Protein AF-0000000080722642 (afdb_homodimer)

Structure (mmCIF, N/CA/C/O backbone):
data_AF-0000000080722642-model_v1
#
loop_
_entity.id
_entity.type
_entity.pdbx_description
1 polymer 'NmrA family transcriptional regulator'
#
loop_
_atom_site.group_PDB
_atom_site.id
_atom_site.type_symbol
_atom_site.label_atom_id
_atom_site.label_alt_id
_atom_site.label_comp_id
_atom_site.label_asym_id
_atom_site.label_entity_id
_atom_site.label_seq_id
_atom_site.pdbx_PDB_ins_code
_atom_site.Cartn_x
_atom_site.Cartn_y
_atom_site.Cartn_z
_atom_site.occupancy
_atom_site.B_iso_or_equiv
_atom_site.auth_seq_id
_atom_site.auth_comp_id
_atom_site.auth_asym_id
_atom_site.auth_atom_id
_atom_site.pdbx_PDB_model_num
ATOM 1 N N . MET A 1 1 ? 11.281 -11.922 -18.031 1 17.73 1 MET A N 1
ATOM 2 C CA . MET A 1 1 ? 9.914 -11.5 -18.312 1 17.73 1 MET A CA 1
ATOM 3 C C . MET A 1 1 ? 9.875 -10.062 -18.828 1 17.73 1 MET A C 1
ATOM 5 O O . MET A 1 1 ? 10.031 -9.125 -18.047 1 17.73 1 MET A O 1
ATOM 9 N N . MET A 1 2 ? 10.438 -9.859 -19.922 1 18.28 2 MET A N 1
ATOM 10 C CA . MET A 1 2 ? 10.719 -8.516 -20.422 1 18.28 2 MET A CA 1
ATOM 11 C C . MET A 1 2 ? 9.43 -7.746 -20.672 1 18.28 2 MET A C 1
ATOM 13 O O . MET A 1 2 ? 8.609 -8.156 -21.5 1 18.28 2 MET A O 1
ATOM 17 N N . PHE A 1 3 ? 8.875 -7.246 -19.641 1 20.3 3 PHE A N 1
ATOM 18 C CA . PHE A 1 3 ? 7.766 -6.305 -19.578 1 20.3 3 PHE A CA 1
ATOM 19 C C . PHE A 1 3 ? 8.016 -5.117 -20.516 1 20.3 3 PHE A C 1
ATOM 21 O O . PHE A 1 3 ? 8.961 -4.355 -20.312 1 20.3 3 PHE A O 1
ATOM 28 N N . ASP A 1 4 ? 7.965 -5.383 -21.719 1 22.81 4 ASP A N 1
ATOM 29 C CA . ASP A 1 4 ? 8.055 -4.219 -22.594 1 22.81 4 ASP A CA 1
ATOM 30 C C . ASP A 1 4 ? 7.051 -3.143 -22.172 1 22.81 4 ASP A C 1
ATOM 32 O O . ASP A 1 4 ? 5.84 -3.355 -22.25 1 22.81 4 ASP A O 1
ATOM 36 N N . TRP A 1 5 ? 7.457 -2.434 -21.203 1 22.05 5 TRP A N 1
ATOM 37 C CA . TRP A 1 5 ? 6.84 -1.254 -20.609 1 22.05 5 TRP A CA 1
ATOM 38 C C . TRP A 1 5 ? 6.664 -0.15 -21.641 1 22.05 5 TRP A C 1
ATOM 40 O O . TRP A 1 5 ? 7.633 0.501 -22.031 1 22.05 5 TRP A O 1
ATOM 50 N N . GLN A 1 6 ? 6.098 -0.517 -22.797 1 22.55 6 GLN A N 1
ATOM 51 C CA . GLN A 1 6 ? 5.879 0.687 -23.594 1 22.55 6 GLN A CA 1
ATOM 52 C C . GLN A 1 6 ? 4.992 1.684 -22.859 1 22.55 6 GLN A C 1
ATOM 54 O O . GLN A 1 6 ? 3.857 1.366 -22.5 1 22.55 6 GLN A O 1
ATOM 59 N N . VAL A 1 7 ? 5.629 2.451 -22.172 1 21.12 7 VAL A N 1
ATOM 60 C CA . VAL A 1 7 ? 5.094 3.637 -21.516 1 21.12 7 VAL A CA 1
ATOM 61 C C . VAL A 1 7 ? 4.391 4.527 -22.531 1 21.12 7 VAL A C 1
ATOM 63 O O . VAL A 1 7 ? 5.031 5.062 -23.438 1 21.12 7 VAL A O 1
ATOM 66 N N . ARG A 1 8 ? 3.301 4.059 -23.172 1 22.14 8 ARG A N 1
ATOM 67 C CA . ARG A 1 8 ? 2.646 5.086 -23.984 1 22.14 8 ARG A CA 1
ATOM 68 C C . ARG A 1 8 ? 2.369 6.336 -23.156 1 22.14 8 ARG A C 1
ATOM 70 O O . ARG A 1 8 ? 1.85 6.25 -22.047 1 22.14 8 ARG A O 1
ATOM 77 N N . LYS A 1 9 ? 3.145 7.312 -23.562 1 21.69 9 LYS A N 1
ATOM 78 C CA . LYS A 1 9 ? 2.938 8.672 -23.062 1 21.69 9 LYS A CA 1
ATOM 79 C C . LYS A 1 9 ? 1.496 9.125 -23.281 1 21.69 9 LYS A C 1
ATOM 81 O O . LYS A 1 9 ? 1.038 9.227 -24.422 1 21.69 9 LYS A O 1
ATOM 86 N N . ALA A 1 10 ? 0.538 8.617 -22.734 1 22.81 10 ALA A N 1
ATOM 87 C CA . ALA A 1 10 ? -0.748 9.297 -22.859 1 22.81 10 ALA A CA 1
ATOM 88 C C . ALA A 1 10 ? -0.61 10.789 -22.578 1 22.81 10 ALA A C 1
ATOM 90 O O . ALA A 1 10 ? -0.217 11.188 -21.484 1 22.81 10 ALA A O 1
ATOM 91 N N . THR A 1 11 ? -0.119 11.523 -23.578 1 21.56 11 THR A N 1
ATOM 92 C CA . THR A 1 11 ? -0.15 12.984 -23.531 1 21.56 11 THR A CA 1
ATOM 93 C C . THR A 1 11 ? -1.574 13.484 -23.328 1 21.56 11 THR A C 1
ATOM 95 O O . THR A 1 11 ? -1.867 14.656 -23.578 1 21.56 11 THR A O 1
ATOM 98 N N . SER A 1 12 ? -2.475 12.812 -22.719 1 22.86 12 SER A N 1
ATOM 99 C CA . SER A 1 12 ? -3.752 13.5 -22.594 1 22.86 12 SER A CA 1
ATOM 100 C C . SER A 1 12 ? -3.561 14.914 -22.047 1 22.86 12 SER A C 1
ATOM 102 O O . SER A 1 12 ? -2.986 15.094 -20.969 1 22.86 12 SER A O 1
ATOM 104 N N . SER A 1 13 ? -3.279 15.781 -22.969 1 20.27 13 SER A N 1
ATOM 105 C CA . SER A 1 13 ? -3.402 17.203 -22.688 1 20.27 13 SER A CA 1
ATOM 106 C C . SER A 1 13 ? -4.777 17.547 -22.109 1 20.27 13 SER A C 1
ATOM 108 O O . SER A 1 13 ? -5.797 17.297 -22.75 1 20.27 13 SER A O 1
ATOM 110 N N . ILE A 1 14 ? -5.086 17.188 -21.078 1 22.27 14 ILE A N 1
ATOM 111 C CA . ILE A 1 14 ? -6.27 17.703 -20.391 1 22.27 14 ILE A CA 1
ATOM 112 C C . ILE A 1 14 ? -6.328 19.219 -20.547 1 22.27 14 ILE A C 1
ATOM 114 O O . ILE A 1 14 ? -5.457 19.938 -20.047 1 22.27 14 ILE A O 1
ATOM 118 N N . SER A 1 15 ? -6.613 19.578 -21.781 1 20.73 15 SER A N 1
ATOM 119 C CA . SER A 1 15 ? -6.891 21.016 -21.922 1 20.73 15 SER A CA 1
ATOM 120 C C . SER A 1 15 ? -8.078 21.422 -21.062 1 20.73 15 SER A C 1
ATOM 122 O O . SER A 1 15 ? -9.172 20.859 -21.188 1 20.73 15 SER A O 1
ATOM 124 N N . LEU A 1 16 ? -7.898 21.672 -19.953 1 22.81 16 LEU A N 1
ATOM 125 C CA . LEU A 1 16 ? -8.805 22.297 -19 1 22.81 16 LEU A CA 1
ATOM 126 C C . LEU A 1 16 ? -9.43 23.562 -19.609 1 22.81 16 LEU A C 1
ATOM 128 O O . LEU A 1 16 ? -8.727 24.516 -19.922 1 22.81 16 LEU A O 1
ATOM 132 N N . ASN A 1 17 ? -10.305 23.312 -20.562 1 23.53 17 ASN A N 1
ATOM 133 C CA . ASN A 1 17 ? -11.023 24.516 -20.953 1 23.53 17 ASN A CA 1
ATOM 134 C C . ASN A 1 17 ? -11.664 25.203 -19.75 1 23.53 17 ASN A C 1
ATOM 136 O O . ASN A 1 17 ? -12.633 24.688 -19.188 1 23.53 17 ASN A O 1
ATOM 140 N N . VAL A 1 18 ? -10.914 25.859 -18.953 1 23.52 18 VAL A N 1
ATOM 141 C CA . VAL A 1 18 ? -11.344 26.719 -17.859 1 23.52 18 VAL A CA 1
ATOM 142 C C . VAL A 1 18 ? -12.219 27.844 -18.406 1 23.52 18 VAL A C 1
ATOM 144 O O . VAL A 1 18 ? -11.828 28.547 -19.344 1 23.52 18 VAL A O 1
ATOM 147 N N . PRO A 1 19 ? -13.5 27.609 -18.406 1 24.89 19 PRO A N 1
ATOM 148 C CA . PRO A 1 19 ? -14.094 28.875 -18.844 1 24.89 19 PRO A CA 1
ATOM 149 C C . PRO A 1 19 ? -13.383 30.094 -18.25 1 24.89 19 PRO A C 1
ATOM 151 O O . PRO A 1 19 ? -12.758 30 -17.188 1 24.89 19 PRO A O 1
ATOM 154 N N . PRO A 1 20 ? -13.242 31.297 -18.922 1 24.05 20 PRO A N 1
ATOM 155 C CA . PRO A 1 20 ? -12.5 32.469 -18.469 1 24.05 20 PRO A CA 1
ATOM 156 C C . PRO A 1 20 ? -12.695 32.781 -16.984 1 24.05 20 PRO A C 1
ATOM 158 O O . PRO A 1 20 ? -11.766 33.219 -16.312 1 24.05 20 PRO A O 1
ATOM 161 N N . GLY A 1 21 ? -13.883 32.938 -16.562 1 23.45 21 GLY A N 1
ATOM 162 C CA . GLY A 1 21 ? -14.156 33.5 -15.266 1 23.45 21 GLY A CA 1
ATOM 163 C C . GLY A 1 21 ? -13.797 32.594 -14.109 1 23.45 21 GLY A C 1
ATOM 164 O O . GLY A 1 21 ? -13.969 32.969 -12.945 1 23.45 21 GLY A O 1
ATOM 165 N N . SER A 1 22 ? -14.023 31.359 -14.422 1 21.58 22 SER A N 1
ATOM 166 C CA . SER A 1 22 ? -13.891 30.484 -13.258 1 21.58 22 SER A CA 1
ATOM 167 C C . SER A 1 22 ? -12.445 30.391 -12.789 1 21.58 22 SER A C 1
ATOM 169 O O . SER A 1 22 ? -11.539 30.203 -13.602 1 21.58 22 SER A O 1
ATOM 171 N N . LEU A 1 23 ? -12.172 31.094 -11.695 1 21.78 23 LEU A N 1
ATOM 172 C CA . LEU A 1 23 ? -10.852 31.25 -11.094 1 21.78 23 LEU A CA 1
ATOM 173 C C . LEU A 1 23 ? -10.133 29.906 -11.031 1 21.78 23 LEU A C 1
ATOM 175 O O . LEU A 1 23 ? -10.586 28.984 -10.352 1 21.78 23 LEU A O 1
ATOM 179 N N . VAL A 1 24 ? -9.914 29.375 -12.094 1 22.55 24 VAL A N 1
ATOM 180 C CA . VAL A 1 24 ? -9.086 28.172 -12.164 1 22.55 24 VAL A CA 1
ATOM 181 C C . VAL A 1 24 ? -7.828 28.375 -11.32 1 22.55 24 VAL A C 1
ATOM 183 O O . VAL A 1 24 ? -7.184 29.422 -11.391 1 22.55 24 VAL A O 1
ATOM 186 N N . ALA A 1 25 ? -7.805 27.562 -10.281 1 23.66 25 ALA A N 1
ATOM 187 C CA . ALA A 1 25 ? -6.629 27.656 -9.414 1 23.66 25 ALA A CA 1
ATOM 188 C C . ALA A 1 25 ? -5.344 27.688 -10.242 1 23.66 25 ALA A C 1
ATOM 190 O O . ALA A 1 25 ? -4.246 27.75 -9.68 1 23.66 25 ALA A O 1
ATOM 191 N N . SER A 1 26 ? -5.449 27.469 -11.562 1 24.53 26 SER A N 1
ATOM 192 C CA . SER A 1 26 ? -4.23 27.672 -12.344 1 24.53 26 SER A CA 1
ATOM 193 C C . SER A 1 26 ? -3.766 29.125 -12.289 1 24.53 26 SER A C 1
ATOM 195 O O . SER A 1 26 ? -2.594 29.406 -12.531 1 24.53 26 SER A O 1
ATOM 197 N N . ASP A 1 27 ? -4.758 30.047 -12.359 1 24.36 27 ASP A N 1
ATOM 198 C CA . ASP A 1 27 ? -4.426 31.453 -12.555 1 24.36 27 ASP A CA 1
ATOM 199 C C . ASP A 1 27 ? -3.668 32 -11.344 1 24.36 27 ASP A C 1
ATOM 201 O O . ASP A 1 27 ? -3.324 33.188 -11.312 1 24.36 27 ASP A O 1
ATOM 205 N N . PHE A 1 28 ? -3.875 31.406 -10.258 1 23.8 28 PHE A N 1
ATOM 206 C CA . PHE A 1 28 ? -3.158 32.094 -9.188 1 23.8 28 PHE A CA 1
ATOM 207 C C . PHE A 1 28 ? -1.657 32.062 -9.453 1 23.8 28 PHE A C 1
ATOM 209 O O . PHE A 1 28 ? -0.912 32.844 -8.852 1 23.8 28 PHE A O 1
ATOM 216 N N . PHE A 1 29 ? -1.253 31.062 -10.203 1 25.11 29 PHE A N 1
ATOM 217 C CA . PHE A 1 29 ? 0.196 30.984 -10.344 1 25.11 29 PHE A CA 1
ATOM 218 C C . PHE A 1 29 ? 0.691 31.953 -11.414 1 25.11 29 PHE A C 1
ATOM 220 O O . PHE A 1 29 ? 1.829 31.844 -11.875 1 25.11 29 PHE A O 1
ATOM 227 N N . GLN A 1 30 ? -0.163 32.688 -11.961 1 23.75 30 GLN A N 1
ATOM 228 C CA . GLN A 1 30 ? 0.456 33.531 -12.961 1 23.75 30 GLN A CA 1
ATOM 229 C C . GLN A 1 30 ? 1.383 34.562 -12.312 1 23.75 30 GLN A C 1
ATOM 231 O O . GLN A 1 30 ? 1.094 35.75 -12.32 1 23.75 30 GLN A O 1
ATOM 236 N N . SER A 1 31 ? 1.75 34.375 -11.094 1 22.94 31 SER A N 1
ATOM 237 C CA . SER A 1 31 ? 2.551 35.594 -10.852 1 22.94 31 SER A CA 1
ATOM 238 C C . SER A 1 31 ? 3.715 35.688 -11.828 1 22.94 31 SER A C 1
ATOM 240 O O . SER A 1 31 ? 4.262 34.656 -12.25 1 22.94 31 SER A O 1
ATOM 242 N N . PRO A 1 32 ? 3.986 36.812 -12.414 1 23.02 32 PRO A N 1
ATOM 243 C CA . PRO A 1 32 ? 4.984 37.219 -13.406 1 23.02 32 PRO A CA 1
ATOM 244 C C . PRO A 1 32 ? 6.367 36.656 -13.117 1 23.02 32 PRO A C 1
ATOM 246 O O . PRO A 1 32 ? 7.074 36.25 -14.047 1 23.02 32 PRO A O 1
ATOM 249 N N . ALA A 1 33 ? 6.949 36.938 -11.938 1 23.56 33 ALA A N 1
ATOM 250 C CA . ALA A 1 33 ? 8.336 37.375 -11.82 1 23.56 33 ALA A CA 1
ATOM 251 C C . ALA A 1 33 ? 9.289 36.188 -11.82 1 23.56 33 ALA A C 1
ATOM 253 O O . ALA A 1 33 ? 10.469 36.344 -11.492 1 23.56 33 ALA A O 1
ATOM 254 N N . LEU A 1 34 ? 8.914 35.062 -12.062 1 25.14 34 LEU A N 1
ATOM 255 C CA . LEU A 1 34 ? 9.93 34.031 -11.891 1 25.14 34 LEU A CA 1
ATOM 256 C C . LEU A 1 34 ? 11.016 34.156 -12.953 1 25.14 34 LEU A C 1
ATOM 258 O O . LEU A 1 34 ? 11.938 33.344 -13 1 25.14 34 LEU A O 1
ATOM 262 N N . SER A 1 35 ? 10.961 34.969 -13.898 1 23.72 35 SER A N 1
ATOM 263 C CA . SER A 1 35 ? 12.008 35.156 -14.898 1 23.72 35 SER A CA 1
ATOM 264 C C . SER A 1 35 ? 13.312 35.594 -14.25 1 23.72 35 SER A C 1
ATOM 266 O O . SER A 1 35 ? 14.398 35.219 -14.695 1 23.72 35 SER A O 1
ATOM 268 N N . ASP A 1 36 ? 13.219 36.469 -13.289 1 23.66 36 ASP A N 1
ATOM 269 C CA . ASP A 1 36 ? 14.43 37.156 -12.867 1 23.66 36 ASP A CA 1
ATOM 270 C C . ASP A 1 36 ? 15.281 36.25 -11.961 1 23.66 36 ASP A C 1
ATOM 272 O O . ASP A 1 36 ? 16.453 36.531 -11.734 1 23.66 36 ASP A O 1
ATOM 276 N N . VAL A 1 37 ? 14.703 35.344 -11.367 1 24.77 37 VAL A N 1
ATOM 277 C CA . VAL A 1 37 ? 15.531 34.656 -10.375 1 24.77 37 VAL A CA 1
ATOM 278 C C . VAL A 1 37 ? 16.422 33.625 -11.07 1 24.77 37 VAL A C 1
ATOM 280 O O . VAL A 1 37 ? 17.312 33.062 -10.438 1 24.77 37 VAL A O 1
ATOM 283 N N . ALA A 1 38 ? 16.266 33.312 -12.312 1 25.45 38 ALA A N 1
ATOM 284 C CA . ALA A 1 38 ? 17.172 32.406 -13.031 1 25.45 38 ALA A CA 1
ATOM 285 C C . ALA A 1 38 ? 18.594 32.969 -13.047 1 25.45 38 ALA A C 1
ATOM 287 O O . ALA A 1 38 ? 19.562 32.219 -13.094 1 25.45 38 ALA A O 1
ATOM 288 N N . ASN A 1 39 ? 18.766 34.219 -13.141 1 23.66 39 ASN A N 1
ATOM 289 C CA . ASN A 1 39 ? 20.047 34.875 -13.383 1 23.66 39 ASN A CA 1
ATOM 290 C C . ASN A 1 39 ? 20.906 34.906 -12.117 1 23.66 39 ASN A C 1
ATOM 292 O O . ASN A 1 39 ? 22.031 35.406 -12.133 1 23.66 39 ASN A O 1
ATOM 296 N N . LEU A 1 40 ? 20.234 34.719 -11 1 24.78 40 LEU A N 1
ATOM 297 C CA . LEU A 1 40 ? 21.125 34.938 -9.859 1 24.78 40 LEU A CA 1
ATOM 298 C C . LEU A 1 40 ? 22.047 33.75 -9.625 1 24.78 40 LEU A C 1
ATOM 300 O O . LEU A 1 40 ? 22.969 33.844 -8.82 1 24.78 40 LEU A O 1
ATOM 304 N N . SER A 1 41 ? 21.797 32.625 -10.148 1 26.38 41 SER A N 1
ATOM 305 C CA . SER A 1 41 ? 22.688 31.547 -9.758 1 26.38 41 SER A CA 1
ATOM 306 C C . SER A 1 41 ? 24.094 31.766 -10.289 1 26.38 41 SER A C 1
ATOM 308 O O . SER A 1 41 ? 25.062 31.203 -9.773 1 26.38 41 SER A O 1
ATOM 310 N N . ALA A 1 42 ? 24.281 32.344 -11.422 1 26.47 42 ALA A N 1
ATOM 311 C CA . ALA A 1 42 ? 25.609 32.312 -12.047 1 26.47 42 ALA A CA 1
ATOM 312 C C . ALA A 1 42 ? 26.594 33.188 -11.297 1 26.47 42 ALA A C 1
ATOM 314 O O . ALA A 1 42 ? 27.797 32.906 -11.273 1 26.47 42 ALA A O 1
ATOM 315 N N . GLN A 1 43 ? 26.25 34.375 -10.891 1 24.27 43 GLN A N 1
ATOM 316 C CA . GLN A 1 43 ? 27.281 35.312 -10.508 1 24.27 43 GLN A CA 1
ATOM 317 C C . GLN A 1 43 ? 27.844 35 -9.125 1 24.27 43 GLN A C 1
ATOM 319 O O . GLN A 1 43 ? 29.016 35.25 -8.844 1 24.27 43 GLN A O 1
ATOM 324 N N . SER A 1 44 ? 27.031 34.625 -8.148 1 25.39 44 SER A N 1
ATOM 325 C CA . SER A 1 44 ? 27.516 34.844 -6.797 1 25.39 44 SER A CA 1
ATOM 326 C C . SER A 1 44 ? 28.438 33.719 -6.336 1 25.39 44 SER A C 1
ATOM 328 O O . SER A 1 44 ? 28.953 33.75 -5.223 1 25.39 44 SER A O 1
ATOM 330 N N . ASP A 1 45 ? 28.781 32.75 -7 1 26.06 45 ASP A N 1
ATOM 331 C CA . ASP A 1 45 ? 29.719 31.797 -6.43 1 26.06 45 ASP A CA 1
ATOM 332 C C . ASP A 1 45 ? 31.062 32.438 -6.156 1 26.06 45 ASP A C 1
ATOM 334 O O . ASP A 1 45 ? 31.812 31.984 -5.285 1 26.06 45 ASP A O 1
ATOM 338 N N . ALA A 1 46 ? 31.516 33.344 -6.973 1 25.84 46 ALA A N 1
ATOM 339 C CA . ALA A 1 46 ? 32.906 33.781 -6.938 1 25.84 46 ALA A CA 1
ATOM 340 C C . ALA A 1 46 ? 33.188 34.594 -5.684 1 25.84 46 ALA A C 1
ATOM 342 O O . ALA A 1 46 ? 34.281 34.469 -5.094 1 25.84 46 ALA A O 1
ATOM 343 N N . HIS A 1 47 ? 32.344 35.594 -5.414 1 24.77 47 HIS A N 1
ATOM 344 C CA . HIS A 1 47 ? 32.781 36.562 -4.426 1 24.77 47 HIS A CA 1
ATOM 345 C C . HIS A 1 47 ? 32.625 36.031 -3.008 1 24.77 47 HIS A C 1
ATOM 347 O O . HIS A 1 47 ? 33.281 36.5 -2.082 1 24.77 47 HIS A O 1
ATOM 353 N N . LEU A 1 48 ? 31.688 35.125 -2.857 1 25.14 48 LEU A N 1
ATOM 354 C CA . LEU A 1 48 ? 31.5 34.812 -1.444 1 25.14 48 LEU A CA 1
ATOM 355 C C . LEU A 1 48 ? 32.625 33.938 -0.927 1 25.14 48 LEU A C 1
ATOM 357 O O . LEU A 1 48 ? 32.938 33.938 0.272 1 25.14 48 LEU A O 1
ATOM 361 N N . HIS A 1 49 ? 33.344 33.281 -1.774 1 25.81 49 HIS A N 1
ATOM 362 C CA . HIS A 1 49 ? 34.469 32.469 -1.27 1 25.81 49 HIS A CA 1
ATOM 363 C C . HIS A 1 49 ? 35.562 33.344 -0.704 1 25.81 49 HIS A C 1
ATOM 365 O O . HIS A 1 49 ? 36.5 32.875 -0.073 1 25.81 49 HIS A O 1
ATOM 371 N N . GLN A 1 50 ? 35.688 34.531 -1.332 1 24.61 50 GLN A N 1
ATOM 372 C CA . GLN A 1 50 ? 36.938 35.25 -0.996 1 24.61 50 GLN A CA 1
ATOM 373 C C . GLN A 1 50 ? 36.938 35.656 0.476 1 24.61 50 GLN A C 1
ATOM 375 O O . GLN A 1 50 ? 38 35.75 1.087 1 24.61 50 GLN A O 1
ATOM 380 N N . ARG A 1 51 ? 35.812 36.188 0.908 1 25.73 51 ARG A N 1
ATOM 381 C CA . ARG A 1 51 ? 36.031 36.969 2.121 1 25.73 51 ARG A CA 1
ATOM 382 C C . ARG A 1 51 ? 36.312 36.062 3.312 1 25.73 51 ARG A C 1
ATOM 384 O O . ARG A 1 51 ? 36.594 36.562 4.414 1 25.73 51 ARG A O 1
ATOM 391 N N . LEU A 1 52 ? 35.844 34.844 3.256 1 25.23 52 LEU A N 1
ATOM 392 C CA . LEU A 1 52 ? 36.062 34.25 4.566 1 25.23 52 LEU A CA 1
ATOM 393 C C . LEU A 1 52 ? 37.5 33.719 4.668 1 25.23 52 LEU A C 1
ATOM 395 O O . LEU A 1 52 ? 37.75 32.531 4.551 1 25.23 52 LEU A O 1
ATOM 399 N N . LYS A 1 53 ? 38.375 34.562 4.016 1 25.12 53 LYS A N 1
ATOM 400 C CA . LYS A 1 53 ? 39.719 34.156 4.328 1 25.12 53 LYS A CA 1
ATOM 401 C C . LYS A 1 53 ? 40.031 34.312 5.812 1 25.12 53 LYS A C 1
ATOM 403 O O . LYS A 1 53 ? 39.844 35.406 6.371 1 25.12 53 LYS A O 1
ATOM 408 N N . PRO A 1 54 ? 40.156 33.188 6.531 1 23.61 54 PRO A N 1
ATOM 409 C CA . PRO A 1 54 ? 40.719 33.438 7.852 1 23.61 54 PRO A CA 1
ATOM 410 C C . PRO A 1 54 ? 42.031 34.25 7.789 1 23.61 54 PRO A C 1
ATOM 412 O O . PRO A 1 54 ? 42.906 33.938 6.984 1 23.61 54 PRO A O 1
ATOM 415 N N . LYS A 1 55 ? 41.969 35.594 7.973 1 25.83 55 LYS A N 1
ATOM 416 C CA . LYS A 1 55 ? 43.219 36.312 8.234 1 25.83 55 LYS A CA 1
ATOM 417 C C . LYS A 1 55 ? 44.094 35.531 9.203 1 25.83 55 LYS A C 1
ATOM 419 O O . LYS A 1 55 ? 43.625 34.656 9.945 1 25.83 55 LYS A O 1
ATOM 424 N N . GLY A 1 56 ? 45.375 36.031 9.359 1 22.72 56 GLY A N 1
ATOM 425 C CA . GLY A 1 56 ? 46.562 35.688 10.148 1 22.72 56 GLY A CA 1
ATOM 426 C C . GLY A 1 56 ? 46.25 35.469 11.617 1 22.72 56 GLY A C 1
ATOM 427 O O . GLY A 1 56 ? 45.156 35.812 12.078 1 22.72 56 GLY A O 1
ATOM 428 N N . ASN A 1 57 ? 47.375 35.062 12.547 1 23.73 57 ASN A N 1
ATOM 429 C CA . ASN A 1 57 ? 47.688 34.562 13.883 1 23.73 57 ASN A CA 1
ATOM 430 C C . ASN A 1 57 ? 47.281 35.594 14.961 1 23.73 57 ASN A C 1
ATOM 432 O O . ASN A 1 57 ? 47.719 35.469 16.109 1 23.73 57 ASN A O 1
ATOM 436 N N . SER A 1 58 ? 47.156 36.875 14.727 1 22.59 58 SER A N 1
ATOM 437 C CA . SER A 1 58 ? 47.344 37.656 15.938 1 22.59 58 SER A CA 1
ATOM 438 C C . SER A 1 58 ? 46.281 37.312 16.984 1 22.59 58 SER A C 1
ATOM 440 O O . SER A 1 58 ? 45.094 37.219 16.672 1 22.59 58 SER A O 1
ATOM 442 N N . ARG A 1 59 ? 46.719 36.781 18.297 1 25.97 59 ARG A N 1
ATOM 443 C CA . ARG A 1 59 ? 46.188 36.312 19.578 1 25.97 59 ARG A CA 1
ATOM 444 C C . ARG A 1 59 ? 45.219 37.344 20.172 1 25.97 59 ARG A C 1
ATOM 446 O O . ARG A 1 59 ? 44.906 37.281 21.359 1 25.97 59 ARG A O 1
ATOM 453 N N . SER A 1 60 ? 45.156 38.531 19.578 1 21.73 60 SER A N 1
ATOM 454 C CA . SER A 1 60 ? 44.562 39.5 20.5 1 21.73 60 SER A CA 1
ATOM 455 C C . SER A 1 60 ? 43.188 39.031 20.953 1 21.73 60 SER A C 1
ATOM 457 O O . SER A 1 60 ? 42.531 38.219 20.266 1 21.73 60 SER A O 1
ATOM 459 N N . SER A 1 61 ? 42.688 39.375 22.281 1 25.61 61 SER A N 1
ATOM 460 C CA . SER A 1 61 ? 41.625 39.062 23.219 1 25.61 61 SER A CA 1
ATOM 461 C C . SER A 1 61 ? 40.25 39.219 22.562 1 25.61 61 SER A C 1
ATOM 463 O O . SER A 1 61 ? 39.219 39.219 23.25 1 25.61 61 SER A O 1
ATOM 465 N N . GLY A 1 62 ? 40.188 39.688 21.391 1 24.78 62 GLY A N 1
ATOM 466 C CA . GLY A 1 62 ? 39 40.281 20.828 1 24.78 62 GLY A CA 1
ATOM 467 C C . GLY A 1 62 ? 37.812 39.344 20.844 1 24.78 62 GLY A C 1
ATOM 468 O O . GLY A 1 62 ? 37.969 38.125 20.875 1 24.78 62 GLY A O 1
ATOM 469 N N . THR A 1 63 ? 36.562 39.875 21.234 1 23.89 63 THR A N 1
ATOM 470 C CA . THR A 1 63 ? 35.312 39.25 21.578 1 23.89 63 THR A CA 1
ATOM 471 C C . THR A 1 63 ? 34.875 38.281 20.469 1 23.89 63 THR A C 1
ATOM 473 O O . THR A 1 63 ? 34.594 38.719 19.344 1 23.89 63 THR A O 1
ATOM 476 N N . ARG A 1 64 ? 35.625 37.125 20.188 1 24.88 64 ARG A N 1
ATOM 477 C CA . ARG A 1 64 ? 35.469 36 19.297 1 24.88 64 ARG A CA 1
ATOM 478 C C . ARG A 1 64 ? 34 35.562 19.203 1 24.88 64 ARG A C 1
ATOM 480 O O . ARG A 1 64 ? 33.375 35.25 20.219 1 24.88 64 ARG A O 1
ATOM 487 N N . TYR A 1 65 ? 33.25 36.219 18.375 1 25.58 65 TYR A N 1
ATOM 488 C CA . TYR A 1 65 ? 31.891 35.719 18.172 1 25.58 65 TYR A CA 1
ATOM 489 C C . TYR A 1 65 ? 31.875 34.188 18.078 1 25.58 65 TYR A C 1
ATOM 491 O O . TYR A 1 65 ? 32.719 33.625 17.375 1 25.58 65 TYR A O 1
ATOM 499 N N . PRO A 1 66 ? 31.625 33.375 19.156 1 26.12 66 PRO A N 1
ATOM 500 C CA . PRO A 1 66 ? 31.875 31.938 19.203 1 26.12 66 PRO A CA 1
ATOM 501 C C . PRO A 1 66 ? 31.5 31.234 17.891 1 26.12 66 PRO A C 1
ATOM 503 O O . PRO A 1 66 ? 30.594 31.672 17.188 1 26.12 66 PRO A O 1
ATOM 506 N N . ASP A 1 67 ? 32.344 30.719 17 1 28.88 67 ASP A N 1
ATOM 507 C CA . ASP A 1 67 ? 32.469 29.766 15.914 1 28.88 67 ASP A CA 1
ATOM 508 C C . ASP A 1 67 ? 31.375 28.688 16 1 28.88 67 ASP A C 1
ATOM 510 O O . ASP A 1 67 ? 31.5 27.625 15.414 1 28.88 67 ASP A O 1
ATOM 514 N N . THR A 1 68 ? 30.547 28.656 17.078 1 24.84 68 THR A N 1
ATOM 515 C CA . THR A 1 68 ? 29.516 27.672 17.359 1 24.84 68 THR A CA 1
ATOM 516 C C . THR A 1 68 ? 28.5 27.594 16.219 1 24.84 68 THR A C 1
ATOM 518 O O . THR A 1 68 ? 27.562 28.391 16.156 1 24.84 68 THR A O 1
ATOM 521 N N . ILE A 1 69 ? 28.891 27.812 14.961 1 28.78 69 ILE A N 1
ATOM 522 C CA . ILE A 1 69 ? 27.969 27.5 13.883 1 28.78 69 ILE A CA 1
ATOM 523 C C . ILE A 1 69 ? 27.156 26.25 14.25 1 28.78 69 ILE A C 1
ATOM 525 O O . ILE A 1 69 ? 27.703 25.156 14.406 1 28.78 69 ILE A O 1
ATOM 529 N N . THR A 1 70 ? 26.125 26.297 15.055 1 28.02 70 THR A N 1
ATOM 530 C CA . THR A 1 70 ? 25.125 25.406 15.625 1 28.02 70 THR A CA 1
ATOM 531 C C . THR A 1 70 ? 24.547 24.484 14.555 1 28.02 70 THR A C 1
ATOM 533 O O . THR A 1 70 ? 24.656 24.766 13.359 1 28.02 70 THR A O 1
ATOM 536 N N . LYS A 1 71 ? 23.547 23.5 14.93 1 29.03 71 LYS A N 1
ATOM 537 C CA . LYS A 1 71 ? 22.938 22.297 14.398 1 29.03 71 LYS A CA 1
ATOM 538 C C . LYS A 1 71 ? 22.078 22.609 13.172 1 29.03 71 LYS A C 1
ATOM 540 O O . LYS A 1 71 ? 21.359 23.609 13.148 1 29.03 71 LYS A O 1
ATOM 545 N N . GLN A 1 72 ? 22.578 22.406 11.945 1 31 72 GLN A N 1
ATOM 546 C CA . GLN A 1 72 ? 21.859 22.438 10.68 1 31 72 GLN A CA 1
ATOM 547 C C . GLN A 1 72 ? 20.609 21.578 10.734 1 31 72 GLN A C 1
ATOM 549 O O . GLN A 1 72 ? 20.672 20.391 11.07 1 31 72 GLN A O 1
ATOM 554 N N . GLN A 1 73 ? 19.453 22.156 11.188 1 31.98 73 GLN A N 1
ATOM 555 C CA . GLN A 1 73 ? 18.219 21.375 11.18 1 31.98 73 GLN A CA 1
ATOM 556 C C . GLN A 1 73 ? 17.562 21.406 9.797 1 31.98 73 GLN A C 1
ATOM 558 O O . GLN A 1 73 ? 17.484 22.453 9.164 1 31.98 73 GLN A O 1
ATOM 563 N N . TYR A 1 74 ? 17.656 20.312 9.047 1 35.03 74 TYR A N 1
ATOM 564 C CA . TYR A 1 74 ? 17.047 20.172 7.727 1 35.03 74 TYR A CA 1
ATOM 565 C C . TYR A 1 74 ? 15.586 19.781 7.848 1 35.03 74 TYR A C 1
ATOM 567 O O . TYR A 1 74 ? 15.234 18.875 8.617 1 35.03 74 TYR A O 1
ATOM 575 N N . TYR A 1 75 ? 14.688 20.812 7.551 1 35.22 75 TYR A N 1
ATOM 576 C CA . TYR A 1 75 ? 13.258 20.516 7.504 1 35.22 75 TYR A CA 1
ATOM 577 C C . TYR A 1 75 ? 12.828 20.141 6.09 1 35.22 75 TYR A C 1
ATOM 579 O O . TYR A 1 75 ? 13.172 20.828 5.125 1 35.22 75 TYR A O 1
ATOM 587 N N . LEU A 1 76 ? 12.625 18.844 5.766 1 33.84 76 LEU A N 1
ATOM 588 C CA . LEU A 1 76 ? 12.102 18.406 4.477 1 33.84 76 LEU A CA 1
ATOM 589 C C . LEU A 1 76 ? 10.578 18.469 4.465 1 33.84 76 LEU A C 1
ATOM 591 O O . LEU A 1 76 ? 9.922 17.922 5.363 1 33.84 76 LEU A O 1
ATOM 595 N N . ASN A 1 77 ? 9.891 19.547 4.066 1 31.78 77 ASN A N 1
ATOM 596 C CA . ASN A 1 77 ? 8.438 19.562 3.953 1 31.78 77 ASN A CA 1
ATOM 597 C C . ASN A 1 77 ? 7.984 19.25 2.529 1 31.78 77 ASN A C 1
ATOM 599 O O . ASN A 1 77 ? 8.43 19.891 1.576 1 31.78 77 ASN A O 1
ATOM 603 N N . ALA A 1 78 ? 7.66 18.125 2.264 1 30.5 78 ALA A N 1
ATOM 604 C CA . ALA A 1 78 ? 7.156 17.75 0.943 1 30.5 78 ALA A CA 1
ATOM 605 C C . ALA A 1 78 ? 5.852 18.484 0.632 1 30.5 78 ALA A C 1
ATOM 607 O O . ALA A 1 78 ? 5.277 18.312 -0.445 1 30.5 78 ALA A O 1
ATOM 608 N N . GLN A 1 79 ? 5.02 18.844 1.575 1 28.47 79 GLN A N 1
ATOM 609 C CA . GLN A 1 79 ? 3.738 19.391 1.144 1 28.47 79 GLN A CA 1
ATOM 610 C C . GLN A 1 79 ? 3.9 20.812 0.617 1 28.47 79 GLN A C 1
ATOM 612 O O . GLN A 1 79 ? 4.816 21.531 1.025 1 28.47 79 GLN A O 1
ATOM 617 N N . GLY A 1 80 ? 3.439 21.156 -0.488 1 27.78 80 GLY A N 1
ATOM 618 C CA . GLY A 1 80 ? 3.338 22.484 -1.072 1 27.78 80 GLY A CA 1
ATOM 619 C C . GLY A 1 80 ? 3.059 23.562 -0.048 1 27.78 80 GLY A C 1
ATOM 620 O O . GLY A 1 80 ? 3.67 24.625 -0.084 1 27.78 80 GLY A O 1
ATOM 621 N N . THR A 1 81 ? 1.846 23.5 0.476 1 28.03 81 THR A N 1
ATOM 622 C CA . THR A 1 81 ? 1.397 24.688 1.192 1 28.03 81 THR A CA 1
ATOM 623 C C . THR A 1 81 ? 2.068 24.781 2.561 1 28.03 81 THR A C 1
ATOM 625 O O . THR A 1 81 ? 1.543 25.422 3.473 1 28.03 81 THR A O 1
ATOM 628 N N . PHE A 1 82 ? 3.061 24.188 2.773 1 29.56 82 PHE A N 1
ATOM 629 C CA . PHE A 1 82 ? 3.473 24.594 4.113 1 29.56 82 PHE A CA 1
ATOM 630 C C . PHE A 1 82 ? 3.721 26.094 4.168 1 29.56 82 PHE A C 1
ATOM 632 O O . PHE A 1 82 ? 4.715 26.594 3.631 1 29.56 82 PHE A O 1
ATOM 639 N N . ASN A 1 83 ? 2.736 26.812 3.98 1 29.02 83 ASN A N 1
ATOM 640 C CA . ASN A 1 83 ? 2.912 28.188 4.426 1 29.02 83 ASN A CA 1
ATOM 641 C C . ASN A 1 83 ? 3.58 28.25 5.797 1 29.02 83 ASN A C 1
ATOM 643 O O . ASN A 1 83 ? 2.934 28.578 6.793 1 29.02 83 ASN A O 1
ATOM 647 N N . ASP A 1 84 ? 4.039 27.188 6.266 1 30.19 84 ASP A N 1
ATOM 648 C CA . ASP A 1 84 ? 4.41 27.297 7.672 1 30.19 84 ASP A CA 1
ATOM 649 C C . ASP A 1 84 ? 5.441 28.406 7.875 1 30.19 84 ASP A C 1
ATOM 651 O O . ASP A 1 84 ? 6.367 28.562 7.074 1 30.19 84 ASP A O 1
ATOM 655 N N . THR A 1 85 ? 4.902 29.5 8.32 1 28.19 85 THR A N 1
ATOM 656 C CA . THR A 1 85 ? 5.684 30.406 9.156 1 28.19 85 THR A CA 1
ATOM 657 C C . THR A 1 85 ? 6.547 29.625 10.148 1 28.19 85 THR A C 1
ATOM 659 O O . THR A 1 85 ? 6.023 28.938 11.016 1 28.19 85 THR A O 1
ATOM 662 N N . ILE A 1 86 ? 7.438 28.75 9.688 1 31.34 86 ILE A N 1
ATOM 663 C CA . ILE A 1 86 ? 8.398 28.5 10.758 1 31.34 86 ILE A CA 1
ATOM 664 C C . ILE A 1 86 ? 8.484 29.719 11.664 1 31.34 86 ILE A C 1
ATOM 666 O O . ILE A 1 86 ? 8.867 30.812 11.219 1 31.34 86 ILE A O 1
ATOM 670 N N . SER A 1 87 ? 7.555 29.906 12.484 1 30.34 87 SER A N 1
ATOM 671 C CA . SER A 1 87 ? 7.617 30.984 13.453 1 30.34 87 SER A CA 1
ATOM 672 C C . SER A 1 87 ? 9.062 31.312 13.82 1 30.34 87 SER A C 1
ATOM 674 O O . SER A 1 87 ? 9.891 30.406 13.961 1 30.34 87 SER A O 1
ATOM 676 N N . PRO A 1 88 ? 9.328 32.531 13.734 1 31.28 88 PRO A N 1
ATOM 677 C CA . PRO A 1 88 ? 10.539 33.25 14.125 1 31.28 88 PRO A CA 1
ATOM 678 C C . PRO A 1 88 ? 11.141 32.75 15.438 1 31.28 88 PRO A C 1
ATOM 680 O O . PRO A 1 88 ? 12.172 33.25 15.891 1 31.28 88 PRO A O 1
ATOM 683 N N . SER A 1 89 ? 10.32 32.156 16.234 1 29.73 89 SER A N 1
ATOM 684 C CA . SER A 1 89 ? 10.984 32.094 17.531 1 29.73 89 SER A CA 1
ATOM 685 C C . SER A 1 89 ? 12.164 31.125 17.516 1 29.73 89 SER A C 1
ATOM 687 O O . SER A 1 89 ? 12.539 30.578 18.547 1 29.73 89 SER A O 1
ATOM 689 N N . PHE A 1 90 ? 12.352 30.547 16.297 1 31.64 90 PHE A N 1
ATOM 690 C CA . PHE A 1 90 ? 13.562 29.75 16.438 1 31.64 90 PHE A CA 1
ATOM 691 C C . PHE A 1 90 ? 14.758 30.641 16.75 1 31.64 90 PHE A C 1
ATOM 693 O O . PHE A 1 90 ? 15.008 31.625 16.062 1 31.64 90 PHE A O 1
ATOM 700 N N . THR A 1 91 ? 14.961 30.891 17.906 1 31.7 91 THR A N 1
ATOM 701 C CA . THR A 1 91 ? 16.125 31.625 18.359 1 31.7 91 THR A CA 1
ATOM 702 C C . THR A 1 91 ? 17.406 31.094 17.719 1 31.7 91 THR A C 1
ATOM 704 O O . THR A 1 91 ? 18.484 31.625 17.938 1 31.7 91 THR A O 1
ATOM 707 N N . VAL A 1 92 ? 17.281 29.922 17.125 1 29.61 92 VAL A N 1
ATOM 708 C CA . VAL A 1 92 ? 18.531 29.453 16.547 1 29.61 92 VAL A CA 1
ATOM 709 C C . VAL A 1 92 ? 18.438 29.422 15.023 1 29.61 92 VAL A C 1
ATOM 711 O O . VAL A 1 92 ? 17.344 29.266 14.477 1 29.61 92 VAL A O 1
ATOM 714 N N . PRO A 1 93 ? 19.469 29.969 14.344 1 30.77 93 PRO A N 1
ATOM 715 C CA . PRO A 1 93 ? 19.516 29.938 12.883 1 30.77 93 PRO A CA 1
ATOM 716 C C . PRO A 1 93 ? 19.203 28.562 12.305 1 30.77 93 PRO A C 1
ATOM 718 O O . PRO A 1 93 ? 19.734 27.562 12.789 1 30.77 93 PRO A O 1
ATOM 721 N N . ILE A 1 94 ? 17.922 28.312 11.977 1 36.81 94 ILE A N 1
ATOM 722 C CA . ILE A 1 94 ? 17.578 27.016 11.375 1 36.81 94 ILE A CA 1
ATOM 723 C C . ILE A 1 94 ? 17.719 27.109 9.859 1 36.81 94 ILE A C 1
ATOM 725 O O . ILE A 1 94 ? 17.328 28.109 9.25 1 36.81 94 ILE A O 1
ATOM 729 N N . HIS A 1 95 ? 18.844 26.438 9.398 1 34.38 95 HIS A N 1
ATOM 730 C CA . HIS A 1 95 ? 18.906 26.234 7.957 1 34.38 95 HIS A CA 1
ATOM 731 C C . HIS A 1 95 ? 17.828 25.25 7.496 1 34.38 95 HIS A C 1
ATOM 733 O O . HIS A 1 95 ? 17.781 24.109 7.957 1 34.38 95 HIS A O 1
ATOM 739 N N . ILE A 1 96 ? 16.703 25.844 7.109 1 40.44 96 ILE A N 1
ATOM 740 C CA . ILE A 1 96 ? 15.617 25.016 6.598 1 40.44 96 ILE A CA 1
ATOM 741 C C . ILE A 1 96 ? 15.812 24.766 5.105 1 40.44 96 ILE A C 1
ATOM 743 O O . ILE A 1 96 ? 15.984 25.703 4.328 1 40.44 96 ILE A O 1
ATOM 747 N N . ARG A 1 97 ? 16.406 23.594 4.797 1 36.75 97 ARG A N 1
ATOM 748 C CA . ARG A 1 97 ? 16.359 23.172 3.398 1 36.75 97 ARG A CA 1
ATOM 749 C C . ARG A 1 97 ? 15.023 22.531 3.059 1 36.75 97 ARG A C 1
ATOM 751 O O . ARG A 1 97 ? 14.57 21.625 3.771 1 36.75 97 ARG A O 1
ATOM 758 N N . THR A 1 98 ? 14.148 23.391 2.551 1 39.84 98 THR A N 1
ATOM 759 C CA . THR A 1 98 ? 12.867 22.859 2.1 1 39.84 98 THR A CA 1
ATOM 760 C C . THR A 1 98 ? 12.992 22.281 0.692 1 39.84 98 THR A C 1
ATOM 762 O O . THR A 1 98 ? 13.688 22.844 -0.156 1 39.84 98 THR A O 1
ATOM 765 N N . ILE A 1 99 ? 13.008 21.062 0.552 1 35.16 99 ILE A N 1
ATOM 766 C CA . ILE A 1 99 ? 12.945 20.469 -0.779 1 35.16 99 ILE A CA 1
ATOM 767 C C . ILE A 1 99 ? 11.508 20.516 -1.297 1 35.16 99 ILE A C 1
ATOM 769 O O . ILE A 1 99 ? 10.656 19.734 -0.861 1 35.16 99 ILE A O 1
ATOM 773 N N . PRO A 1 100 ? 11.141 21.688 -1.877 1 37.53 100 PRO A N 1
ATOM 774 C CA . PRO A 1 100 ? 9.75 21.812 -2.318 1 37.53 100 PRO A CA 1
ATOM 775 C C . PRO A 1 100 ? 9.383 20.812 -3.41 1 37.53 100 PRO A C 1
ATOM 777 O O . PRO A 1 100 ? 10.164 20.578 -4.332 1 37.53 100 PRO A O 1
ATOM 780 N N . GLN A 1 101 ? 8.906 19.766 -3.014 1 35.5 101 GLN A N 1
ATOM 781 C CA . GLN A 1 101 ? 8.336 19.141 -4.203 1 35.5 101 GLN A CA 1
ATOM 782 C C . GLN A 1 101 ? 7.449 20.125 -4.961 1 35.5 101 GLN A C 1
ATOM 784 O O . GLN A 1 101 ? 7.062 19.859 -6.102 1 35.5 101 GLN A O 1
ATOM 789 N N . ILE A 1 102 ? 6.926 21.156 -4.211 1 32 102 ILE A N 1
ATOM 790 C CA . ILE A 1 102 ? 6.02 22.078 -4.902 1 32 102 ILE A CA 1
ATOM 791 C C . ILE A 1 102 ? 6.746 23.375 -5.23 1 32 102 ILE A C 1
ATOM 793 O O . ILE A 1 102 ? 7.434 23.938 -4.379 1 32 102 ILE A O 1
ATOM 797 N N . PRO A 1 103 ? 6.809 23.688 -6.383 1 32.78 103 PRO A N 1
ATOM 798 C CA . PRO A 1 103 ? 7.484 24.891 -6.891 1 32.78 103 PRO A CA 1
ATOM 799 C C . PRO A 1 103 ? 7.285 26.109 -5.992 1 32.78 103 PRO A C 1
ATOM 801 O O . PRO A 1 103 ? 8.102 27.031 -6.008 1 32.78 103 PRO A O 1
ATOM 804 N N . ASN A 1 104 ? 6.141 26.188 -5.355 1 29.55 104 ASN A N 1
ATOM 805 C CA . ASN A 1 104 ? 5.848 27.5 -4.785 1 29.55 104 ASN A CA 1
ATOM 806 C C . ASN A 1 104 ? 6.066 27.516 -3.273 1 29.55 104 ASN A C 1
ATOM 808 O O . ASN A 1 104 ? 5.105 27.438 -2.504 1 29.55 104 ASN A O 1
ATOM 812 N N . LEU A 1 105 ? 7.152 27.062 -2.896 1 32.03 105 LEU A N 1
ATOM 813 C CA . LEU A 1 105 ? 7.477 27.203 -1.48 1 32.03 105 LEU A CA 1
ATOM 814 C C . LEU A 1 105 ? 7.676 28.672 -1.108 1 32.03 105 LEU A C 1
ATOM 816 O O . LEU A 1 105 ? 8.469 29.375 -1.735 1 32.03 105 LEU A O 1
ATOM 820 N N . THR A 1 106 ? 6.637 29.328 -0.667 1 30.59 106 THR A N 1
ATOM 821 C CA . THR A 1 106 ? 6.855 30.625 -0.02 1 30.59 106 THR A CA 1
ATOM 822 C C . THR A 1 106 ? 7.562 30.438 1.32 1 30.59 106 THR A C 1
ATOM 824 O O . THR A 1 106 ? 7.094 29.688 2.178 1 30.59 106 THR A O 1
ATOM 827 N N . ILE A 1 107 ? 8.789 30.578 1.281 1 31.81 107 ILE A N 1
ATOM 828 C CA . ILE A 1 107 ? 9.562 30.641 2.52 1 31.81 107 ILE A CA 1
ATOM 829 C C . ILE A 1 107 ? 9.289 31.969 3.223 1 31.81 107 ILE A C 1
ATOM 831 O O . ILE A 1 107 ? 9.562 33.031 2.676 1 31.81 107 ILE A O 1
ATOM 835 N N . LEU A 1 108 ? 8.32 31.953 3.99 1 29.78 108 LEU A N 1
ATOM 836 C CA . LEU A 1 108 ? 8.156 33.188 4.738 1 29.78 108 LEU A CA 1
ATOM 837 C C . LEU A 1 108 ? 9.25 33.344 5.797 1 29.78 108 LEU A C 1
ATOM 839 O O . LEU A 1 108 ? 9.422 32.469 6.637 1 29.78 108 LEU A O 1
ATOM 843 N N . THR A 1 109 ? 10.289 33.844 5.305 1 30.2 109 THR A N 1
ATOM 844 C CA . THR A 1 109 ? 11.352 34.219 6.223 1 30.2 109 THR A CA 1
ATOM 845 C C . THR A 1 109 ? 10.938 35.438 7.051 1 30.2 109 THR A C 1
ATOM 847 O O . THR A 1 109 ? 10.305 36.375 6.535 1 30.2 109 THR A O 1
ATOM 850 N N . GLN A 1 110 ? 10.25 35.125 8.117 1 29.5 110 GLN A N 1
ATOM 851 C CA . GLN A 1 110 ? 10.055 36.344 8.914 1 29.5 110 GLN A CA 1
ATOM 852 C C . GLN A 1 110 ? 11.391 36.906 9.391 1 29.5 110 GLN A C 1
ATOM 854 O O . GLN A 1 110 ? 12.242 36.156 9.891 1 29.5 110 GLN A O 1
ATOM 859 N N . THR A 1 111 ? 11.805 37.938 8.688 1 28.42 111 THR A N 1
ATOM 860 C CA . THR A 1 111 ? 12.922 38.75 9.156 1 28.42 111 THR A CA 1
ATOM 861 C C . THR A 1 111 ? 12.688 39.219 10.586 1 28.42 111 THR A C 1
ATOM 863 O O . THR A 1 111 ? 11.672 39.844 10.883 1 28.42 111 THR A O 1
ATOM 866 N N . MET A 1 112 ? 13.094 38.312 11.602 1 29.81 112 MET A N 1
ATOM 867 C CA . MET A 1 112 ? 13.094 38.906 12.938 1 29.81 112 MET A CA 1
ATOM 868 C C . MET A 1 112 ? 13.789 40.25 12.938 1 29.81 112 MET A C 1
ATOM 870 O O . MET A 1 112 ? 14.547 40.562 12.023 1 29.81 112 MET A O 1
ATOM 874 N N . THR A 1 113 ? 13.602 41.062 14 1 29.27 113 THR A N 1
ATOM 875 C CA . THR A 1 113 ? 14.211 42.344 14.234 1 29.27 113 THR A CA 1
ATOM 876 C C . THR A 1 113 ? 15.719 42.281 14 1 29.27 113 THR A C 1
ATOM 878 O O . THR A 1 113 ? 16.344 41.25 14.156 1 29.27 113 THR A O 1
ATOM 881 N N . PRO A 1 114 ? 16.422 43.375 13.5 1 30.27 114 PRO A N 1
ATOM 882 C CA . PRO A 1 114 ? 17.828 43.594 13.188 1 30.27 114 PRO A CA 1
ATOM 883 C C . PRO A 1 114 ? 18.781 42.938 14.195 1 30.27 114 PRO A C 1
ATOM 885 O O . PRO A 1 114 ? 19.891 42.562 13.844 1 30.27 114 PRO A O 1
ATOM 888 N N . SER A 1 115 ? 18.656 43.031 15.562 1 32.31 115 SER A N 1
ATOM 889 C CA . SER A 1 115 ? 19.672 42.688 16.547 1 32.31 115 SER A CA 1
ATOM 890 C C . SER A 1 115 ? 19.891 41.188 16.578 1 32.31 115 SER A C 1
ATOM 892 O O . SER A 1 115 ? 20.891 40.688 17.125 1 32.31 115 SER A O 1
ATOM 894 N N . LYS A 1 116 ? 18.906 40.312 16.531 1 32.06 116 LYS A N 1
ATOM 895 C CA . LYS A 1 116 ? 19.109 38.844 16.531 1 32.06 116 LYS A CA 1
ATOM 896 C C . LYS A 1 116 ? 18.719 38.25 15.172 1 32.06 116 LYS A C 1
ATOM 898 O O . LYS A 1 116 ? 17.547 38 14.906 1 32.06 116 LYS A O 1
ATOM 903 N N . ARG A 1 117 ? 19.5 38.625 14.133 1 29.45 117 ARG A N 1
ATOM 904 C CA . ARG A 1 117 ? 19.281 38.156 12.766 1 29.45 117 ARG A CA 1
ATOM 905 C C . ARG A 1 117 ? 19.328 36.625 12.688 1 29.45 117 ARG A C 1
ATOM 907 O O . ARG A 1 117 ? 20.359 36.031 12.984 1 29.45 117 ARG A O 1
ATOM 914 N N . LEU A 1 118 ? 18.234 36 13.188 1 30.91 118 LEU A N 1
ATOM 915 C CA . LEU A 1 118 ? 18.203 34.594 12.836 1 30.91 118 LEU A CA 1
ATOM 916 C C . LEU A 1 118 ? 18.219 34.406 11.328 1 30.91 118 LEU A C 1
ATOM 918 O O . LEU A 1 118 ? 17.375 34.969 10.617 1 30.91 118 LEU A O 1
ATOM 922 N N . VAL A 1 119 ? 19.453 34.375 10.719 1 29.69 119 VAL A N 1
ATOM 923 C CA . VAL A 1 119 ? 19.594 34.062 9.305 1 29.69 119 VAL A CA 1
ATOM 924 C C . VAL A 1 119 ? 19.031 32.656 9.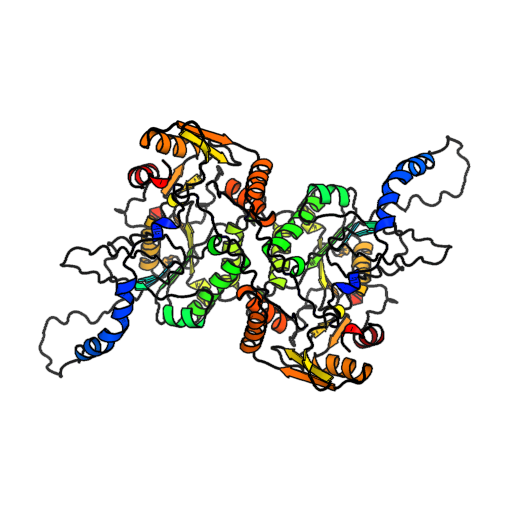039 1 29.69 119 VAL A C 1
ATOM 926 O O . VAL A 1 119 ? 19.516 31.672 9.594 1 29.69 119 VAL A O 1
ATOM 929 N N . VAL A 1 120 ? 17.625 32.656 8.867 1 34.34 120 VAL A N 1
ATOM 930 C CA . VAL A 1 120 ? 17.109 31.391 8.352 1 34.34 120 VAL A CA 1
ATOM 931 C C . VAL A 1 120 ? 17.547 31.219 6.898 1 34.34 120 VAL A C 1
ATOM 933 O O . VAL A 1 120 ? 17.297 32.062 6.051 1 34.34 120 VAL A O 1
ATOM 936 N N . VAL A 1 121 ? 18.766 30.688 6.613 1 33.81 121 VAL A N 1
ATOM 937 C CA . VAL A 1 121 ? 19.141 30.297 5.262 1 33.81 121 VAL A CA 1
ATOM 938 C C . VAL A 1 121 ? 18.25 29.172 4.777 1 33.81 121 VAL A C 1
ATOM 940 O O . VAL A 1 121 ? 18.188 28.109 5.398 1 33.81 121 VAL A O 1
ATOM 943 N N . LEU A 1 122 ? 17.188 29.609 4.043 1 37.75 122 LEU A N 1
ATOM 944 C CA . LEU A 1 122 ? 16.344 28.609 3.387 1 37.75 122 LEU A CA 1
ATOM 945 C C . LEU A 1 122 ? 16.969 28.172 2.059 1 37.75 122 LEU A C 1
ATOM 947 O O . LEU A 1 122 ? 17.234 29.016 1.196 1 37.75 122 LEU A O 1
ATOM 951 N N . GLU A 1 123 ? 17.734 27.125 1.998 1 40.88 123 GLU A N 1
ATOM 952 C CA . GLU A 1 123 ? 18.156 26.547 0.731 1 40.88 123 GLU A CA 1
ATOM 953 C C . GLU A 1 123 ? 17.062 25.656 0.137 1 40.88 123 GLU A C 1
ATOM 955 O O . GLU A 1 123 ? 16.578 24.734 0.793 1 40.88 123 GLU A O 1
ATOM 960 N N . LEU A 1 124 ? 16.344 26.281 -0.869 1 41.91 124 LEU A N 1
ATOM 961 C CA . LEU A 1 124 ? 15.359 25.484 -1.595 1 41.91 124 LEU A CA 1
ATOM 962 C C . LEU A 1 124 ? 16.031 24.5 -2.529 1 41.91 124 LEU A C 1
ATOM 964 O O . LEU A 1 124 ? 16.906 24.875 -3.32 1 41.91 124 LEU A O 1
ATOM 968 N N . SER A 1 125 ? 16.312 23.328 -2.07 1 43.34 125 SER A N 1
ATOM 969 C CA . SER A 1 125 ? 16.781 22.312 -3.012 1 43.34 125 SER A CA 1
ATOM 970 C C . SER A 1 125 ? 15.625 21.594 -3.67 1 43.34 125 SER A C 1
ATOM 972 O O . SER A 1 125 ? 14.609 21.312 -3.02 1 43.34 125 SER A O 1
ATOM 974 N N . GLU A 1 126 ? 15.453 21.891 -4.996 1 46.16 126 GLU A N 1
ATOM 975 C CA . GLU A 1 126 ? 14.5 21.062 -5.734 1 46.16 126 GLU A CA 1
ATOM 976 C C . GLU A 1 126 ? 14.766 19.578 -5.5 1 46.16 126 GLU A C 1
ATOM 978 O O . GLU A 1 126 ? 15.875 19.094 -5.73 1 46.16 126 GLU A O 1
ATOM 983 N N . ALA A 1 127 ? 14.297 19.094 -4.301 1 55.06 127 ALA A N 1
ATOM 984 C CA . ALA A 1 127 ? 14.531 17.656 -4.273 1 55.06 127 ALA A CA 1
ATOM 985 C C . ALA A 1 127 ? 13.305 16.891 -4.758 1 55.06 127 ALA A C 1
ATOM 987 O O . ALA A 1 127 ? 12.172 17.234 -4.406 1 55.06 127 ALA A O 1
ATOM 988 N N . ASN A 1 128 ? 13.523 16.25 -5.82 1 66.81 128 ASN A N 1
ATOM 989 C CA . ASN A 1 128 ? 12.664 15.18 -6.305 1 66.81 128 ASN A CA 1
ATOM 990 C C . ASN A 1 128 ? 12.758 13.945 -5.41 1 66.81 128 ASN A C 1
ATOM 992 O O . ASN A 1 128 ? 13.797 13.281 -5.367 1 66.81 128 ASN A O 1
ATOM 996 N N . PHE A 1 129 ? 11.68 13.742 -4.5 1 79.06 129 PHE A N 1
ATOM 997 C CA . PHE A 1 129 ? 11.688 12.633 -3.553 1 79.06 129 PHE A CA 1
ATOM 998 C C . PHE A 1 129 ? 11.844 11.305 -4.277 1 79.06 129 PHE A C 1
ATOM 1000 O O . PHE A 1 129 ? 12.133 10.281 -3.652 1 79.06 129 PHE A O 1
ATOM 1007 N N . ASP A 1 130 ? 11.734 11.438 -5.602 1 84.62 130 ASP A N 1
ATOM 1008 C CA . ASP A 1 130 ? 11.844 10.211 -6.387 1 84.62 130 ASP A CA 1
ATOM 1009 C C . ASP A 1 130 ? 13.297 9.922 -6.75 1 84.62 130 ASP A C 1
ATOM 1011 O O . ASP A 1 130 ? 13.609 8.859 -7.301 1 84.62 130 ASP A O 1
ATOM 1015 N N . ASP A 1 131 ? 14.148 10.867 -6.398 1 80.75 131 ASP A N 1
ATOM 1016 C CA . ASP A 1 131 ? 15.555 10.773 -6.773 1 80.75 131 ASP A CA 1
ATOM 1017 C C . ASP A 1 131 ? 16.453 10.711 -5.535 1 80.75 131 ASP A C 1
ATOM 1019 O O . ASP A 1 131 ? 16.734 11.734 -4.91 1 80.75 131 ASP A O 1
ATOM 1023 N N . GLU A 1 132 ? 16.984 9.539 -5.258 1 89.88 132 GLU A N 1
ATOM 1024 C CA . GLU A 1 132 ? 17.781 9.328 -4.051 1 89.88 132 GLU A CA 1
ATOM 1025 C C . GLU A 1 132 ? 19.047 10.195 -4.062 1 89.88 132 GLU A C 1
ATOM 1027 O O . GLU A 1 132 ? 19.469 10.688 -3.021 1 89.88 132 GLU A O 1
ATOM 1032 N N . ASP A 1 133 ? 19.641 10.305 -5.227 1 84.31 133 ASP A N 1
ATOM 1033 C CA . ASP A 1 133 ? 20.859 11.117 -5.309 1 84.31 133 ASP A CA 1
ATOM 1034 C C . ASP A 1 133 ? 20.562 12.578 -5 1 84.31 133 ASP A C 1
ATOM 1036 O O . ASP A 1 133 ? 21.328 13.25 -4.32 1 84.31 133 ASP A O 1
ATOM 1040 N N . ALA A 1 134 ? 19.422 13.062 -5.516 1 74.69 134 ALA A N 1
ATOM 1041 C CA . ALA A 1 134 ? 19 14.422 -5.199 1 74.69 134 ALA A CA 1
ATOM 1042 C C . ALA A 1 134 ? 18.719 14.578 -3.705 1 74.69 134 ALA A C 1
ATOM 1044 O O . ALA A 1 134 ? 19.094 15.586 -3.104 1 74.69 134 ALA A O 1
ATOM 1045 N N . LEU A 1 135 ? 18.156 13.555 -3.131 1 82 135 LEU A N 1
ATOM 1046 C CA . LEU A 1 135 ? 17.891 13.57 -1.698 1 82 135 LEU A CA 1
ATOM 1047 C C . LEU A 1 135 ? 19.188 13.594 -0.897 1 82 135 LEU A C 1
ATOM 1049 O O . LEU A 1 135 ? 19.297 14.312 0.098 1 82 135 LEU A O 1
ATOM 1053 N N . ARG A 1 136 ? 20.156 12.82 -1.324 1 85.25 136 ARG A N 1
ATOM 1054 C CA . ARG A 1 136 ? 21.453 12.773 -0.637 1 85.25 136 ARG A CA 1
ATOM 1055 C C . ARG A 1 136 ? 22.125 14.141 -0.647 1 85.25 136 ARG A C 1
ATOM 1057 O O . ARG A 1 136 ? 22.688 14.57 0.365 1 85.25 136 ARG A O 1
ATOM 1064 N N . ARG A 1 137 ? 22.016 14.797 -1.773 1 76.19 137 ARG A N 1
ATOM 1065 C CA . ARG A 1 137 ? 22.594 16.125 -1.868 1 76.19 137 ARG A CA 1
ATOM 1066 C C . ARG A 1 137 ? 21.844 17.109 -0.97 1 76.19 137 ARG A C 1
ATOM 1068 O O . ARG A 1 137 ? 22.469 17.906 -0.262 1 76.19 137 ARG A O 1
ATOM 1075 N N . ALA A 1 138 ? 20.531 16.938 -0.944 1 71.19 138 ALA A N 1
ATOM 1076 C CA . ALA A 1 138 ? 19.703 17.891 -0.213 1 71.19 138 ALA A CA 1
ATOM 1077 C C . ALA A 1 138 ? 19.844 17.688 1.294 1 71.19 138 ALA A C 1
ATOM 1079 O O . ALA A 1 138 ? 19.797 18.656 2.061 1 71.19 138 ALA A O 1
ATOM 1080 N N . LEU A 1 139 ? 20.141 16.438 1.736 1 76.69 139 LEU A N 1
ATOM 1081 C CA . LEU A 1 139 ? 20.078 16.125 3.158 1 76.69 139 LEU A CA 1
ATOM 1082 C C . LEU A 1 139 ? 21.484 15.969 3.738 1 76.69 139 LEU A C 1
ATOM 1084 O O . LEU A 1 139 ? 21.641 15.648 4.918 1 76.69 139 LEU A O 1
ATOM 1088 N N . HIS A 1 140 ? 22.422 16.266 2.912 1 75.62 140 HIS A N 1
ATOM 1089 C CA . HIS A 1 140 ? 23.797 16.062 3.336 1 75.62 140 HIS A CA 1
ATOM 1090 C C . HIS A 1 140 ? 24.109 16.859 4.598 1 75.62 140 HIS A C 1
ATOM 1092 O O . HIS A 1 140 ? 23.812 18.047 4.672 1 75.62 140 HIS A O 1
ATOM 1098 N N . GLY A 1 141 ? 24.594 16.172 5.707 1 74 141 GLY A N 1
ATOM 1099 C CA . GLY A 1 141 ? 25.062 16.828 6.914 1 74 141 GLY A CA 1
ATOM 1100 C C . GLY A 1 141 ? 23.953 17.219 7.863 1 74 141 GLY A C 1
ATOM 1101 O O . GLY A 1 141 ? 24.203 17.875 8.875 1 74 141 GLY A O 1
ATOM 1102 N N . ALA A 1 142 ? 22.703 16.75 7.574 1 76.69 142 ALA A N 1
ATOM 1103 C CA . ALA A 1 142 ? 21.562 17.109 8.414 1 76.69 142 ALA A CA 1
ATOM 1104 C C . ALA A 1 142 ? 21.688 16.5 9.805 1 76.69 142 ALA A C 1
ATOM 1106 O O . ALA A 1 142 ? 22.047 15.328 9.945 1 76.69 142 ALA A O 1
ATOM 1107 N N . ASP A 1 143 ? 21.422 17.359 10.891 1 80.56 143 ASP A N 1
ATOM 1108 C CA . ASP A 1 143 ? 21.359 16.859 12.266 1 80.56 143 ASP A CA 1
ATOM 1109 C C . ASP A 1 143 ? 19.953 16.391 12.625 1 80.56 143 ASP A C 1
ATOM 1111 O O . ASP A 1 143 ? 19.781 15.586 13.539 1 80.56 143 ASP A O 1
ATOM 1115 N N . ALA A 1 144 ? 19.031 17.016 11.898 1 82.75 144 ALA A N 1
ATOM 1116 C CA . ALA A 1 144 ? 17.625 16.672 12.102 1 82.75 144 ALA A CA 1
ATOM 1117 C C . ALA A 1 144 ? 16.844 16.719 10.789 1 82.75 144 ALA A C 1
ATOM 1119 O O . ALA A 1 144 ? 17.156 17.516 9.906 1 82.75 144 ALA A O 1
ATOM 1120 N N . ILE A 1 145 ? 15.867 15.797 10.594 1 82.62 145 ILE A N 1
ATOM 1121 C CA . ILE A 1 145 ? 14.992 15.758 9.422 1 82.62 145 ILE A CA 1
ATOM 1122 C C . ILE A 1 145 ? 13.531 15.68 9.875 1 82.62 145 ILE A C 1
ATOM 1124 O O . ILE A 1 145 ? 13.18 14.852 10.719 1 82.62 145 ILE A O 1
ATOM 1128 N N . PHE A 1 146 ? 12.758 16.656 9.5 1 83.5 146 PHE A N 1
ATOM 1129 C CA . PHE A 1 146 ? 11.312 16.516 9.562 1 83.5 146 PHE A CA 1
ATOM 1130 C C . PHE A 1 146 ? 10.766 15.984 8.234 1 83.5 146 PHE A C 1
ATOM 1132 O O . PHE A 1 146 ? 10.812 16.672 7.219 1 83.5 146 PHE A O 1
ATOM 1139 N N . CYS A 1 147 ? 10.242 14.758 8.203 1 87.06 147 CYS A N 1
ATOM 1140 C CA . CYS A 1 147 ? 9.773 14.07 7 1 87.06 147 CYS A CA 1
ATOM 1141 C C . CYS A 1 147 ? 8.258 14.133 6.891 1 87.06 147 CYS A C 1
ATOM 1143 O O . CYS A 1 147 ? 7.547 13.555 7.711 1 87.06 147 CYS A O 1
ATOM 1145 N N . LEU A 1 148 ? 7.82 14.883 5.91 1 83.62 148 LEU A N 1
ATOM 1146 C CA . LEU A 1 148 ? 6.402 14.953 5.574 1 83.62 148 LEU A CA 1
ATOM 1147 C C . LEU A 1 148 ? 6.156 14.492 4.141 1 83.62 148 LEU A C 1
ATOM 1149 O O . LEU A 1 148 ? 6.648 15.109 3.191 1 83.62 148 LEU A O 1
ATOM 1153 N N . THR A 1 149 ? 5.484 13.359 4.008 1 84.69 149 THR A N 1
ATOM 1154 C CA . THR A 1 149 ? 5.09 12.867 2.697 1 84.69 149 THR A CA 1
ATOM 1155 C C . THR A 1 149 ? 3.641 13.242 2.393 1 84.69 149 THR A C 1
ATOM 1157 O O . THR A 1 149 ? 2.867 13.539 3.303 1 84.69 149 THR A O 1
ATOM 1160 N N . ASN A 1 150 ? 3.318 13.266 1.074 1 80.81 150 ASN A N 1
ATOM 1161 C CA . ASN A 1 150 ? 1.99 13.68 0.641 1 80.81 150 ASN A CA 1
ATOM 1162 C C . ASN A 1 150 ? 1.325 12.617 -0.232 1 80.81 150 ASN A C 1
ATOM 1164 O O . ASN A 1 150 ? 1.708 12.43 -1.389 1 80.81 150 ASN A O 1
ATOM 1168 N N . PHE A 1 151 ? 0.298 11.984 0.303 1 88.69 151 PHE A N 1
ATOM 1169 C CA . PHE A 1 151 ? -0.451 10.977 -0.436 1 88.69 151 PHE A CA 1
ATOM 1170 C C . PHE A 1 151 ? -1.119 11.586 -1.661 1 88.69 151 PHE A C 1
ATOM 1172 O O . PHE A 1 151 ? -1.139 10.977 -2.732 1 88.69 151 PHE A O 1
ATOM 1179 N N . PHE A 1 152 ? -1.603 12.766 -1.539 1 81.94 152 PHE A N 1
ATOM 1180 C CA . PHE A 1 152 ? -2.504 13.375 -2.512 1 81.94 152 PHE A CA 1
ATOM 1181 C C . PHE A 1 152 ? -1.722 13.961 -3.68 1 81.94 152 PHE A C 1
ATOM 1183 O O . PHE A 1 152 ? -2.311 14.375 -4.684 1 81.94 152 PHE A O 1
ATOM 1190 N N . ASP A 1 153 ? -0.431 13.969 -3.57 1 75.56 153 ASP A N 1
ATOM 1191 C CA . ASP A 1 153 ? 0.385 14.391 -4.703 1 75.56 153 ASP A CA 1
ATOM 1192 C C . ASP A 1 153 ? 0.138 13.5 -5.922 1 75.56 153 ASP A C 1
ATOM 1194 O O . ASP A 1 153 ? 0.014 14 -7.043 1 75.56 153 ASP A O 1
ATOM 1198 N N . GLN A 1 154 ? 0.041 12.219 -5.695 1 83.06 154 GLN A N 1
ATOM 1199 C CA . GLN A 1 154 ? -0.194 11.281 -6.789 1 83.06 154 GLN A CA 1
ATOM 1200 C C . GLN A 1 154 ? -1.381 10.367 -6.488 1 83.06 154 GLN A C 1
ATOM 1202 O O . GLN A 1 154 ? -1.654 9.43 -7.238 1 83.06 154 GLN A O 1
ATOM 1207 N N . ASN A 1 155 ? -2.031 10.625 -5.41 1 90.31 155 ASN A N 1
ATOM 1208 C CA . ASN A 1 155 ? -3.205 9.859 -5.012 1 90.31 155 ASN A CA 1
ATOM 1209 C C . ASN A 1 155 ? -2.928 8.359 -5.027 1 90.31 155 ASN A C 1
ATOM 1211 O O . ASN A 1 155 ? -3.713 7.582 -5.574 1 90.31 155 ASN A O 1
ATOM 1215 N N . SER A 1 156 ? -1.744 8.008 -4.426 1 91.56 156 SER A N 1
ATOM 1216 C CA . SER A 1 156 ? -1.329 6.613 -4.547 1 91.56 156 SER A CA 1
ATOM 1217 C C . SER A 1 156 ? -0.475 6.184 -3.359 1 91.56 156 SER A C 1
ATOM 1219 O O . SER A 1 156 ? 0.438 6.902 -2.951 1 91.56 156 SER A O 1
ATOM 1221 N N . VAL A 1 157 ? -0.82 5.012 -2.824 1 96.88 157 VAL A N 1
ATOM 1222 C CA . VAL A 1 157 ? 0.001 4.414 -1.777 1 96.88 157 VAL A CA 1
ATOM 1223 C C . VAL A 1 157 ? 1.397 4.121 -2.32 1 96.88 157 VAL A C 1
ATOM 1225 O O . VAL A 1 157 ? 2.398 4.367 -1.645 1 96.88 157 VAL A O 1
ATOM 1228 N N . ASP A 1 158 ? 1.542 3.727 -3.59 1 95.19 158 ASP A N 1
ATOM 1229 C CA . ASP A 1 158 ? 2.807 3.344 -4.207 1 95.19 158 ASP A CA 1
ATOM 1230 C C . ASP A 1 158 ? 3.807 4.496 -4.172 1 95.19 158 ASP A C 1
ATOM 1232 O O . ASP A 1 158 ? 4.945 4.324 -3.732 1 95.19 158 ASP A O 1
ATOM 1236 N N . SER A 1 159 ? 3.305 5.637 -4.602 1 91.19 159 SER A N 1
ATOM 1237 C CA . SER A 1 159 ? 4.188 6.793 -4.723 1 91.19 159 SER A CA 1
ATOM 1238 C C . SER A 1 159 ? 4.602 7.324 -3.355 1 91.19 159 SER A C 1
ATOM 1240 O O . SER A 1 159 ? 5.77 7.641 -3.131 1 91.19 159 SER A O 1
ATOM 1242 N N . GLU A 1 160 ? 3.629 7.383 -2.459 1 93 160 GLU A N 1
ATOM 1243 C CA . GLU A 1 160 ? 3.965 7.918 -1.143 1 93 160 GLU A CA 1
ATOM 1244 C C . GLU A 1 160 ? 4.906 6.984 -0.391 1 93 160 GLU A C 1
ATOM 1246 O O . GLU A 1 160 ? 5.848 7.438 0.267 1 93 160 GLU A O 1
ATOM 1251 N N . LEU A 1 161 ? 4.625 5.68 -0.49 1 97.44 161 LEU A N 1
ATOM 1252 C CA . LEU A 1 161 ? 5.492 4.684 0.127 1 97.44 161 LEU A CA 1
ATOM 1253 C C . LEU A 1 161 ? 6.914 4.785 -0.415 1 97.44 161 LEU A C 1
ATOM 1255 O O . LEU A 1 161 ? 7.875 4.793 0.354 1 97.44 161 LEU A O 1
ATOM 1259 N N . TYR A 1 162 ? 7.035 4.887 -1.731 1 95.62 162 TYR A N 1
ATOM 1260 C CA . TYR A 1 162 ? 8.336 4.992 -2.391 1 95.62 162 TYR A CA 1
ATOM 1261 C C . TYR A 1 162 ? 9.094 6.219 -1.902 1 95.62 162 TYR A C 1
ATOM 1263 O O . TYR A 1 162 ? 10.266 6.117 -1.519 1 95.62 162 TYR A O 1
ATOM 1271 N N . ARG A 1 163 ? 8.445 7.309 -1.834 1 89.25 163 ARG A N 1
ATOM 1272 C CA . ARG A 1 163 ? 9.07 8.57 -1.457 1 89.25 163 ARG A CA 1
ATOM 1273 C C . ARG A 1 163 ? 9.445 8.578 0.021 1 89.25 163 ARG A C 1
ATOM 1275 O O . ARG A 1 163 ? 10.555 8.992 0.384 1 89.25 163 ARG A O 1
ATOM 1282 N N . GLY A 1 164 ? 8.531 8.078 0.854 1 94.75 164 GLY A N 1
ATOM 1283 C CA . GLY A 1 164 ? 8.828 8 2.275 1 94.75 164 GLY A CA 1
ATOM 1284 C C . GLY A 1 164 ? 10.016 7.117 2.592 1 94.75 164 GLY A C 1
ATOM 1285 O O . GLY A 1 164 ? 10.867 7.48 3.404 1 94.75 164 GLY A O 1
ATOM 1286 N N . LEU A 1 165 ? 10.117 6.027 1.922 1 97.75 165 LEU A N 1
ATOM 1287 C CA . LEU A 1 165 ? 11.195 5.086 2.197 1 97.75 165 LEU A CA 1
ATOM 1288 C C . LEU A 1 165 ? 12.492 5.543 1.539 1 97.75 165 LEU A C 1
ATOM 1290 O O . LEU A 1 165 ? 13.586 5.246 2.037 1 97.75 165 LEU A O 1
ATOM 1294 N N . ASN A 1 166 ? 12.398 6.344 0.383 1 93.12 166 ASN A N 1
ATOM 1295 C CA . ASN A 1 166 ? 13.594 7 -0.145 1 93.12 166 ASN A CA 1
ATOM 1296 C C . ASN A 1 166 ? 14.211 7.949 0.878 1 93.12 166 ASN A C 1
ATOM 1298 O O . ASN A 1 166 ? 15.422 7.93 1.101 1 93.12 166 ASN A O 1
ATOM 1302 N N . ILE A 1 167 ? 13.336 8.703 1.494 1 90.25 167 ILE A N 1
ATOM 1303 C CA . ILE A 1 167 ? 13.812 9.664 2.482 1 90.25 167 ILE A CA 1
ATOM 1304 C C . ILE A 1 167 ? 14.43 8.93 3.67 1 90.25 167 ILE A C 1
ATOM 1306 O O . ILE A 1 167 ? 15.508 9.289 4.145 1 90.25 167 ILE A O 1
ATOM 1310 N N . ALA A 1 168 ? 13.781 7.863 4.086 1 96.81 168 ALA A N 1
ATOM 1311 C CA . ALA A 1 168 ? 14.273 7.082 5.215 1 96.81 168 ALA A CA 1
ATOM 1312 C C . ALA A 1 168 ? 15.633 6.461 4.895 1 96.81 168 ALA A C 1
ATOM 1314 O O . ALA A 1 168 ? 16.531 6.465 5.734 1 96.81 168 ALA A O 1
ATOM 1315 N N . LYS A 1 169 ? 15.734 5.906 3.693 1 97.12 169 LYS A N 1
ATOM 1316 C CA . LYS A 1 169 ? 17 5.309 3.295 1 97.12 169 LYS A CA 1
ATOM 1317 C C . LYS A 1 169 ? 18.125 6.336 3.34 1 97.12 169 LYS A C 1
ATOM 1319 O O . LYS A 1 169 ? 19.172 6.098 3.955 1 97.12 169 LYS A O 1
ATOM 1324 N N . VAL A 1 170 ? 17.891 7.473 2.703 1 92.12 170 VAL A N 1
ATOM 1325 C CA . VAL A 1 170 ? 18.938 8.5 2.637 1 92.12 170 VAL A CA 1
ATOM 1326 C C . VAL A 1 170 ? 19.219 9.031 4.039 1 92.12 170 VAL A C 1
ATOM 1328 O O . VAL A 1 170 ? 20.375 9.219 4.41 1 92.12 170 VAL A O 1
ATOM 1331 N N . ALA A 1 171 ? 18.188 9.227 4.84 1 93.62 171 ALA A N 1
ATOM 1332 C CA . ALA A 1 171 ? 18.359 9.68 6.215 1 93.62 171 ALA A CA 1
ATOM 1333 C C . ALA A 1 171 ? 19.219 8.703 7.012 1 93.62 171 ALA A C 1
ATOM 1335 O O . ALA A 1 171 ? 20.062 9.125 7.809 1 93.62 171 ALA A O 1
ATOM 1336 N N . SER A 1 172 ? 19.062 7.449 6.812 1 97.56 172 SER A N 1
ATOM 1337 C CA . SER A 1 172 ? 19.766 6.418 7.559 1 97.56 172 SER A CA 1
ATOM 1338 C C . SER A 1 172 ? 21.25 6.418 7.223 1 97.56 172 SER A C 1
ATOM 1340 O O . SER A 1 172 ? 22.062 5.855 7.961 1 97.56 172 SER A O 1
ATOM 1342 N N . GLU A 1 173 ? 21.578 7.07 6.129 1 96.56 173 GLU A N 1
ATOM 1343 C CA . GLU A 1 173 ? 22.969 7.105 5.664 1 96.56 173 GLU A CA 1
ATOM 1344 C C . GLU A 1 173 ? 23.719 8.305 6.25 1 96.56 173 GLU A C 1
ATOM 1346 O O . GLU A 1 173 ? 24.938 8.406 6.102 1 96.56 173 GLU A O 1
ATOM 1351 N N . ILE A 1 174 ? 23.047 9.156 6.93 1 92.06 174 ILE A N 1
ATOM 1352 C CA . ILE A 1 174 ? 23.656 10.383 7.441 1 92.06 174 ILE A CA 1
ATOM 1353 C C . ILE A 1 174 ? 24.172 10.141 8.859 1 92.06 174 ILE A C 1
ATOM 1355 O O . ILE A 1 174 ? 23.391 10.039 9.805 1 92.06 174 ILE A O 1
ATOM 1359 N N . PRO A 1 175 ? 25.422 10.109 9.031 1 94.38 175 PRO A N 1
ATOM 1360 C CA . PRO A 1 175 ? 25.984 9.797 10.359 1 94.38 175 PRO A CA 1
ATOM 1361 C C . PRO A 1 175 ? 25.672 10.883 11.391 1 94.38 175 PRO A C 1
ATOM 1363 O O . PRO A 1 175 ? 25.531 10.586 12.578 1 94.38 175 PRO A O 1
ATOM 1366 N N . GLU A 1 176 ? 25.5 12.125 10.977 1 87.12 176 GLU A N 1
ATOM 1367 C CA . GLU A 1 176 ? 25.312 13.258 11.867 1 87.12 176 GLU A CA 1
ATOM 1368 C C . GLU A 1 176 ? 23.859 13.352 12.352 1 87.12 176 GLU A C 1
ATOM 1370 O O . GLU A 1 176 ? 23.562 14.086 13.297 1 87.12 176 GLU A O 1
ATOM 1375 N N . LEU A 1 177 ? 23 12.539 11.703 1 91.25 177 LEU A N 1
ATOM 1376 C CA . LEU A 1 177 ? 21.578 12.68 12 1 91.25 177 LEU A CA 1
ATOM 1377 C C . LEU A 1 177 ? 21.266 12.219 13.422 1 91.25 177 LEU A C 1
ATOM 1379 O O . LEU A 1 177 ? 21.594 11.094 13.797 1 91.25 177 LEU A O 1
ATOM 1383 N N . GLU A 1 178 ? 20.641 13.133 14.172 1 90.75 178 GLU A N 1
ATOM 1384 C CA . GLU A 1 178 ? 20.328 12.828 15.562 1 90.75 178 GLU A CA 1
ATOM 1385 C C . GLU A 1 178 ? 18.828 12.648 15.766 1 90.75 178 GLU A C 1
ATOM 1387 O O . GLU A 1 178 ? 18.406 11.891 16.641 1 90.75 178 GLU A O 1
ATOM 1392 N N . ASN A 1 179 ? 18.047 13.383 14.961 1 90.94 179 ASN A N 1
ATOM 1393 C CA . ASN A 1 179 ? 16.594 13.336 15.109 1 90.94 179 ASN A CA 1
ATOM 1394 C C . ASN A 1 179 ? 15.906 13.172 13.758 1 90.94 179 ASN A C 1
ATOM 1396 O O . ASN A 1 179 ? 16.172 13.93 12.828 1 90.94 179 ASN A O 1
ATOM 1400 N N . PHE A 1 180 ? 15.078 12.156 13.68 1 93.81 180 PHE A N 1
ATOM 1401 C CA . PHE A 1 180 ? 14.18 11.953 12.555 1 93.81 180 PHE A CA 1
ATOM 1402 C C . PHE A 1 180 ? 12.727 12.07 13 1 93.81 180 PHE A C 1
ATOM 1404 O O . PHE A 1 180 ? 12.219 11.219 13.734 1 93.81 180 PHE A O 1
ATOM 1411 N N . VAL A 1 181 ? 12.031 13.18 12.625 1 91.38 181 VAL A N 1
ATOM 1412 C CA . VAL A 1 181 ? 10.617 13.367 12.953 1 91.38 181 VAL A CA 1
ATOM 1413 C C . VAL A 1 181 ? 9.758 13 11.742 1 91.38 181 VAL A C 1
ATOM 1415 O O . VAL A 1 181 ? 9.836 13.656 10.695 1 91.38 181 VAL A O 1
ATOM 1418 N N . PHE A 1 182 ? 9.008 12.008 11.859 1 96.31 182 PHE A N 1
ATOM 1419 C CA . PHE A 1 182 ? 8.18 11.531 10.75 1 96.31 182 PHE A CA 1
ATOM 1420 C C . PHE A 1 182 ? 6.719 11.898 10.977 1 96.31 182 PHE A C 1
ATOM 1422 O O . PHE A 1 182 ? 6.094 11.438 11.938 1 96.31 182 PHE A O 1
ATOM 1429 N N . SER A 1 183 ? 6.199 12.773 10.047 1 92.5 183 SER A N 1
ATOM 1430 C CA . SER A 1 183 ? 4.773 13.094 10.07 1 92.5 183 SER A CA 1
ATOM 1431 C C . SER A 1 183 ? 3.934 11.914 9.594 1 92.5 183 SER A C 1
ATOM 1433 O O . SER A 1 183 ? 4 11.531 8.422 1 92.5 183 SER A O 1
ATOM 1435 N N . ALA A 1 184 ? 3.188 11.312 10.484 1 96.88 184 ALA A N 1
ATOM 1436 C CA . ALA A 1 184 ? 2.375 10.133 10.18 1 96.88 184 ALA A CA 1
ATOM 1437 C C . ALA A 1 184 ? 0.949 10.305 10.695 1 96.88 184 ALA A C 1
ATOM 1439 O O . ALA A 1 184 ? 0.441 11.43 10.773 1 96.88 184 ALA A O 1
ATOM 1440 N N . LEU A 1 185 ? 0.174 9.25 10.719 1 97.38 185 LEU A N 1
ATOM 1441 C CA . LEU A 1 185 ? -1.198 9.141 11.203 1 97.38 185 LEU A CA 1
ATOM 1442 C C . LEU A 1 185 ? -1.404 7.832 11.961 1 97.38 185 LEU A C 1
ATOM 1444 O O . LEU A 1 185 ? -0.599 6.906 11.844 1 97.38 185 LEU A O 1
ATOM 1448 N N . PRO A 1 186 ? -2.4 7.879 12.852 1 97.5 186 PRO A N 1
ATOM 1449 C CA . PRO A 1 186 ? -2.713 6.586 13.461 1 97.5 186 PRO A CA 1
ATOM 1450 C C . PRO A 1 186 ? -3.01 5.504 12.422 1 97.5 186 PRO A C 1
ATOM 1452 O O . PRO A 1 186 ? -3.436 5.809 11.305 1 97.5 186 PRO A O 1
ATOM 1455 N N . ASP A 1 187 ? -2.736 4.25 12.734 1 97.44 187 ASP A N 1
ATOM 1456 C CA . ASP A 1 187 ? -3.027 3.127 11.852 1 97.44 187 ASP A CA 1
ATOM 1457 C C . ASP A 1 187 ? -4.527 2.848 11.789 1 97.44 187 ASP A C 1
ATOM 1459 O O . ASP A 1 187 ? -5.098 2.303 12.742 1 97.44 187 ASP A O 1
ATOM 1463 N N . ALA A 1 188 ? -5.156 3.219 10.688 1 97.56 188 ALA A N 1
ATOM 1464 C CA . ALA A 1 188 ? -6.602 3.057 10.547 1 97.56 188 ALA A CA 1
ATOM 1465 C C . ALA A 1 188 ? -7.012 1.599 10.734 1 97.56 188 ALA A C 1
ATOM 1467 O O . ALA A 1 188 ? -8.117 1.312 11.188 1 97.56 188 ALA A O 1
ATOM 1468 N N . ARG A 1 189 ? -6.129 0.675 10.453 1 97.69 189 ARG A N 1
ATOM 1469 C CA . ARG A 1 189 ? -6.43 -0.753 10.492 1 97.69 189 ARG A CA 1
ATOM 1470 C C . ARG A 1 189 ? -6.641 -1.231 11.922 1 97.69 189 ARG A C 1
ATOM 1472 O O . ARG A 1 189 ? -7.23 -2.289 12.156 1 97.69 189 ARG A O 1
ATOM 1479 N N . ASP A 1 190 ? -6.152 -0.427 12.844 1 96.88 190 ASP A N 1
ATOM 1480 C CA . ASP A 1 190 ? -6.246 -0.791 14.258 1 96.88 190 ASP A CA 1
ATOM 1481 C C . ASP A 1 190 ? -7.344 0.004 14.961 1 96.88 190 ASP A C 1
ATOM 1483 O O . ASP A 1 190 ? -7.645 -0.239 16.125 1 96.88 190 ASP A O 1
ATOM 1487 N N . LEU A 1 191 ? -7.945 0.91 14.25 1 96.69 191 LEU A N 1
ATOM 1488 C CA . LEU A 1 191 ? -8.914 1.799 14.875 1 96.69 191 LEU A CA 1
ATOM 1489 C C . LEU A 1 191 ? -10.32 1.202 14.812 1 96.69 191 LEU A C 1
ATOM 1491 O O . LEU A 1 191 ? -10.664 0.52 13.844 1 96.69 191 LEU A O 1
ATOM 1495 N N . PHE A 1 192 ? -11.031 1.43 15.883 1 96.25 192 PHE A N 1
ATOM 1496 C CA . PHE A 1 192 ? -12.469 1.182 15.93 1 96.25 192 PHE A CA 1
ATOM 1497 C C . PHE A 1 192 ? -12.781 -0.263 15.562 1 96.25 192 PHE A C 1
ATOM 1499 O O . PHE A 1 192 ? -13.633 -0.519 14.703 1 96.25 192 PHE A O 1
ATOM 1506 N N . GLY A 1 193 ? -12.055 -1.148 16.125 1 94.25 193 GLY A N 1
ATOM 1507 C CA . GLY A 1 193 ? -12.305 -2.57 15.945 1 94.25 193 GLY A CA 1
ATOM 1508 C C . GLY A 1 193 ? -11.844 -3.092 14.594 1 94.25 193 GLY A C 1
ATOM 1509 O O . GLY A 1 193 ? -12.289 -4.152 14.148 1 94.25 193 GLY A O 1
ATOM 1510 N N . GLY A 1 194 ? -11.023 -2.293 13.852 1 95.94 194 GLY A N 1
ATOM 1511 C CA . GLY A 1 194 ? -10.5 -2.73 12.562 1 95.94 194 GLY A CA 1
ATOM 1512 C C . GLY A 1 194 ? -11.477 -2.51 11.422 1 95.94 194 GLY A C 1
ATOM 1513 O O . GLY A 1 194 ? -11.383 -3.172 10.391 1 95.94 194 GLY A O 1
ATOM 1514 N N . GLU A 1 195 ? -12.297 -1.564 11.523 1 95.31 195 GLU A N 1
ATOM 1515 C CA . GLU A 1 195 ? -13.391 -1.337 10.578 1 95.31 195 GLU A CA 1
ATOM 1516 C C . GLU A 1 195 ? -12.875 -0.718 9.281 1 95.31 195 GLU A C 1
ATOM 1518 O O . GLU A 1 195 ? -13.484 -0.88 8.227 1 95.31 195 GLU A O 1
ATOM 1523 N N . TYR A 1 196 ? -11.773 -0.066 9.336 1 97.5 196 TYR A N 1
ATOM 1524 C CA . TYR A 1 196 ? -11.336 0.75 8.211 1 97.5 196 TYR A CA 1
ATOM 1525 C C . TYR A 1 196 ? -10.031 0.232 7.633 1 97.5 196 TYR A C 1
ATOM 1527 O O . TYR A 1 196 ? -9.008 0.919 7.684 1 97.5 196 TYR A O 1
ATOM 1535 N N . GLN A 1 197 ? -10.062 -0.858 6.934 1 97.75 197 GLN A N 1
ATOM 1536 C CA . GLN A 1 197 ? -8.875 -1.537 6.434 1 97.75 197 GLN A CA 1
ATOM 1537 C C . GLN A 1 197 ? -8.422 -0.939 5.105 1 97.75 197 GLN A C 1
ATOM 1539 O O . GLN A 1 197 ? -7.301 -1.192 4.656 1 97.75 197 GLN A O 1
ATOM 1544 N N . ARG A 1 198 ? -9.32 -0.095 4.48 1 97.62 198 ARG A N 1
ATOM 1545 C CA . ARG A 1 198 ? -9.016 0.372 3.131 1 97.62 198 ARG A CA 1
ATOM 1546 C C . ARG A 1 198 ? -8.883 1.891 3.096 1 97.62 198 ARG A C 1
ATOM 1548 O O . ARG A 1 198 ? -9.062 2.512 2.047 1 97.62 198 ARG A O 1
ATOM 1555 N N . ASN A 1 199 ? -8.617 2.486 4.258 1 98.12 199 ASN A N 1
ATOM 1556 C CA . ASN A 1 199 ? -8.289 3.902 4.363 1 98.12 199 ASN A CA 1
ATOM 1557 C C . ASN A 1 199 ? -6.891 4.195 3.814 1 98.12 199 ASN A C 1
ATOM 1559 O O . ASN A 1 199 ? -5.918 4.227 4.57 1 98.12 199 ASN A O 1
ATOM 1563 N N . LEU A 1 200 ? -6.785 4.488 2.535 1 97.62 200 LEU A N 1
ATOM 1564 C CA . LEU A 1 200 ? -5.52 4.48 1.812 1 97.62 200 LEU A CA 1
ATOM 1565 C C . LEU A 1 200 ? -4.582 5.559 2.344 1 97.62 200 LEU A C 1
ATOM 1567 O O . LEU A 1 200 ? -3.414 5.289 2.629 1 97.62 200 LEU A O 1
ATOM 1571 N N . PRO A 1 201 ? -5.082 6.809 2.615 1 95.5 201 PRO A N 1
ATOM 1572 C CA . PRO A 1 201 ? -4.145 7.82 3.105 1 95.5 201 PRO A CA 1
ATOM 1573 C C . PRO A 1 201 ? -3.555 7.469 4.469 1 95.5 201 PRO A C 1
ATOM 1575 O O . PRO A 1 201 ? -2.348 7.617 4.68 1 95.5 201 PRO A O 1
ATOM 1578 N N . TYR A 1 202 ? -4.355 6.988 5.371 1 98 202 TYR A N 1
ATOM 1579 C CA . TYR A 1 202 ? -3.857 6.586 6.68 1 98 202 TYR A CA 1
ATOM 1580 C C . TYR A 1 202 ? -2.939 5.375 6.562 1 98 202 TYR A C 1
ATOM 1582 O O . TYR A 1 202 ? -1.895 5.312 7.215 1 98 202 TYR A O 1
ATOM 1590 N N . ASN A 1 203 ? -3.34 4.41 5.762 1 98.12 203 ASN A N 1
ATOM 1591 C CA . ASN A 1 203 ? -2.561 3.188 5.602 1 98.12 203 ASN A CA 1
ATOM 1592 C C . ASN A 1 203 ? -1.183 3.473 5.012 1 98.12 203 ASN A C 1
ATOM 1594 O O . ASN A 1 203 ? -0.194 2.852 5.402 1 98.12 203 ASN A O 1
ATOM 1598 N N . ALA A 1 204 ? -1.142 4.418 4.043 1 97.5 204 ALA A N 1
ATOM 1599 C CA . ALA A 1 204 ? 0.145 4.762 3.445 1 97.5 204 ALA A CA 1
ATOM 1600 C C . ALA A 1 204 ? 1.146 5.199 4.508 1 97.5 204 ALA A C 1
ATOM 1602 O O . ALA A 1 204 ? 2.295 4.75 4.512 1 97.5 204 ALA A O 1
ATOM 1603 N N . LYS A 1 205 ? 0.681 6.039 5.41 1 97.44 205 LYS A N 1
ATOM 1604 C CA . LYS A 1 205 ? 1.544 6.488 6.496 1 97.44 205 LYS A CA 1
ATOM 1605 C C . LYS A 1 205 ? 1.976 5.32 7.379 1 97.44 205 LYS A C 1
ATOM 1607 O O . LYS A 1 205 ? 3.135 5.242 7.789 1 97.44 205 LYS A O 1
ATOM 1612 N N . SER A 1 206 ? 1.085 4.441 7.637 1 98.06 206 SER A N 1
ATOM 1613 C CA . SER A 1 206 ? 1.39 3.285 8.477 1 98.06 206 SER A CA 1
ATOM 1614 C C . SER A 1 206 ? 2.381 2.352 7.789 1 98.06 206 SER A C 1
ATOM 1616 O O . SER A 1 206 ? 3.289 1.82 8.43 1 98.06 206 SER A O 1
ATOM 1618 N N . TYR A 1 207 ? 2.195 2.141 6.496 1 98.31 207 TYR A N 1
ATOM 1619 C CA . TYR A 1 207 ? 3.107 1.281 5.75 1 98.31 207 TYR A CA 1
ATOM 1620 C C . TYR A 1 207 ? 4.516 1.857 5.742 1 98.31 207 TYR A C 1
ATOM 1622 O O . TYR A 1 207 ? 5.5 1.116 5.84 1 98.31 207 TYR A O 1
ATOM 1630 N N . ILE A 1 208 ? 4.637 3.191 5.617 1 98.19 208 ILE A N 1
ATOM 1631 C CA . ILE A 1 208 ? 5.941 3.838 5.652 1 98.19 208 ILE A CA 1
ATOM 1632 C C . ILE A 1 208 ? 6.582 3.633 7.023 1 98.19 208 ILE A C 1
ATOM 1634 O O . ILE A 1 208 ? 7.754 3.264 7.121 1 98.19 208 ILE A O 1
ATOM 1638 N N . LYS A 1 209 ? 5.809 3.809 8.07 1 98.06 209 LYS A N 1
ATOM 1639 C CA . LYS A 1 209 ? 6.309 3.596 9.43 1 98.06 209 LYS A CA 1
ATOM 1640 C C . LYS A 1 209 ? 6.832 2.174 9.602 1 98.06 209 LYS A C 1
ATOM 1642 O O . LYS A 1 209 ? 7.934 1.974 10.117 1 98.06 209 LYS A O 1
ATOM 1647 N N . GLU A 1 210 ? 6.051 1.242 9.148 1 97.75 210 GLU A N 1
ATOM 1648 C CA . GLU A 1 210 ? 6.453 -0.159 9.242 1 97.75 210 GLU A CA 1
ATOM 1649 C C . GLU A 1 210 ? 7.734 -0.417 8.453 1 97.75 210 GLU A C 1
ATOM 1651 O O . GLU A 1 210 ? 8.617 -1.135 8.922 1 97.75 210 GLU A O 1
ATOM 1656 N N . GLY A 1 211 ? 7.828 0.198 7.273 1 98 211 GLY A N 1
ATOM 1657 C CA . GLY A 1 211 ? 9.023 0.057 6.461 1 98 211 GLY A CA 1
ATOM 1658 C C . GLY A 1 211 ? 10.266 0.639 7.117 1 98 211 GLY A C 1
ATOM 1659 O O . GLY A 1 211 ? 11.352 0.062 7.027 1 98 211 GLY A O 1
ATOM 1660 N N . ILE A 1 212 ? 10.109 1.76 7.762 1 98.44 212 ILE A N 1
ATOM 1661 C CA . ILE A 1 212 ? 11.234 2.373 8.461 1 98.44 212 ILE A CA 1
ATOM 1662 C C . ILE A 1 212 ? 11.656 1.49 9.633 1 98.44 212 ILE A C 1
ATOM 1664 O O . ILE A 1 212 ? 12.844 1.229 9.82 1 98.44 212 ILE A O 1
ATOM 1668 N N . GLN A 1 213 ? 10.703 1.026 10.359 1 98 213 GLN A N 1
ATOM 1669 C CA . GLN A 1 213 ? 10.977 0.19 11.523 1 98 213 GLN A CA 1
ATOM 1670 C C . GLN A 1 213 ? 11.719 -1.081 11.125 1 98 213 GLN A C 1
ATOM 1672 O O . GLN A 1 213 ? 12.703 -1.456 11.766 1 98 213 GLN A O 1
ATOM 1677 N N . LYS A 1 214 ? 11.328 -1.718 10.07 1 97.38 214 LYS A N 1
ATOM 1678 C CA . LYS A 1 214 ? 11.875 -3.004 9.648 1 97.38 214 LYS A CA 1
ATOM 1679 C C . LYS A 1 214 ? 13.164 -2.816 8.852 1 97.38 214 LYS A C 1
ATOM 1681 O O . LYS A 1 214 ? 14.109 -3.596 8.992 1 97.38 214 LYS A O 1
ATOM 1686 N N . GLY A 1 215 ? 13.211 -1.783 8.086 1 97.81 215 GLY A N 1
ATOM 1687 C CA . GLY A 1 215 ? 14.281 -1.631 7.113 1 97.81 215 GLY A CA 1
ATOM 1688 C C . GLY A 1 215 ? 15.43 -0.777 7.621 1 97.81 215 GLY A C 1
ATOM 1689 O O . GLY A 1 215 ? 16.562 -0.909 7.152 1 97.81 215 GLY A O 1
ATOM 1690 N N . PHE A 1 216 ? 15.109 0.106 8.523 1 98.06 216 PHE A N 1
ATOM 1691 C CA . PHE A 1 216 ? 16.094 1.054 9.023 1 98.06 216 PHE A CA 1
ATOM 1692 C C . PHE A 1 216 ? 16 1.172 10.547 1 98.06 216 PHE A C 1
ATOM 1694 O O . PHE A 1 216 ? 15.727 2.25 11.07 1 98.06 216 PHE A O 1
ATOM 1701 N N . PRO A 1 217 ? 16.375 0.101 11.219 1 97.69 217 PRO A N 1
ATOM 1702 C CA . PRO A 1 217 ? 16.172 0.063 12.672 1 97.69 217 PRO A CA 1
ATOM 1703 C C . PRO A 1 217 ? 16.969 1.129 13.414 1 97.69 217 PRO A C 1
ATOM 1705 O O . PRO A 1 217 ? 16.5 1.669 14.422 1 97.69 217 PRO A O 1
ATOM 1708 N N . GLU A 1 218 ? 18.172 1.429 12.992 1 97.81 218 GLU A N 1
ATOM 1709 C CA . GLU A 1 218 ? 18.969 2.449 13.672 1 97.81 218 GLU A CA 1
ATOM 1710 C C . GLU A 1 218 ? 18.344 3.832 13.508 1 97.81 218 GLU A C 1
ATOM 1712 O O . GLU A 1 218 ? 18.406 4.66 14.422 1 97.81 218 GLU A O 1
ATOM 1717 N N . LEU A 1 219 ? 17.734 4.066 12.312 1 98.31 219 LEU A N 1
ATOM 1718 C CA . LEU A 1 219 ? 17 5.312 12.125 1 98.31 219 LEU A CA 1
ATOM 1719 C C . LEU A 1 219 ? 15.75 5.344 13 1 98.31 219 LEU A C 1
ATOM 1721 O O . LEU A 1 219 ? 15.43 6.379 13.586 1 98.31 219 LEU A O 1
ATOM 1725 N N . TRP A 1 220 ? 15.07 4.23 13.102 1 98.5 220 TRP A N 1
ATOM 1726 C CA . TRP A 1 220 ? 13.836 4.133 13.875 1 98.5 220 TRP A CA 1
ATOM 1727 C C . TRP A 1 220 ? 14.086 4.473 15.344 1 98.5 220 TRP A C 1
ATOM 1729 O O . TRP A 1 220 ? 13.258 5.109 15.992 1 98.5 220 TRP A O 1
ATOM 1739 N N . LYS A 1 221 ? 15.227 4.176 15.836 1 98.19 221 LYS A N 1
ATOM 1740 C CA . LYS A 1 221 ? 15.578 4.434 17.234 1 98.19 221 LYS A CA 1
ATOM 1741 C C . LYS A 1 221 ? 15.641 5.934 17.516 1 98.19 221 LYS A C 1
ATOM 1743 O O . LYS A 1 221 ? 15.469 6.359 18.656 1 98.19 221 LYS A O 1
ATOM 1748 N N . LYS A 1 222 ? 15.906 6.691 16.484 1 97.81 222 LYS A N 1
ATOM 1749 C CA . LYS A 1 222 ? 16.031 8.141 16.656 1 97.81 222 LYS A CA 1
ATOM 1750 C C . LYS A 1 222 ? 14.781 8.852 16.125 1 97.81 222 LYS A C 1
ATOM 1752 O O . LYS A 1 222 ? 14.789 10.07 15.938 1 97.81 222 LYS A O 1
ATOM 1757 N N . THR A 1 223 ? 13.719 8.039 15.875 1 98.56 223 THR A N 1
ATOM 1758 C CA . THR A 1 223 ? 12.523 8.586 15.234 1 98.56 223 THR A CA 1
ATOM 1759 C C . THR A 1 223 ? 11.492 9.008 16.281 1 98.56 223 THR A C 1
ATOM 1761 O O . THR A 1 223 ? 11.25 8.281 17.25 1 98.56 223 THR A O 1
ATOM 1764 N N . THR A 1 224 ? 10.977 10.188 16.156 1 98.38 224 THR A N 1
ATOM 1765 C CA . THR A 1 224 ? 9.734 10.625 16.781 1 98.38 224 THR A CA 1
ATOM 1766 C C . THR A 1 224 ? 8.609 10.711 15.758 1 98.38 224 THR A C 1
ATOM 1768 O O . THR A 1 224 ? 8.773 11.328 14.703 1 98.38 224 THR A O 1
ATOM 1771 N N . VAL A 1 225 ? 7.527 10.008 16.047 1 98.69 225 VAL A N 1
ATOM 1772 C CA . VAL A 1 225 ? 6.371 10.047 15.156 1 98.69 225 VAL A CA 1
ATOM 1773 C C . VAL A 1 225 ? 5.469 11.219 15.539 1 98.69 225 VAL A C 1
ATOM 1775 O O . VAL A 1 225 ? 5.176 11.43 16.719 1 98.69 225 VAL A O 1
ATOM 1778 N N . LEU A 1 226 ? 5.109 12.023 14.57 1 96.88 226 LEU A N 1
ATOM 1779 C CA . LEU A 1 226 ? 4.215 13.156 14.797 1 96.88 226 LEU A CA 1
ATOM 1780 C C . LEU A 1 226 ? 2.877 12.938 14.102 1 96.88 226 LEU A C 1
ATOM 1782 O O . LEU A 1 226 ? 2.814 12.859 12.875 1 96.88 226 LEU A O 1
ATOM 1786 N N . TYR A 1 227 ? 1.824 12.742 14.898 1 98.19 227 TYR A N 1
ATOM 1787 C CA . TYR A 1 227 ? 0.465 12.742 14.367 1 98.19 227 TYR A CA 1
ATOM 1788 C C . TYR A 1 227 ? -0.076 14.164 14.25 1 98.19 227 TYR A C 1
ATOM 1790 O O . TYR A 1 227 ? -0.122 14.898 15.242 1 98.19 227 TYR A O 1
ATOM 1798 N N . VAL A 1 228 ? -0.419 14.547 13.047 1 92.75 228 VAL A N 1
ATOM 1799 C CA . VAL A 1 228 ? -1.023 15.867 12.867 1 92.75 228 VAL A CA 1
ATOM 1800 C C . VAL A 1 228 ? -2.512 15.719 12.57 1 92.75 228 VAL A C 1
ATOM 1802 O O . VAL A 1 228 ? -2.896 14.961 11.672 1 92.75 228 VAL A O 1
ATOM 1805 N N . ALA A 1 229 ? -3.275 16.406 13.344 1 95.31 229 ALA A N 1
ATOM 1806 C CA . ALA A 1 229 ? -4.719 16.375 13.125 1 95.31 229 ALA A CA 1
ATOM 1807 C C . ALA A 1 229 ? -5.086 17.031 11.797 1 95.31 229 ALA A C 1
ATOM 1809 O O . ALA A 1 229 ? -4.219 17.562 11.102 1 95.31 229 ALA A O 1
ATOM 1810 N N . TYR A 1 230 ? -6.426 16.891 11.469 1 94.25 230 TYR A N 1
ATOM 1811 C CA . TYR A 1 230 ? -6.938 17.438 10.211 1 94.25 230 TYR A CA 1
ATOM 1812 C C . TYR A 1 230 ? -6.648 18.922 10.109 1 94.25 230 TYR A C 1
ATOM 1814 O O . TYR A 1 230 ? -7.055 19.703 10.977 1 94.25 230 TYR A O 1
ATOM 1822 N N . TYR A 1 231 ? -5.906 19.328 9.062 1 89.12 231 TYR A N 1
ATOM 1823 C CA . TYR A 1 231 ? -5.523 20.734 8.898 1 89.12 231 TYR A CA 1
ATOM 1824 C C . TYR A 1 231 ? -6.75 21.609 8.664 1 89.12 231 TYR A C 1
ATOM 1826 O O . TYR A 1 231 ? -7.625 21.25 7.867 1 89.12 231 TYR A O 1
ATOM 1834 N N . HIS A 1 232 ? -6.723 22.781 9.273 1 89.56 232 HIS A N 1
ATOM 1835 C CA . HIS A 1 232 ? -7.719 23.797 8.938 1 89.56 232 HIS A CA 1
ATOM 1836 C C . HIS A 1 232 ? -7.742 24.078 7.441 1 89.56 232 HIS A C 1
ATOM 1838 O O . HIS A 1 232 ? -8.812 24.203 6.844 1 89.56 232 HIS A O 1
ATOM 1844 N N . GLN A 1 233 ? -6.613 24.031 6.879 1 77.81 233 GLN A N 1
ATOM 1845 C CA . GLN A 1 233 ? -6.383 24.438 5.496 1 77.81 233 GLN A CA 1
ATOM 1846 C C . GLN A 1 233 ? -7.004 23.438 4.523 1 77.81 233 GLN A C 1
ATOM 1848 O O . GLN A 1 233 ? -7.215 23.75 3.35 1 77.81 233 GLN A O 1
ATOM 1853 N N . ASN A 1 234 ? -7.277 22.281 5.055 1 79.94 234 ASN A N 1
ATOM 1854 C CA . ASN A 1 234 ? -7.836 21.25 4.191 1 79.94 234 ASN A CA 1
ATOM 1855 C C . ASN A 1 234 ? -9.359 21.328 4.152 1 79.94 234 ASN A C 1
ATOM 1857 O O . ASN A 1 234 ? -10 20.594 3.385 1 79.94 234 ASN A O 1
ATOM 1861 N N . TRP A 1 235 ? -9.938 22.25 4.984 1 76.69 235 TRP A N 1
ATOM 1862 C CA . TRP A 1 235 ? -11.383 22.297 5.156 1 76.69 235 TRP A CA 1
ATOM 1863 C C . TRP A 1 235 ? -12.055 22.875 3.914 1 76.69 235 TRP A C 1
ATOM 1865 O O . TRP A 1 235 ? -11.758 23.984 3.496 1 76.69 235 TRP A O 1
ATOM 1875 N N . LEU A 1 236 ? -11.758 22.5 2.654 1 61.91 236 LEU A N 1
ATOM 1876 C CA . LEU A 1 236 ? -12.469 23.094 1.523 1 61.91 236 LEU A CA 1
ATOM 1877 C C . LEU A 1 236 ? -13.109 22.016 0.657 1 61.91 236 LEU A C 1
ATOM 1879 O O . LEU A 1 236 ? -12.422 21.109 0.177 1 61.91 236 LEU A O 1
ATOM 1883 N N . LYS A 1 237 ? -14.25 21.469 0.938 1 59.97 237 LYS A N 1
ATOM 1884 C CA . LYS A 1 237 ? -15 20.703 -0.057 1 59.97 237 LYS A CA 1
ATOM 1885 C C . LYS A 1 237 ? -16.469 21.109 -0.052 1 59.97 237 LYS A C 1
ATOM 1887 O O . LYS A 1 237 ? -17.344 20.25 0.103 1 59.97 237 LYS A O 1
ATOM 1892 N N . TYR A 1 238 ? -16.656 22.578 -0.22 1 66.75 238 TYR A N 1
ATOM 1893 C CA . TYR A 1 238 ? -18.047 23.016 -0.229 1 66.75 238 TYR A CA 1
ATOM 1894 C C . TYR A 1 238 ? -18.578 23.125 -1.655 1 66.75 238 TYR A C 1
ATOM 1896 O O . TYR A 1 238 ? -17.812 23.422 -2.584 1 66.75 238 TYR A O 1
ATOM 1904 N N . ALA A 1 239 ? -19.75 22.625 -1.733 1 70.81 239 ALA A N 1
ATOM 1905 C CA . ALA A 1 239 ? -20.422 22.812 -3.016 1 70.81 239 ALA A CA 1
ATOM 1906 C C . ALA A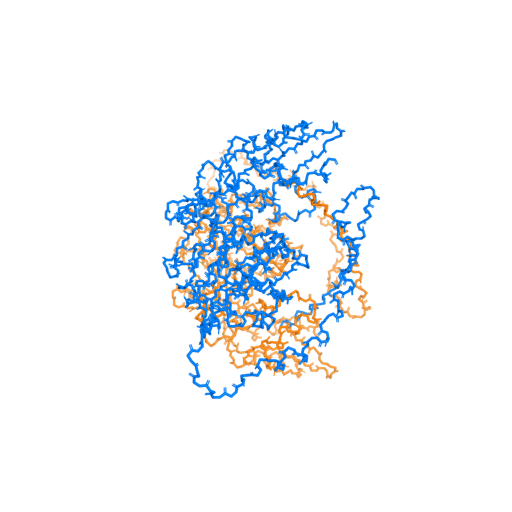 1 239 ? -21.25 24.094 -3.02 1 70.81 239 ALA A C 1
ATOM 1908 O O . ALA A 1 239 ? -22.25 24.203 -2.297 1 70.81 239 ALA A O 1
ATOM 1909 N N . ALA A 1 240 ? -20.781 25.047 -3.816 1 79.75 240 ALA A N 1
ATOM 1910 C CA . ALA A 1 240 ? -21.594 26.25 -4 1 79.75 240 ALA A CA 1
ATOM 1911 C C . ALA A 1 240 ? -22.906 25.922 -4.73 1 79.75 240 ALA A C 1
ATOM 1913 O O . ALA A 1 240 ? -22.906 25.141 -5.68 1 79.75 240 ALA A O 1
ATOM 1914 N N . GLN A 1 241 ? -23.891 26.484 -4.129 1 85.5 241 GLN A N 1
ATOM 1915 C CA . GLN A 1 241 ? -25.203 26.312 -4.738 1 85.5 241 GLN A CA 1
ATOM 1916 C C . GLN A 1 241 ? -25.578 27.5 -5.609 1 85.5 241 GLN A C 1
ATOM 1918 O O . GLN A 1 241 ? -25.016 28.594 -5.438 1 85.5 241 GLN A O 1
ATOM 1923 N N . PRO A 1 242 ? -26.516 27.297 -6.496 1 87.75 242 PRO A N 1
ATOM 1924 C CA . PRO A 1 242 ? -26.938 28.391 -7.379 1 87.75 242 PRO A CA 1
ATOM 1925 C C . PRO A 1 242 ? -27.469 29.609 -6.609 1 87.75 242 PRO A C 1
ATOM 1927 O O . PRO A 1 242 ? -27.328 30.75 -7.074 1 87.75 242 PRO A O 1
ATOM 1930 N N . ASP A 1 243 ? -27.953 29.422 -5.488 1 90 243 ASP A N 1
ATOM 1931 C CA . ASP A 1 243 ? -28.547 30.516 -4.73 1 90 243 ASP A CA 1
ATOM 1932 C C . ASP A 1 243 ? -27.516 31.203 -3.85 1 90 243 ASP A C 1
ATOM 1934 O O . ASP A 1 243 ? -27.859 32.062 -3.018 1 90 243 ASP A O 1
ATOM 1938 N N . GLY A 1 244 ? -26.297 30.812 -4.004 1 86.12 244 GLY A N 1
ATOM 1939 C CA . GLY A 1 244 ? -25.219 31.438 -3.25 1 86.12 244 GLY A CA 1
ATOM 1940 C C . GLY A 1 244 ? -24.953 30.766 -1.918 1 86.12 244 GLY A C 1
ATOM 1941 O O . GLY A 1 244 ? -23.984 31.094 -1.229 1 86.12 244 GLY A O 1
ATOM 1942 N N . SER A 1 245 ? -25.766 29.766 -1.644 1 89.62 245 SER A N 1
ATOM 1943 C CA . SER A 1 245 ? -25.531 29.031 -0.41 1 89.62 245 SER A CA 1
ATOM 1944 C C . SER A 1 245 ? -24.516 27.906 -0.616 1 89.62 245 SER A C 1
ATOM 1946 O O . SER A 1 245 ? -24.062 27.672 -1.739 1 89.62 245 SER A O 1
ATOM 1948 N N . PHE A 1 246 ? -24.094 27.375 0.5 1 91.44 246 PHE A N 1
ATOM 1949 C CA . PHE A 1 246 ? -23.094 26.312 0.458 1 91.44 246 PHE A CA 1
ATOM 1950 C C . PHE A 1 246 ? -23.609 25.062 1.165 1 91.44 246 PHE A C 1
ATOM 1952 O O . PHE A 1 246 ? -24.375 25.156 2.129 1 91.44 246 PHE A O 1
ATOM 1959 N N . ILE A 1 247 ? -23.234 23.891 0.574 1 92.56 247 ILE A N 1
ATOM 1960 C CA . ILE A 1 247 ? -23.562 22.625 1.211 1 92.56 247 ILE A CA 1
ATOM 1961 C C . ILE A 1 247 ? -22.281 21.828 1.462 1 92.56 247 ILE A C 1
ATOM 1963 O O . ILE A 1 247 ? -21.438 21.688 0.568 1 92.56 247 ILE A O 1
ATOM 1967 N N . LEU A 1 248 ? -22.094 21.453 2.725 1 93.44 248 LEU A N 1
ATOM 1968 C CA . LEU A 1 248 ? -21.062 20.484 3.07 1 93.44 248 LEU A CA 1
ATOM 1969 C C . LEU A 1 248 ? -21.641 19.094 3.227 1 93.44 248 LEU A C 1
ATOM 1971 O O . LEU A 1 248 ? -22.422 18.828 4.148 1 93.44 248 LEU A O 1
ATOM 1975 N N . ARG A 1 249 ? -21.312 18.219 2.266 1 92.94 249 ARG A N 1
ATOM 1976 C CA . ARG A 1 249 ? -21.797 16.828 2.289 1 92.94 249 ARG A CA 1
ATOM 1977 C C . ARG A 1 249 ? -20.719 15.891 2.826 1 92.94 249 ARG A C 1
ATOM 1979 O O . ARG A 1 249 ? -19.609 15.844 2.293 1 92.94 249 ARG A O 1
ATOM 1986 N N . MET A 1 250 ? -21.031 15.172 3.918 1 95.25 250 MET A N 1
ATOM 1987 C CA . MET A 1 250 ? -20.078 14.234 4.496 1 95.25 250 MET A CA 1
ATOM 1988 C C . MET A 1 250 ? -20.766 12.945 4.922 1 95.25 250 MET A C 1
ATOM 1990 O O . MET A 1 250 ? -21.969 12.945 5.211 1 95.25 250 MET A O 1
ATOM 1994 N N . PRO A 1 251 ? -20.016 11.805 4.984 1 96.81 251 PRO A N 1
ATOM 1995 C CA . PRO A 1 251 ? -20.609 10.508 5.332 1 96.81 251 PRO A CA 1
ATOM 1996 C C . PRO A 1 251 ? -20.562 10.227 6.836 1 96.81 251 PRO A C 1
ATOM 1998 O O . PRO A 1 251 ? -20.453 9.07 7.25 1 96.81 251 PRO A O 1
ATOM 2001 N N . HIS A 1 252 ? -20.469 11.258 7.652 1 96.5 252 HIS A N 1
ATOM 2002 C CA . HIS A 1 252 ? -20.516 11.141 9.109 1 96.5 252 HIS A CA 1
ATOM 2003 C C . HIS A 1 252 ? -21.438 12.188 9.719 1 96.5 252 HIS A C 1
ATOM 2005 O O . HIS A 1 252 ? -21.719 13.211 9.094 1 96.5 252 HIS A O 1
ATOM 2011 N N . PRO A 1 253 ? -21.906 11.906 10.93 1 97.12 253 PRO A N 1
ATOM 2012 C CA . PRO A 1 253 ? -22.766 12.906 11.562 1 97.12 253 PRO A CA 1
ATOM 2013 C C . PRO A 1 253 ? -22.062 14.25 11.75 1 97.12 253 PRO A C 1
ATOM 2015 O O . PRO A 1 253 ? -20.906 14.289 12.172 1 97.12 253 PRO A O 1
ATOM 2018 N N . GLY A 1 254 ? -22.797 15.359 11.414 1 95.62 254 GLY A N 1
ATOM 2019 C CA . GLY A 1 254 ? -22.25 16.703 11.516 1 95.62 254 GLY A CA 1
ATOM 2020 C C . GLY A 1 254 ? -21.922 17.109 12.938 1 95.62 254 GLY A C 1
ATOM 2021 O O . GLY A 1 254 ? -21.172 18.062 13.164 1 95.62 254 GLY A O 1
ATOM 2022 N N . SER A 1 255 ? -22.422 16.344 13.875 1 97.25 255 SER A N 1
ATOM 2023 C CA . SER A 1 255 ? -22.25 16.656 15.289 1 97.25 255 SER A CA 1
ATOM 2024 C C . SER A 1 255 ? -20.984 16 15.852 1 97.25 255 SER A C 1
ATOM 2026 O O . SER A 1 255 ? -20.547 16.328 16.953 1 97.25 255 SER A O 1
ATOM 2028 N N . ASP A 1 256 ? -20.406 15.008 15.141 1 96.94 256 ASP A N 1
ATOM 2029 C CA . ASP A 1 256 ? -19.219 14.328 15.641 1 96.94 256 ASP A CA 1
ATOM 2030 C C . ASP A 1 256 ? -17.984 15.227 15.539 1 96.94 256 ASP A C 1
ATOM 2032 O O . ASP A 1 256 ? -17.812 15.945 14.547 1 96.94 256 ASP A O 1
ATOM 2036 N N . PRO A 1 257 ? -17.156 15.211 16.5 1 97.25 257 PRO A N 1
ATOM 2037 C CA . PRO A 1 257 ? -16 16.109 16.5 1 97.25 257 PRO A CA 1
ATOM 2038 C C . PRO A 1 257 ? -14.891 15.641 15.57 1 97.25 257 PRO A C 1
ATOM 2040 O O . PRO A 1 257 ? -14.688 14.438 15.406 1 97.25 257 PRO A O 1
ATOM 2043 N N . VAL A 1 258 ? -14.211 16.562 15.016 1 96.44 258 VAL A N 1
ATOM 2044 C CA . VAL A 1 258 ? -13.008 16.359 14.211 1 96.44 258 VAL A CA 1
ATOM 2045 C C . VAL A 1 258 ? -11.82 17.031 14.898 1 96.44 258 VAL A C 1
ATOM 2047 O O . VAL A 1 258 ? -11.875 18.203 15.25 1 96.44 258 VAL A O 1
ATOM 2050 N N . SER A 1 259 ? -10.773 16.234 15.195 1 97.25 259 SER A N 1
ATOM 2051 C CA . SER A 1 259 ? -9.531 16.828 15.656 1 97.25 259 SER A CA 1
ATOM 2052 C C . SER A 1 259 ? -8.883 17.688 14.57 1 97.25 259 SER A C 1
ATOM 2054 O O . SER A 1 259 ? -8.727 17.219 13.43 1 97.25 259 SER A O 1
ATOM 2056 N N . MET A 1 260 ? -8.531 18.938 14.945 1 95.94 260 MET A N 1
ATOM 2057 C CA . MET A 1 260 ? -8.008 19.844 13.93 1 95.94 260 MET A CA 1
ATOM 2058 C C . MET A 1 260 ? -6.758 20.562 14.43 1 95.94 260 MET A C 1
ATOM 2060 O O . MET A 1 260 ? -6.535 20.656 15.641 1 95.94 260 MET A O 1
ATOM 2064 N N . ALA A 1 261 ? -6.02 21 13.484 1 93.75 261 ALA A N 1
ATOM 2065 C CA . ALA A 1 261 ? -4.848 21.828 13.742 1 93.75 261 ALA A CA 1
ATOM 2066 C C . ALA A 1 261 ? -4.504 22.672 12.516 1 93.75 261 ALA A C 1
ATOM 2068 O O . ALA A 1 261 ? -4.992 22.422 11.414 1 93.75 261 ALA A O 1
ATOM 2069 N N . SER A 1 262 ? -3.812 23.75 12.805 1 87.12 262 SER A N 1
ATOM 2070 C CA . SER A 1 262 ? -3.264 24.516 11.688 1 87.12 262 SER A CA 1
ATOM 2071 C C . SER A 1 262 ? -1.934 23.938 11.219 1 87.12 262 SER A C 1
ATOM 2073 O O . SER A 1 262 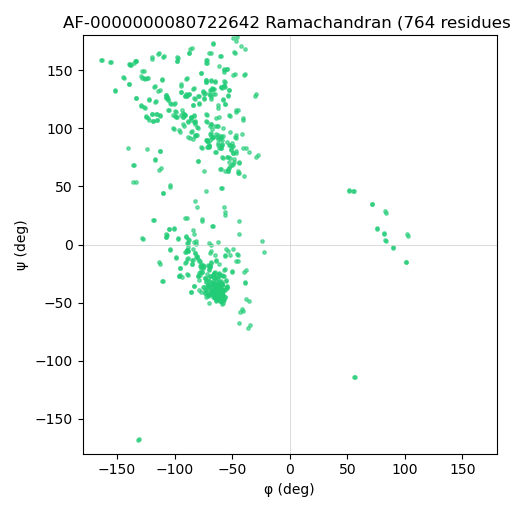? -1.1 23.547 12.039 1 87.12 262 SER A O 1
ATOM 2075 N N . SER A 1 263 ? -1.819 23.812 9.922 1 80.62 263 SER A N 1
ATOM 2076 C CA . SER A 1 263 ? -0.533 23.375 9.398 1 80.62 263 SER A CA 1
ATOM 2077 C C . SER A 1 263 ? 0.596 24.297 9.852 1 80.62 263 SER A C 1
ATOM 2079 O O . SER A 1 263 ? 1.737 23.859 10.008 1 80.62 263 SER A O 1
ATOM 2081 N N . LEU A 1 264 ? 0.354 25.531 10.25 1 75.19 264 LEU A N 1
ATOM 2082 C CA . LEU A 1 264 ? 1.339 26.531 10.648 1 75.19 264 LEU A CA 1
ATOM 2083 C C . LEU A 1 264 ? 1.846 26.266 12.062 1 75.19 264 LEU A C 1
ATOM 2085 O O . LEU A 1 264 ? 2.881 26.797 12.461 1 75.19 264 LEU A O 1
ATOM 2089 N N . ASP A 1 265 ? 1.105 25.406 12.719 1 82.19 265 ASP A N 1
ATOM 2090 C CA . ASP A 1 265 ? 1.491 25.094 14.094 1 82.19 265 ASP A CA 1
ATOM 2091 C C . ASP A 1 265 ? 2.471 23.922 14.141 1 82.19 265 ASP A C 1
ATOM 2093 O O . ASP A 1 265 ? 3.061 23.641 15.188 1 82.19 265 ASP A O 1
ATOM 2097 N N . THR A 1 266 ? 2.627 23.219 13.023 1 83.56 266 THR A N 1
ATOM 2098 C CA . THR A 1 266 ? 3.494 22.047 12.977 1 83.56 266 THR A CA 1
ATOM 2099 C C . THR A 1 266 ? 4.91 22.406 13.414 1 83.56 266 THR A C 1
ATOM 2101 O O . THR A 1 266 ? 5.547 21.656 14.156 1 83.56 266 THR A O 1
ATOM 2104 N N . GLY A 1 267 ? 5.402 23.562 13.023 1 78.69 267 GLY A N 1
ATOM 2105 C CA . GLY A 1 267 ? 6.75 24 13.359 1 78.69 267 GLY A CA 1
ATOM 2106 C C . GLY A 1 267 ? 6.988 24.094 14.859 1 78.69 267 GLY A C 1
ATOM 2107 O O . GLY A 1 267 ? 8.07 23.75 15.344 1 78.69 267 GLY A O 1
ATOM 2108 N N . ALA A 1 268 ? 6.004 24.547 15.594 1 80.94 268 ALA A N 1
ATOM 2109 C CA . ALA A 1 268 ? 6.137 24.703 17.031 1 80.94 268 ALA A CA 1
ATOM 2110 C C . ALA A 1 268 ? 6.328 23.359 17.719 1 80.94 268 ALA A C 1
ATOM 2112 O O . ALA A 1 268 ? 7.137 23.234 18.641 1 80.94 268 ALA A O 1
ATOM 2113 N N . VAL A 1 269 ? 5.605 22.359 17.266 1 88.12 269 VAL A N 1
ATOM 2114 C CA . VAL A 1 269 ? 5.699 21.047 17.875 1 88.12 269 VAL A CA 1
ATOM 2115 C C . VAL A 1 269 ? 7.023 20.391 17.484 1 88.12 269 VAL A C 1
ATOM 2117 O O . VAL A 1 269 ? 7.691 19.766 18.312 1 88.12 269 VAL A O 1
ATOM 2120 N N . VAL A 1 270 ? 7.426 20.516 16.219 1 84.31 270 VAL A N 1
ATOM 2121 C CA . VAL A 1 270 ? 8.688 19.953 15.758 1 84.31 270 VAL A CA 1
ATOM 2122 C C . VAL A 1 270 ? 9.852 20.594 16.516 1 84.31 270 VAL A C 1
ATOM 2124 O O . VAL A 1 270 ? 10.773 19.891 16.938 1 84.31 270 VAL A O 1
ATOM 2127 N N . ASP A 1 271 ? 9.781 21.891 16.734 1 80.69 271 ASP A N 1
ATOM 2128 C CA . ASP A 1 271 ? 10.805 22.609 17.5 1 80.69 271 ASP A CA 1
ATOM 2129 C C . ASP A 1 271 ? 10.906 22.047 18.922 1 80.69 271 ASP A C 1
ATOM 2131 O O . ASP A 1 271 ? 12.008 21.812 19.422 1 80.69 271 ASP A O 1
ATOM 2135 N N . ALA A 1 272 ? 9.789 21.859 19.5 1 86 272 ALA A N 1
ATOM 2136 C CA . ALA A 1 272 ? 9.758 21.328 20.859 1 86 272 ALA A CA 1
ATOM 2137 C C . ALA A 1 272 ? 10.391 19.938 20.906 1 86 272 ALA A C 1
ATOM 2139 O O . ALA A 1 272 ? 11.141 19.625 21.844 1 86 272 ALA A O 1
ATOM 2140 N N . ILE A 1 273 ? 10.102 19.109 19.906 1 89.25 273 ILE A N 1
ATOM 2141 C CA . ILE A 1 273 ? 10.664 17.766 19.828 1 89.25 273 ILE A CA 1
ATOM 2142 C C . ILE A 1 273 ? 12.18 17.844 19.703 1 89.25 273 ILE A C 1
ATOM 2144 O O . ILE A 1 273 ? 12.906 17.141 20.422 1 89.25 273 ILE A O 1
ATOM 2148 N N . LEU A 1 274 ? 12.672 18.734 18.844 1 82.81 274 LEU A N 1
ATOM 2149 C CA . LEU A 1 274 ? 14.102 18.828 18.562 1 82.81 274 LEU A CA 1
ATOM 2150 C C . LEU A 1 274 ? 14.859 19.391 19.766 1 82.81 274 LEU A C 1
ATOM 2152 O O . LEU A 1 274 ? 15.969 18.938 20.062 1 82.81 274 LEU A O 1
ATOM 2156 N N . ARG A 1 275 ? 14.305 20.281 20.484 1 81.81 275 ARG A N 1
ATOM 2157 C CA . ARG A 1 275 ? 14.945 20.891 21.641 1 81.81 275 ARG A CA 1
ATOM 2158 C C . ARG A 1 275 ? 15.062 19.891 22.781 1 81.81 275 ARG A C 1
ATOM 2160 O O . ARG A 1 275 ? 15.914 20.047 23.672 1 81.81 275 ARG A O 1
ATOM 2167 N N . ALA A 1 276 ? 14.25 18.922 22.688 1 91.12 276 ALA A N 1
ATOM 2168 C CA . ALA A 1 276 ? 14.258 17.922 23.75 1 91.12 276 ALA A CA 1
ATOM 2169 C C . ALA A 1 276 ? 15.266 16.812 23.453 1 91.12 276 ALA A C 1
ATOM 2171 O O . ALA A 1 276 ? 15.336 15.82 24.172 1 91.12 276 ALA A O 1
ATOM 2172 N N . GLU A 1 277 ? 15.992 17 22.391 1 90.31 277 GLU A N 1
ATOM 2173 C CA . GLU A 1 277 ? 17.031 16.047 22 1 90.31 277 GLU A CA 1
ATOM 2174 C C . GLU A 1 277 ? 16.469 14.641 21.844 1 90.31 277 GLU A C 1
ATOM 2176 O O . GLU A 1 277 ? 15.523 14.422 21.078 1 90.31 277 GLU A O 1
ATOM 2181 N N . SER A 1 278 ? 16.859 13.703 22.672 1 96.44 278 SER A N 1
ATOM 2182 C CA . SER A 1 278 ? 16.469 12.312 22.453 1 96.44 278 SER A CA 1
ATOM 2183 C C . SER A 1 278 ? 15.25 11.945 23.297 1 96.44 278 SER A C 1
ATOM 2185 O O . SER A 1 278 ? 14.781 10.805 23.25 1 96.44 278 SER A O 1
ATOM 2187 N N . LYS A 1 279 ? 14.68 12.844 23.984 1 97.56 279 LYS A N 1
ATOM 2188 C CA . LYS A 1 279 ? 13.617 12.578 24.953 1 97.56 279 LYS A CA 1
ATOM 2189 C C . LYS A 1 279 ? 12.422 11.891 24.281 1 97.56 279 LYS A C 1
ATOM 2191 O O . LYS A 1 279 ? 11.766 11.055 24.906 1 97.56 279 LYS A O 1
ATOM 2196 N N . TYR A 1 280 ? 12.172 12.242 23.062 1 98.12 280 TYR A N 1
ATOM 2197 C CA . TYR A 1 280 ? 10.945 11.758 22.438 1 98.12 280 TYR A CA 1
ATOM 2198 C C . TYR A 1 280 ? 11.25 10.68 21.391 1 98.12 280 TYR A C 1
ATOM 2200 O O . TYR A 1 280 ? 10.359 10.266 20.641 1 98.12 280 TYR A O 1
ATOM 2208 N N . HIS A 1 281 ? 12.516 10.227 21.359 1 98.38 281 HIS A N 1
ATOM 2209 C CA . HIS A 1 281 ? 12.82 9.078 20.516 1 98.38 281 HIS A CA 1
ATOM 2210 C C . HIS A 1 281 ? 11.906 7.898 20.828 1 98.38 281 HIS A C 1
ATOM 2212 O O . HIS A 1 281 ? 11.703 7.57 22 1 98.38 281 HIS A O 1
ATOM 2218 N N . GLY A 1 282 ? 11.297 7.359 19.859 1 98.06 282 GLY A N 1
ATOM 2219 C CA . GLY A 1 282 ? 10.469 6.18 20.047 1 98.06 282 GLY A CA 1
ATOM 2220 C C . GLY A 1 282 ? 9.062 6.5 20.516 1 98.06 282 GLY A C 1
ATOM 2221 O O . GLY A 1 282 ? 8.242 5.602 20.703 1 98.06 282 GLY A O 1
ATOM 2222 N N . HIS A 1 283 ? 8.781 7.773 20.625 1 98.5 283 HIS A N 1
ATOM 2223 C CA . HIS A 1 283 ? 7.457 8.172 21.078 1 98.5 283 HIS A CA 1
ATOM 2224 C C . HIS A 1 283 ? 6.645 8.797 19.953 1 98.5 283 HIS A C 1
ATOM 2226 O O . HIS A 1 283 ? 7.199 9.156 18.906 1 98.5 283 HIS A O 1
ATOM 2232 N N . THR A 1 284 ? 5.387 8.836 20.172 1 98.69 284 THR A N 1
ATOM 2233 C CA . THR A 1 284 ? 4.465 9.539 19.281 1 98.69 284 THR A CA 1
ATOM 2234 C C . THR A 1 284 ? 3.955 10.82 19.922 1 98.69 284 THR A C 1
ATOM 2236 O O . THR A 1 284 ? 3.557 10.812 21.094 1 98.69 284 THR A O 1
ATOM 2239 N N . VAL A 1 285 ? 4.062 11.93 19.219 1 98.56 285 VAL A N 1
ATOM 2240 C CA . VAL A 1 285 ? 3.529 13.227 19.609 1 98.56 285 VAL A CA 1
ATOM 2241 C C . VAL A 1 285 ? 2.373 13.609 18.688 1 98.56 285 VAL A C 1
ATOM 2243 O O . VAL A 1 285 ? 2.406 13.328 17.484 1 98.56 285 VAL A O 1
ATOM 2246 N N . ALA A 1 286 ? 1.359 14.242 19.266 1 98.62 286 ALA A N 1
ATOM 2247 C CA . ALA A 1 286 ? 0.219 14.656 18.453 1 98.62 286 ALA A CA 1
ATOM 2248 C C . ALA A 1 286 ? 0.068 16.172 18.469 1 98.62 286 ALA A C 1
ATOM 2250 O O . ALA A 1 286 ? 0.256 16.828 19.5 1 98.62 286 ALA A O 1
ATOM 2251 N N . LEU A 1 287 ? -0.174 16.719 17.312 1 96.69 287 LEU A N 1
ATOM 2252 C CA . LEU A 1 287 ? -0.583 18.109 17.172 1 96.69 287 LEU A CA 1
ATOM 2253 C C . LEU A 1 287 ? -2.09 18.219 16.969 1 96.69 287 LEU A C 1
ATOM 2255 O O . LEU A 1 287 ? -2.59 17.938 15.875 1 96.69 287 LEU A O 1
ATOM 2259 N N . VAL A 1 288 ? -2.834 18.531 18.016 1 97.88 288 VAL A N 1
ATOM 2260 C CA . VAL A 1 288 ? -4.262 18.828 18 1 97.88 288 VAL A CA 1
ATOM 2261 C C . VAL A 1 288 ? -4.516 20.172 18.672 1 97.88 288 VAL A C 1
ATOM 2263 O O . VAL A 1 288 ? -4.148 20.375 19.828 1 97.88 288 VAL A O 1
ATOM 2266 N N . ALA A 1 289 ? -5.051 21.109 17.906 1 96.81 289 ALA A N 1
ATOM 2267 C CA . ALA A 1 289 ? -5.348 22.422 18.469 1 96.81 289 ALA A CA 1
ATOM 2268 C C . ALA A 1 289 ? -6.723 22.438 19.125 1 96.81 289 ALA A C 1
ATOM 2270 O O . ALA A 1 289 ? -6.91 23.047 20.172 1 96.81 289 ALA A O 1
ATOM 2271 N N . GLU A 1 290 ? -7.676 21.797 18.469 1 96.75 290 GLU A N 1
ATOM 2272 C CA . GLU A 1 290 ? -9.047 21.75 18.984 1 96.75 290 GLU A CA 1
ATOM 2273 C C . GLU A 1 290 ? -9.844 20.641 18.297 1 96.75 290 GLU A C 1
ATOM 2275 O O . GLU A 1 290 ? -9.422 20.109 17.266 1 96.75 290 GLU A O 1
ATOM 2280 N N . ARG A 1 291 ? -10.914 20.203 18.922 1 97.31 291 ARG A N 1
ATOM 2281 C CA . ARG A 1 291 ? -11.883 19.266 18.344 1 97.31 291 ARG A CA 1
ATOM 2282 C C . ARG A 1 291 ? -13.242 19.922 18.188 1 97.31 291 ARG A C 1
ATOM 2284 O O . ARG A 1 291 ? -13.875 20.312 19.172 1 97.31 291 ARG A O 1
ATOM 2291 N N . LEU A 1 292 ? -13.602 20.109 16.891 1 96.62 292 LEU A N 1
ATOM 2292 C CA . LEU A 1 292 ? -14.875 20.75 16.578 1 96.62 292 LEU A CA 1
ATOM 2293 C C . LEU A 1 292 ? -15.656 19.906 15.57 1 96.62 292 LEU A C 1
ATOM 2295 O O . LEU A 1 292 ? -15.078 19.297 14.672 1 96.62 292 LEU A O 1
ATOM 2299 N N . SER A 1 293 ? -16.953 19.953 15.781 1 96.5 293 SER A N 1
ATOM 2300 C CA . SER A 1 293 ? -17.781 19.281 14.797 1 96.5 293 SER A CA 1
ATOM 2301 C C . SER A 1 293 ? -17.828 20.047 13.477 1 96.5 293 SER A C 1
ATOM 2303 O O . SER A 1 293 ? -17.625 21.266 13.461 1 96.5 293 SER A O 1
ATOM 2305 N N . ASP A 1 294 ? -18.172 19.344 12.43 1 94.5 294 ASP A N 1
ATOM 2306 C CA . ASP A 1 294 ? -18.281 20 11.133 1 94.5 294 ASP A CA 1
ATOM 2307 C C . ASP A 1 294 ? -19.438 21 11.125 1 94.5 294 ASP A C 1
ATOM 2309 O O . ASP A 1 294 ? -19.344 22.047 10.469 1 94.5 294 ASP A O 1
ATOM 2313 N N . GLU A 1 295 ? -20.453 20.75 11.844 1 95.75 295 GLU A N 1
ATOM 2314 C CA . GLU A 1 295 ? -21.562 21.703 11.938 1 95.75 295 GLU A CA 1
ATOM 2315 C C . GLU A 1 295 ? -21.125 23 12.602 1 95.75 295 GLU A C 1
ATOM 2317 O O . GLU A 1 295 ? -21.453 24.094 12.133 1 95.75 295 GLU A O 1
ATOM 2322 N N . LYS A 1 296 ? -20.406 22.859 13.688 1 96.44 296 LYS A N 1
ATOM 2323 C CA . LYS A 1 296 ? -19.906 24.047 14.375 1 96.44 296 LYS A CA 1
ATOM 2324 C C . LYS A 1 296 ? -18.922 24.812 13.5 1 96.44 296 LYS A C 1
ATOM 2326 O O . LYS A 1 296 ? -18.984 26.047 13.43 1 96.44 296 LYS A O 1
ATOM 2331 N N . LYS A 1 297 ? -18.016 24.109 12.828 1 95.56 297 LYS A N 1
ATOM 2332 C CA . LYS A 1 297 ? -17.062 24.766 11.93 1 95.56 297 LYS A CA 1
ATOM 2333 C C . LYS A 1 297 ? -17.781 25.531 10.82 1 95.56 297 LYS A C 1
ATOM 2335 O O . LYS A 1 297 ? -17.422 26.656 10.508 1 95.56 297 LYS A O 1
ATOM 2340 N N . LEU A 1 298 ? -18.719 24.844 10.273 1 94.56 298 LEU A N 1
ATOM 2341 C CA . LEU A 1 298 ? -19.484 25.422 9.188 1 94.56 298 LEU A CA 1
ATOM 2342 C C . LEU A 1 298 ? -20.234 26.672 9.664 1 94.56 298 LEU A C 1
ATOM 2344 O O . LEU A 1 298 ? -20.281 27.672 8.945 1 94.56 298 LEU A O 1
ATOM 2348 N N . ALA A 1 299 ? -20.812 26.641 10.828 1 95.44 299 ALA A N 1
ATOM 2349 C CA . ALA A 1 299 ? -21.531 27.781 11.391 1 95.44 299 ALA A CA 1
ATOM 2350 C C . ALA A 1 299 ? -20.609 28.969 11.602 1 95.44 299 ALA A C 1
ATOM 2352 O O . ALA A 1 299 ? -20.953 30.094 11.25 1 95.44 299 ALA A O 1
ATOM 2353 N N . ILE A 1 300 ? -19.438 28.672 12.188 1 96.31 300 ILE A N 1
ATOM 2354 C CA . ILE A 1 300 ? -18.453 29.719 12.43 1 96.31 300 ILE A CA 1
ATOM 2355 C C . ILE A 1 300 ? -18.047 30.359 11.102 1 96.31 300 ILE A C 1
ATOM 2357 O O . ILE A 1 300 ? -17.984 31.578 10.984 1 96.31 300 ILE A O 1
ATOM 2361 N N . TRP A 1 301 ? -17.781 29.531 10.102 1 94.5 301 TRP A N 1
ATOM 2362 C CA . TRP A 1 301 ? -17.359 29.984 8.781 1 94.5 301 TRP A CA 1
ATOM 2363 C C . TRP A 1 301 ? -18.453 30.812 8.109 1 94.5 301 TRP A C 1
ATOM 2365 O O . TRP A 1 301 ? -18.203 31.906 7.609 1 94.5 301 TRP A O 1
ATOM 2375 N N . ALA A 1 302 ? -19.703 30.328 8.125 1 93.56 302 ALA A N 1
ATOM 2376 C CA . ALA A 1 302 ? -20.844 30.984 7.492 1 93.56 302 ALA A CA 1
ATOM 2377 C C . ALA A 1 302 ? -21.109 32.344 8.125 1 93.56 302 ALA A C 1
ATOM 2379 O O . ALA A 1 302 ? -21.375 33.312 7.422 1 93.56 302 ALA A O 1
ATOM 2380 N N . GLU A 1 303 ? -21.031 32.375 9.414 1 95.88 303 GLU A N 1
ATOM 2381 C CA . GLU A 1 303 ? -21.25 33.625 10.125 1 95.88 303 GLU A CA 1
ATOM 2382 C C . GLU A 1 303 ? -20.172 34.656 9.766 1 95.88 303 GLU A C 1
ATOM 2384 O O . GLU A 1 303 ? -20.484 35.812 9.516 1 95.88 303 GLU A O 1
ATOM 2389 N N . ALA A 1 304 ? -18.969 34.219 9.758 1 94.5 304 ALA A N 1
ATOM 2390 C CA . ALA A 1 304 ? -17.859 35.125 9.461 1 94.5 304 ALA A CA 1
ATOM 2391 C C . ALA A 1 304 ? -17.969 35.688 8.047 1 94.5 304 ALA A C 1
ATOM 2393 O O . ALA A 1 304 ? -17.578 36.844 7.797 1 94.5 304 ALA A O 1
ATOM 2394 N N . LEU A 1 305 ? -18.5 34.906 7.109 1 91.38 305 LEU A N 1
ATOM 2395 C CA . LEU A 1 305 ? -18.516 35.312 5.707 1 91.38 305 LEU A CA 1
ATOM 2396 C C . LEU A 1 305 ? -19.875 35.906 5.324 1 91.38 305 LEU A C 1
ATOM 2398 O O . LEU A 1 305 ? -20.031 36.469 4.23 1 91.38 305 LEU A O 1
ATOM 2402 N N . GLY A 1 306 ? -20.781 35.75 6.16 1 93.38 306 GLY A N 1
ATOM 2403 C CA . GLY A 1 306 ? -22.125 36.25 5.879 1 93.38 306 GLY A CA 1
ATOM 2404 C C . GLY A 1 306 ? -22.844 35.438 4.809 1 93.38 306 GLY A C 1
ATOM 2405 O O . GLY A 1 306 ? -23.516 36 3.957 1 93.38 306 GLY A O 1
ATOM 2406 N N . VAL A 1 307 ? -22.625 34.156 4.762 1 92.12 307 VAL A N 1
ATOM 2407 C CA . VAL A 1 307 ? -23.25 33.281 3.773 1 92.12 307 VAL A CA 1
ATOM 2408 C C . VAL A 1 307 ? -24.094 32.219 4.477 1 92.12 307 VAL A C 1
ATOM 2410 O O . VAL A 1 307 ? -23.953 32 5.68 1 92.12 307 VAL A O 1
ATOM 2413 N N . LYS A 1 308 ? -25.031 31.656 3.699 1 94.06 308 LYS A N 1
ATOM 2414 C CA . LYS A 1 308 ? -25.781 30.516 4.191 1 94.06 308 LYS A CA 1
ATOM 2415 C C . LYS A 1 308 ? -25.094 29.203 3.85 1 94.06 308 LYS A C 1
ATOM 2417 O O . LYS A 1 308 ? -24.609 29.016 2.73 1 94.06 308 LYS A O 1
ATOM 2422 N N . ALA A 1 309 ? -24.906 28.375 4.809 1 93.19 309 ALA A N 1
ATOM 2423 C CA . ALA A 1 309 ? -24.281 27.062 4.605 1 93.19 309 ALA A CA 1
ATOM 2424 C C . ALA A 1 309 ? -24.984 25.984 5.426 1 93.19 309 ALA A C 1
ATOM 2426 O O . ALA A 1 309 ? -25.375 26.234 6.57 1 93.19 309 ALA A O 1
ATOM 2427 N N . VAL A 1 310 ? -25.156 24.844 4.77 1 93.44 310 VAL A N 1
ATOM 2428 C CA . VAL A 1 310 ? -25.844 23.75 5.453 1 93.44 310 VAL A CA 1
ATOM 2429 C C . VAL A 1 310 ? -24.984 22.484 5.41 1 93.44 310 VAL A C 1
ATOM 2431 O O . VAL A 1 310 ? -24.234 22.266 4.449 1 93.44 310 VAL A O 1
ATOM 2434 N N . TYR A 1 311 ? -25.047 21.734 6.527 1 95 311 TYR A N 1
ATOM 2435 C CA . TYR A 1 311 ? -24.453 20.406 6.59 1 95 311 TYR A CA 1
ATOM 2436 C C . TYR A 1 311 ? -25.438 19.344 6.145 1 95 311 TYR A C 1
ATOM 2438 O O . TYR A 1 311 ? -26.578 19.297 6.609 1 95 311 TYR A O 1
ATOM 2446 N N . GLN A 1 312 ? -25.031 18.5 5.215 1 94.94 312 GLN A N 1
ATOM 2447 C CA . GLN A 1 312 ? -25.859 17.391 4.75 1 94.94 312 GLN A CA 1
ATOM 2448 C C . GLN A 1 312 ? -25.141 16.047 4.93 1 94.94 312 GLN A C 1
ATOM 2450 O O . GLN A 1 312 ? -24.172 15.758 4.223 1 94.94 312 GLN A O 1
ATOM 2455 N N . GLN A 1 313 ? -25.656 15.289 5.906 1 96.75 313 GLN A N 1
ATOM 2456 C CA . GLN A 1 313 ? -25.109 13.953 6.051 1 96.75 313 GLN A CA 1
ATOM 2457 C C . GLN A 1 313 ? -25.609 13.023 4.953 1 96.75 313 GLN A C 1
ATOM 2459 O O . GLN A 1 313 ? -26.812 12.953 4.703 1 96.75 313 GLN A O 1
ATOM 2464 N N . VAL A 1 314 ? -24.719 12.398 4.25 1 96.38 314 VAL A N 1
ATOM 2465 C CA . VAL A 1 314 ? -25.047 11.375 3.266 1 96.38 314 VAL A CA 1
ATOM 2466 C C . VAL A 1 314 ? -24.516 10.016 3.725 1 96.38 314 VAL A C 1
ATOM 2468 O O . VAL A 1 314 ? -23.719 9.945 4.664 1 96.38 314 VAL A O 1
ATOM 2471 N N . THR A 1 315 ? -24.969 8.961 3.146 1 97.81 315 THR A N 1
ATOM 2472 C CA . THR A 1 315 ? -24.438 7.641 3.477 1 97.81 315 THR A CA 1
ATOM 2473 C C . THR A 1 315 ? -23.047 7.465 2.893 1 97.81 315 THR A C 1
ATOM 2475 O O . THR A 1 315 ? -22.688 8.133 1.918 1 97.81 315 THR A O 1
ATOM 2478 N N . PRO A 1 316 ? -22.312 6.574 3.525 1 97.38 316 PRO A N 1
ATOM 2479 C CA . PRO A 1 316 ? -21.016 6.277 2.93 1 97.38 316 PRO A CA 1
ATOM 2480 C C . PRO A 1 316 ? -21.109 5.852 1.468 1 97.38 316 PRO A C 1
ATOM 2482 O O . PRO A 1 316 ? -20.281 6.234 0.647 1 97.38 316 PRO A O 1
ATOM 2485 N N . ALA A 1 317 ? -22.141 5.105 1.131 1 97 317 ALA A N 1
ATOM 2486 C CA . ALA A 1 317 ? -22.328 4.664 -0.247 1 97 317 ALA A CA 1
ATOM 2487 C C . ALA A 1 317 ? -22.578 5.848 -1.176 1 97 317 ALA A C 1
ATOM 2489 O O . ALA A 1 317 ? -22.031 5.91 -2.275 1 97 317 ALA A O 1
ATOM 2490 N N . GLU A 1 318 ? -23.391 6.789 -0.725 1 96.5 318 GLU A N 1
ATOM 2491 C CA . GLU A 1 318 ? -23.656 7.984 -1.515 1 96.5 318 GLU A CA 1
ATOM 2492 C C . GLU A 1 318 ? -22.406 8.844 -1.672 1 96.5 318 GLU A C 1
ATOM 2494 O O . GLU A 1 318 ? -22.156 9.383 -2.75 1 96.5 318 GLU A O 1
ATOM 2499 N N . TYR A 1 319 ? -21.703 8.961 -0.613 1 96.25 319 TYR A N 1
ATOM 2500 C CA . TYR A 1 319 ? -20.469 9.727 -0.662 1 96.25 319 TYR A CA 1
ATOM 2501 C C . TYR A 1 319 ? -19.484 9.125 -1.667 1 96.25 319 TYR A C 1
ATOM 2503 O O . TYR A 1 319 ? -18.953 9.828 -2.527 1 96.25 319 TYR A O 1
ATOM 2511 N N . LYS A 1 320 ? -19.312 7.832 -1.575 1 97.06 320 LYS A N 1
ATOM 2512 C CA . LYS A 1 320 ? -18.422 7.105 -2.49 1 97.06 320 LYS A CA 1
ATOM 2513 C C . LYS A 1 320 ? -18.875 7.277 -3.938 1 97.06 320 LYS A C 1
ATOM 2515 O O . LYS A 1 320 ? -18.062 7.535 -4.824 1 97.06 320 LYS A O 1
ATOM 2520 N N . LYS A 1 321 ? -20.141 7.207 -4.172 1 95.31 321 LYS A N 1
ATOM 2521 C CA . LYS A 1 321 ? -20.703 7.379 -5.512 1 95.31 321 LYS A CA 1
ATOM 2522 C C . LYS A 1 321 ? -20.422 8.781 -6.047 1 95.31 321 LYS A C 1
ATOM 2524 O O . LYS A 1 321 ? -20.141 8.953 -7.234 1 95.31 321 LYS A O 1
ATOM 2529 N N . GLY A 1 322 ? -20.594 9.719 -5.176 1 92.81 322 GLY A N 1
ATOM 2530 C CA . GLY A 1 322 ? -20.281 11.078 -5.57 1 92.81 322 GLY A CA 1
ATOM 2531 C C . GLY A 1 322 ? -18.828 11.258 -6.008 1 92.81 322 GLY A C 1
ATOM 2532 O O . GLY A 1 322 ? -18.562 11.922 -7.004 1 92.81 322 GLY A O 1
ATOM 2533 N N . LEU A 1 323 ? -17.922 10.641 -5.27 1 94.25 323 LEU A N 1
ATOM 2534 C CA . LEU A 1 323 ? -16.5 10.688 -5.633 1 94.25 323 LEU A CA 1
ATOM 2535 C C . LEU A 1 323 ? -16.266 10.023 -6.984 1 94.25 323 LEU A C 1
ATOM 2537 O O . LEU A 1 323 ? -15.539 10.562 -7.824 1 94.25 323 LEU A O 1
ATOM 2541 N N . GLN A 1 324 ? -16.906 8.883 -7.164 1 93.44 324 GLN A N 1
ATOM 2542 C CA . GLN A 1 324 ? -16.75 8.172 -8.43 1 93.44 324 GLN A CA 1
ATOM 2543 C C . GLN A 1 324 ? -17.328 8.977 -9.586 1 93.44 324 GLN A C 1
ATOM 2545 O O . GLN A 1 324 ? -16.75 9 -10.68 1 93.44 324 GLN A O 1
ATOM 2550 N N . ALA A 1 325 ? -18.438 9.625 -9.383 1 91 325 ALA A N 1
ATOM 2551 C CA . ALA A 1 325 ? -19.047 10.477 -10.391 1 91 325 ALA A CA 1
ATOM 2552 C C . ALA A 1 325 ? -18.125 11.633 -10.773 1 91 325 ALA A C 1
ATOM 2554 O O . ALA A 1 325 ? -18.156 12.109 -11.914 1 91 325 ALA A O 1
ATOM 2555 N N . ALA A 1 326 ? -17.297 11.945 -9.852 1 89 326 ALA A N 1
ATOM 2556 C CA . ALA A 1 326 ? -16.344 13.023 -10.094 1 89 326 ALA A CA 1
ATOM 2557 C C . ALA A 1 326 ? -15.062 12.484 -10.727 1 89 326 ALA A C 1
ATOM 2559 O O . ALA A 1 326 ? -14.094 13.219 -10.891 1 89 326 ALA A O 1
ATOM 2560 N N . GLY A 1 327 ? -14.977 11.25 -10.984 1 89.94 327 GLY A N 1
ATOM 2561 C CA . GLY A 1 327 ? -13.859 10.688 -11.727 1 89.94 327 GLY A CA 1
ATOM 2562 C C . GLY A 1 327 ? -12.852 9.977 -10.844 1 89.94 327 GLY A C 1
ATOM 2563 O O . GLY A 1 327 ? -11.805 9.539 -11.312 1 89.94 327 GLY A O 1
ATOM 2564 N N . VAL A 1 328 ? -13.109 9.797 -9.594 1 92.5 328 VAL A N 1
ATOM 2565 C CA . VAL A 1 328 ? -12.195 9.133 -8.672 1 92.5 328 VAL A CA 1
ATOM 2566 C C . VAL A 1 328 ? -12.289 7.617 -8.852 1 92.5 328 VAL A C 1
ATOM 2568 O O . VAL A 1 328 ? -13.391 7.055 -8.828 1 92.5 328 VAL A O 1
ATOM 2571 N N . PRO A 1 329 ? -11.117 6.914 -9.062 1 92.44 329 PRO A N 1
ATOM 2572 C CA . PRO A 1 329 ? -11.156 5.457 -9.172 1 92.44 329 PRO A CA 1
ATOM 2573 C C . PRO A 1 329 ? -11.773 4.785 -7.949 1 92.44 329 PRO A C 1
ATOM 2575 O O . PRO A 1 329 ? -11.633 5.285 -6.828 1 92.44 329 PRO A O 1
ATOM 2578 N N . VAL A 1 330 ? -12.352 3.709 -8.094 1 94.06 330 VAL A N 1
ATOM 2579 C CA . VAL A 1 330 ? -13.234 3.084 -7.109 1 94.06 330 VAL A CA 1
ATOM 2580 C C . VAL A 1 330 ? -12.445 2.781 -5.832 1 94.06 330 VAL A C 1
ATOM 2582 O O . VAL A 1 330 ? -12.953 2.969 -4.727 1 94.06 330 VAL A O 1
ATOM 2585 N N . ALA A 1 331 ? -11.219 2.252 -5.945 1 95.44 331 ALA A N 1
ATOM 2586 C CA . ALA A 1 331 ? -10.422 1.938 -4.762 1 95.44 331 ALA A CA 1
ATOM 2587 C C . ALA A 1 331 ? -10.125 3.197 -3.955 1 95.44 331 ALA A C 1
ATOM 2589 O O . ALA A 1 331 ? -10.234 3.195 -2.727 1 95.44 331 ALA A O 1
ATOM 2590 N N . LEU A 1 332 ? -9.758 4.234 -4.672 1 96.25 332 LEU A N 1
ATOM 2591 C CA . LEU A 1 332 ? -9.477 5.508 -4.02 1 96.25 332 LEU A CA 1
ATOM 2592 C C . LEU A 1 332 ? -10.75 6.113 -3.438 1 96.25 332 LEU A C 1
ATOM 2594 O O . LEU A 1 332 ? -10.734 6.648 -2.326 1 96.25 332 LEU A O 1
ATOM 2598 N N . ALA A 1 333 ? -11.844 6.02 -4.188 1 96.56 333 ALA A N 1
ATOM 2599 C CA . ALA A 1 333 ? -13.117 6.539 -3.695 1 96.56 333 ALA A CA 1
ATOM 2600 C C . ALA A 1 333 ? -13.508 5.875 -2.379 1 96.56 333 ALA A C 1
ATOM 2602 O O . ALA A 1 333 ? -13.953 6.543 -1.446 1 96.56 333 ALA A O 1
ATOM 2603 N N . HIS A 1 334 ? -13.328 4.594 -2.344 1 97.62 334 HIS A N 1
ATOM 2604 C CA . HIS A 1 334 ? -13.609 3.875 -1.107 1 97.62 334 HIS A CA 1
ATOM 2605 C C . HIS A 1 334 ? -12.68 4.324 0.015 1 97.62 334 HIS A C 1
ATOM 2607 O O . HIS A 1 334 ? -13.125 4.57 1.137 1 97.62 334 HIS A O 1
ATOM 2613 N N . GLY A 1 335 ? -11.375 4.402 -0.259 1 97.81 335 GLY A N 1
ATOM 2614 C CA . GLY A 1 335 ? -10.398 4.832 0.733 1 97.81 335 GLY A CA 1
ATOM 2615 C C . GLY A 1 335 ? -10.68 6.219 1.283 1 97.81 335 GLY A C 1
ATOM 2616 O O . GLY A 1 335 ? -10.547 6.449 2.486 1 97.81 335 GLY A O 1
ATOM 2617 N N . LEU A 1 336 ? -11.117 7.113 0.417 1 96.44 336 LEU A N 1
ATOM 2618 C CA . LEU A 1 336 ? -11.422 8.477 0.828 1 96.44 336 LEU A CA 1
ATOM 2619 C C . LEU A 1 336 ? -12.711 8.523 1.645 1 96.44 336 LEU A C 1
ATOM 2621 O O . LEU A 1 336 ? -12.852 9.359 2.539 1 96.44 336 LEU A O 1
ATOM 2625 N N . THR A 1 337 ? -13.609 7.641 1.321 1 97.5 337 THR A N 1
ATOM 2626 C CA . THR A 1 337 ? -14.82 7.539 2.129 1 97.5 337 THR A CA 1
ATOM 2627 C C . THR A 1 337 ? -14.484 7.09 3.549 1 97.5 337 THR A C 1
ATOM 2629 O O . THR A 1 337 ? -14.961 7.68 4.52 1 97.5 337 THR A O 1
ATOM 2632 N N . GLU A 1 338 ? -13.586 6.074 3.637 1 97.94 338 GLU A N 1
ATOM 2633 C CA . GLU A 1 338 ? -13.156 5.637 4.961 1 97.94 338 GLU A CA 1
ATOM 2634 C C . GLU A 1 338 ? -12.414 6.75 5.695 1 97.94 338 GLU A C 1
ATOM 2636 O O . GLU A 1 338 ? -12.562 6.906 6.906 1 97.94 338 GLU A O 1
ATOM 2641 N N . LEU A 1 339 ? -11.633 7.496 4.984 1 97.12 339 LEU A N 1
ATOM 2642 C CA . LEU A 1 339 ? -10.945 8.641 5.578 1 97.12 339 LEU A CA 1
ATOM 2643 C C . LEU A 1 339 ? -11.945 9.617 6.191 1 97.12 339 LEU A C 1
ATOM 2645 O O . LEU A 1 339 ? -11.789 10.023 7.348 1 97.12 339 LEU A O 1
ATOM 2649 N N . ALA A 1 340 ? -12.992 9.93 5.418 1 95.56 340 ALA A N 1
ATOM 2650 C CA . ALA A 1 340 ? -14 10.883 5.867 1 95.56 340 ALA A CA 1
ATOM 2651 C C . ALA A 1 340 ? -14.711 10.383 7.117 1 95.56 340 ALA A C 1
ATOM 2653 O O . ALA A 1 340 ? -15.047 11.172 8.008 1 95.56 340 ALA A O 1
ATOM 2654 N N . GLU A 1 341 ? -14.883 9.125 7.141 1 96.88 341 GLU A N 1
ATOM 2655 C CA . GLU A 1 341 ? -15.539 8.547 8.312 1 96.88 341 GLU A CA 1
ATOM 2656 C C . GLU A 1 341 ? -14.617 8.547 9.523 1 96.88 341 GLU A C 1
ATOM 2658 O O . GLU A 1 341 ? -15.039 8.859 10.633 1 96.88 341 GLU A O 1
ATOM 2663 N N . VAL A 1 342 ? -13.359 8.266 9.328 1 97 342 VAL A N 1
ATOM 2664 C CA . VAL A 1 342 ? -12.398 8.117 10.414 1 97 342 VAL A CA 1
ATOM 2665 C C . VAL A 1 342 ? -12.133 9.477 11.055 1 97 342 VAL A C 1
ATOM 2667 O O . VAL A 1 342 ? -12.008 9.586 12.273 1 97 342 VAL A O 1
ATOM 2670 N N . ILE A 1 343 ? -12.094 10.531 10.297 1 95.19 343 ILE A N 1
ATOM 2671 C CA . ILE A 1 343 ? -11.664 11.828 10.812 1 95.19 343 ILE A CA 1
ATOM 2672 C C . ILE A 1 343 ? -12.688 12.359 11.805 1 95.19 343 ILE A C 1
ATOM 2674 O O . ILE A 1 343 ? -12.359 13.172 12.672 1 95.19 343 ILE A O 1
ATOM 2678 N N . ALA A 1 344 ? -13.961 11.906 11.602 1 94.75 344 ALA A N 1
ATOM 2679 C CA . ALA A 1 344 ? -15.031 12.391 12.461 1 94.75 344 ALA A CA 1
ATOM 2680 C C . ALA A 1 344 ? -15.578 11.273 13.352 1 94.75 344 ALA A C 1
ATOM 2682 O O . ALA A 1 344 ? -16.578 10.641 13.016 1 94.75 344 ALA A O 1
ATOM 2683 N N . ARG A 1 345 ? -14.898 11.023 14.359 1 94.5 345 ARG A N 1
ATOM 2684 C CA . ARG A 1 345 ? -15.297 10.031 15.352 1 94.5 345 ARG A CA 1
ATOM 2685 C C . ARG A 1 345 ? -15.297 10.633 16.75 1 94.5 345 ARG A C 1
ATOM 2687 O O . ARG A 1 345 ? -14.461 11.484 17.078 1 94.5 345 ARG A O 1
ATOM 2694 N N . LYS A 1 346 ? -16.141 10.141 17.578 1 94.75 346 LYS A N 1
ATOM 2695 C CA . LYS A 1 346 ? -16.25 10.641 18.938 1 94.75 346 LYS A CA 1
ATOM 2696 C C . LYS A 1 346 ? -14.984 10.344 19.75 1 94.75 346 LYS A C 1
ATOM 2698 O O . LYS A 1 346 ? -14.547 11.172 20.547 1 94.75 346 LYS A O 1
ATOM 2703 N N . GLU A 1 347 ? -14.414 9.203 19.453 1 94.62 347 GLU A N 1
ATOM 2704 C CA . GLU A 1 347 ? -13.18 8.836 20.141 1 94.62 347 GLU A CA 1
ATOM 2705 C C . GLU A 1 347 ? -12.023 9.734 19.703 1 94.62 347 GLU A C 1
ATOM 2707 O O . GLU A 1 347 ? -11.859 10.023 18.516 1 94.62 347 GLU A O 1
ATOM 2712 N N . ASP A 1 348 ? -11.273 10.242 20.688 1 94.94 348 ASP A N 1
ATOM 2713 C CA . ASP A 1 348 ? -10.078 11.031 20.391 1 94.94 348 ASP A CA 1
ATOM 2714 C C . ASP A 1 348 ? -8.898 10.125 20.047 1 94.94 348 ASP A C 1
ATOM 2716 O O . ASP A 1 348 ? -7.902 10.086 20.781 1 94.94 348 ASP A O 1
ATOM 2720 N N . TYR A 1 349 ? -8.977 9.531 18.859 1 96 349 TYR A N 1
ATOM 2721 C CA . TYR A 1 349 ? -8.016 8.5 18.484 1 96 349 TYR A CA 1
ATOM 2722 C C . TYR A 1 349 ? -6.664 9.102 18.125 1 96 349 TYR A C 1
ATOM 2724 O O . TYR A 1 349 ? -5.641 8.422 18.172 1 96 349 TYR A O 1
ATOM 2732 N N . VAL A 1 350 ? -6.59 10.43 17.828 1 97.19 350 VAL A N 1
ATOM 2733 C CA . VAL A 1 350 ? -5.336 11.094 17.484 1 97.19 350 VAL A CA 1
ATOM 2734 C C . VAL A 1 350 ? -4.496 11.297 18.734 1 97.19 350 VAL A C 1
ATOM 2736 O O . VAL A 1 350 ? -3.266 11.234 18.688 1 97.19 350 VAL A O 1
ATOM 2739 N N . GLN A 1 351 ? -5.148 11.578 19.812 1 96.88 351 GLN A N 1
ATOM 2740 C CA . GLN A 1 351 ? -4.488 11.711 21.109 1 96.88 351 GLN A CA 1
ATOM 2741 C C . GLN A 1 351 ? -4.859 10.555 22.031 1 96.88 351 GLN A C 1
ATOM 2743 O O . GLN A 1 351 ? -5.23 10.773 23.188 1 96.88 351 GLN A O 1
ATOM 2748 N N . ALA A 1 352 ? -4.848 9.359 21.5 1 95.88 352 ALA A N 1
ATOM 2749 C CA . ALA A 1 352 ? -5.121 8.156 22.281 1 95.88 352 ALA A CA 1
ATOM 2750 C C . ALA A 1 352 ? -4.121 8.008 23.422 1 95.88 352 ALA A C 1
ATOM 2752 O O . ALA A 1 352 ? -3.082 8.672 23.438 1 95.88 352 ALA A O 1
ATOM 2753 N N . PRO A 1 353 ? -4.391 7.18 24.469 1 94 353 PRO A N 1
ATOM 2754 C CA . PRO A 1 353 ? -3.428 6.953 25.547 1 94 353 PRO A CA 1
ATOM 2755 C C . PRO A 1 353 ? -2.055 6.523 25.047 1 94 353 PRO A C 1
ATOM 2757 O O . PRO A 1 353 ? -1.964 5.695 24.125 1 94 353 PRO A O 1
ATOM 2760 N N . GLY A 1 354 ? -1.09 7.082 25.516 1 96.31 354 GLY A N 1
ATOM 2761 C CA . GLY A 1 354 ? 0.27 6.777 25.094 1 96.31 354 GLY A CA 1
ATOM 2762 C C . GLY A 1 354 ? 0.836 7.789 24.125 1 96.31 354 GLY A C 1
ATOM 2763 O O . GLY A 1 354 ? 2.049 7.848 23.922 1 96.31 354 GLY A O 1
ATOM 2764 N N . VAL A 1 355 ? -0.017 8.609 23.547 1 98.25 355 VAL A N 1
ATOM 2765 C CA . VAL A 1 355 ? 0.434 9.664 22.641 1 98.25 355 VAL A CA 1
ATOM 2766 C C . VAL A 1 355 ? 0.678 10.953 23.422 1 98.25 355 VAL A C 1
ATOM 2768 O O . VAL A 1 355 ? -0.178 11.383 24.203 1 98.25 355 VAL A O 1
ATOM 2771 N N . ILE A 1 356 ? 1.83 11.523 23.266 1 98.56 356 ILE A N 1
ATOM 2772 C CA . ILE A 1 356 ? 2.18 12.773 23.922 1 98.56 356 ILE A CA 1
ATOM 2773 C C . ILE A 1 356 ? 1.477 13.945 23.234 1 98.56 356 ILE A C 1
ATOM 2775 O O . ILE A 1 356 ? 1.488 14.047 22.016 1 98.56 356 ILE A O 1
ATOM 2779 N N . ARG A 1 357 ? 0.858 14.773 24.062 1 97.88 357 ARG A N 1
ATOM 2780 C CA . ARG A 1 357 ? 0.166 15.93 23.5 1 97.88 357 ARG A CA 1
ATOM 2781 C C . ARG A 1 357 ? 1.15 17.047 23.156 1 97.88 357 ARG A C 1
ATOM 2783 O O . ARG A 1 357 ? 1.885 17.516 24.016 1 97.88 357 ARG A O 1
ATOM 2790 N N . GLY A 1 358 ? 1.155 17.438 21.844 1 96.81 358 GLY A N 1
ATOM 2791 C CA . GLY A 1 358 ? 2.023 18.516 21.406 1 96.81 358 GLY A CA 1
ATOM 2792 C C . GLY A 1 358 ? 1.827 19.812 22.188 1 96.81 358 GLY A C 1
ATOM 2793 O O . GLY A 1 358 ? 2.789 20.531 22.453 1 96.81 358 GLY A O 1
ATOM 2794 N N . GLU A 1 359 ? 0.622 20.031 22.641 1 95.25 359 GLU A N 1
ATOM 2795 C CA . GLU A 1 359 ? 0.283 21.234 23.391 1 95.25 359 GLU A CA 1
ATOM 2796 C C . GLU A 1 359 ? 1.012 21.266 24.734 1 95.25 359 GLU A C 1
ATOM 2798 O O . GLU A 1 359 ? 1.247 22.344 25.297 1 95.25 359 GLU A O 1
ATOM 2803 N N . ASP A 1 360 ? 1.363 20.078 25.188 1 96.19 360 ASP A N 1
ATOM 2804 C CA . ASP A 1 360 ? 1.994 19.984 26.5 1 96.19 360 ASP A CA 1
ATOM 2805 C C . ASP A 1 360 ? 3.5 20.219 26.406 1 96.19 360 ASP A C 1
ATOM 2807 O O . ASP A 1 360 ? 4.164 20.438 27.422 1 96.19 360 ASP A O 1
ATOM 2811 N N . ILE A 1 361 ? 4.02 20.125 25.234 1 95.69 361 ILE A N 1
ATOM 2812 C CA . ILE A 1 361 ? 5.477 20.172 25.172 1 95.69 361 ILE A CA 1
ATOM 2813 C C . ILE A 1 361 ? 5.926 21.453 24.469 1 95.69 361 ILE A C 1
ATOM 2815 O O . ILE A 1 361 ? 7.098 21.828 24.531 1 95.69 361 ILE A O 1
ATOM 2819 N N . ILE A 1 362 ? 5.031 22.125 23.734 1 90.88 362 ILE A N 1
ATOM 2820 C CA . ILE A 1 362 ? 5.391 23.375 23.062 1 90.88 362 ILE A CA 1
ATOM 2821 C C . ILE A 1 362 ? 5.633 24.469 24.094 1 90.88 362 ILE A C 1
ATOM 2823 O O . ILE A 1 362 ? 5.301 24.312 25.266 1 90.88 362 ILE A O 1
ATOM 2827 N N . GLU A 1 363 ? 6.273 25.562 23.641 1 83.62 363 GLU A N 1
ATOM 2828 C CA . GLU A 1 363 ? 6.547 26.688 24.531 1 83.62 363 GLU A CA 1
ATOM 2829 C C . GLU A 1 363 ? 5.262 27.219 25.172 1 83.62 363 GLU A C 1
ATOM 2831 O O . GLU A 1 363 ? 4.23 27.312 24.5 1 83.62 363 GLU A O 1
ATOM 2836 N N . ARG A 1 364 ? 5.359 27.531 26.359 1 85.69 364 ARG A N 1
ATOM 2837 C CA . ARG A 1 364 ? 4.195 27.891 27.156 1 85.69 364 ARG A CA 1
ATOM 2838 C C . ARG A 1 364 ? 3.473 29.094 26.547 1 85.69 364 ARG A C 1
ATOM 2840 O O . ARG A 1 364 ? 2.242 29.172 26.609 1 85.69 364 ARG A O 1
ATOM 2847 N N . ASN A 1 365 ? 4.164 29.969 25.953 1 82.69 365 ASN A N 1
ATOM 2848 C CA . ASN A 1 365 ? 3.537 31.188 25.453 1 82.69 365 ASN A CA 1
ATOM 2849 C C . ASN A 1 365 ? 3.029 31.016 24.016 1 82.69 365 ASN A C 1
ATOM 2851 O O . ASN A 1 365 ? 2.365 31.906 23.484 1 82.69 365 ASN A O 1
ATOM 2855 N N . TYR A 1 366 ? 3.312 29.859 23.438 1 85.75 366 TYR A N 1
ATOM 2856 C CA . TYR A 1 366 ? 2.807 29.609 22.094 1 85.75 366 TYR A CA 1
ATOM 2857 C C . TYR A 1 366 ? 1.366 29.109 22.141 1 85.75 366 TYR A C 1
ATOM 2859 O O . TYR A 1 366 ? 1.052 28.156 22.859 1 85.75 366 TYR A O 1
ATOM 2867 N N . LYS A 1 367 ? 0.494 29.812 21.391 1 89.44 367 LYS A N 1
ATOM 2868 C CA . LYS A 1 367 ? -0.905 29.406 21.328 1 89.44 367 LYS A CA 1
ATOM 2869 C C . LYS A 1 367 ? -1.231 28.797 19.969 1 89.44 367 LYS A C 1
ATOM 2871 O O . LYS A 1 367 ? -0.997 29.406 18.938 1 89.44 367 LYS A O 1
ATOM 2876 N N . LEU A 1 368 ? -1.78 27.594 20.016 1 93.75 368 LEU A N 1
ATOM 2877 C CA . LEU A 1 368 ? -2.178 26.922 18.781 1 93.75 368 LEU A CA 1
ATOM 2878 C C . LEU A 1 368 ? -3.355 27.641 18.125 1 93.75 368 LEU A C 1
ATOM 2880 O O . LEU A 1 368 ? -4.262 28.125 18.828 1 93.75 368 LEU A O 1
ATOM 2884 N N . LYS A 1 369 ? -3.34 27.734 16.797 1 91.31 369 LYS A N 1
ATOM 2885 C CA . LYS A 1 369 ? -4.363 28.453 16.031 1 91.31 369 LYS A CA 1
ATOM 2886 C C . LYS A 1 369 ? -5.699 27.719 16.078 1 91.31 369 LYS A C 1
ATOM 2888 O O . LYS A 1 369 ? -5.762 26.516 15.82 1 91.31 369 LYS A O 1
ATOM 2893 N N . THR A 1 370 ? -6.719 28.469 16.438 1 96.44 370 THR A N 1
ATOM 2894 C CA . THR A 1 370 ? -8.062 27.891 16.453 1 96.44 370 THR A CA 1
ATOM 2895 C C . THR A 1 370 ? -8.719 28.016 15.078 1 96.44 370 THR A C 1
ATOM 2897 O O . THR A 1 370 ? -8.242 28.766 14.227 1 96.44 370 THR A O 1
ATOM 2900 N N . TRP A 1 371 ? -9.789 27.25 14.906 1 96.5 371 TRP A N 1
ATOM 2901 C CA . TRP A 1 371 ? -10.57 27.344 13.68 1 96.5 371 TRP A CA 1
ATOM 2902 C C . TRP A 1 371 ? -11.094 28.766 13.477 1 96.5 371 TRP A C 1
ATOM 2904 O O . TRP A 1 371 ? -11.008 29.312 12.375 1 96.5 371 TRP A O 1
ATOM 2914 N N . GLN A 1 372 ? -11.602 29.344 14.555 1 97.06 372 GLN A N 1
ATOM 2915 C CA . GLN A 1 372 ? -12.133 30.688 14.484 1 97.06 372 GLN A CA 1
ATOM 2916 C C . GLN A 1 372 ? -11.062 31.672 14.008 1 97.06 372 GLN A C 1
ATOM 2918 O O . GLN A 1 372 ? -11.328 32.531 13.164 1 97.06 372 GLN A O 1
ATOM 2923 N N . GLN A 1 373 ? -9.883 31.547 14.578 1 95.94 373 GLN A N 1
ATOM 2924 C CA . GLN A 1 373 ? -8.781 32.406 14.18 1 95.94 373 GLN A CA 1
ATOM 2925 C C . GLN A 1 373 ? -8.406 32.188 12.719 1 95.94 373 GLN A C 1
ATOM 2927 O O . GLN A 1 373 ? -8.172 33.125 11.977 1 95.94 373 GLN A O 1
ATOM 2932 N N . TYR A 1 374 ? -8.344 30.938 12.297 1 92.75 374 TYR A N 1
ATOM 2933 C CA . TYR A 1 374 ? -8.031 30.625 10.906 1 92.75 374 TYR A CA 1
ATOM 2934 C C . TYR A 1 374 ? -9.047 31.234 9.961 1 92.75 374 TYR A C 1
ATOM 2936 O O . TYR A 1 374 ? -8.68 31.844 8.945 1 92.75 374 TYR A O 1
ATOM 2944 N N . VAL A 1 375 ? -10.383 31.094 10.289 1 93.88 375 VAL A N 1
ATOM 2945 C CA . VAL A 1 375 ? -11.453 31.609 9.438 1 93.88 375 VAL A CA 1
ATOM 2946 C C . VAL A 1 375 ? -11.312 33.125 9.289 1 93.88 375 VAL A C 1
ATOM 2948 O O . VAL A 1 375 ? -11.5 33.656 8.195 1 93.88 375 VAL A O 1
ATOM 2951 N N . LYS A 1 376 ? -10.93 33.781 10.344 1 93.62 376 LYS A N 1
ATOM 2952 C CA . LYS A 1 376 ? -10.797 35.219 10.328 1 93.62 376 LYS A CA 1
ATOM 2953 C C . LYS A 1 376 ? -9.602 35.656 9.477 1 93.62 376 LYS A C 1
ATOM 2955 O O . LYS A 1 376 ? -9.648 36.719 8.828 1 93.62 376 LYS A O 1
ATOM 2960 N N . GLU A 1 377 ? -8.594 34.844 9.438 1 88.44 377 GLU A N 1
ATOM 2961 C CA . GLU A 1 377 ? -7.332 35.25 8.82 1 88.44 377 GLU A CA 1
ATOM 2962 C C . GLU A 1 377 ? -7.258 34.781 7.367 1 88.44 377 GLU A C 1
ATOM 2964 O O . GLU A 1 377 ? -6.562 35.406 6.555 1 88.44 377 GLU A O 1
ATOM 2969 N N . GLU A 1 378 ? -7.941 33.719 6.996 1 85.62 378 GLU A N 1
ATOM 2970 C CA . GLU A 1 378 ? -7.871 33.125 5.668 1 85.62 378 GLU A CA 1
ATOM 2971 C C . GLU A 1 378 ? -8.586 34 4.633 1 85.62 378 GLU A C 1
ATOM 2973 O O . GLU A 1 378 ? -9.602 34.625 4.941 1 85.62 378 GLU A O 1
ATOM 2978 N N . ASP A 1 379 ? -8 34.062 3.459 1 82.25 379 ASP A N 1
ATOM 2979 C CA . ASP A 1 379 ? -8.664 34.719 2.342 1 82.25 379 ASP A CA 1
ATOM 2980 C C . ASP A 1 379 ? -9.648 33.781 1.649 1 82.25 379 ASP A C 1
ATOM 2982 O O . ASP A 1 379 ? -9.234 32.812 1.003 1 82.25 379 ASP A O 1
ATOM 2986 N N . TRP A 1 380 ? -10.891 34.094 1.784 1 83.75 380 TRP A N 1
ATOM 2987 C CA . TRP A 1 380 ? -11.938 33.219 1.27 1 83.75 380 TRP A CA 1
ATOM 2988 C C . TRP A 1 380 ? -12.484 33.719 -0.054 1 83.75 380 TRP A C 1
ATOM 2990 O O . TRP A 1 380 ? -13.508 33.25 -0.548 1 83.75 380 TRP A O 1
ATOM 3000 N N . SER A 1 381 ? -11.891 34.625 -0.736 1 79.75 381 SER A N 1
ATOM 3001 C CA . SER A 1 381 ? -12.414 35.312 -1.922 1 79.75 381 SER A CA 1
ATOM 3002 C C . SER A 1 381 ? -12.586 34.312 -3.078 1 79.75 381 SER A C 1
ATOM 3004 O O . SER A 1 381 ? -13.484 34.5 -3.91 1 79.75 381 SER A O 1
ATOM 3006 N N . SER A 1 382 ? -11.773 33.312 -3.09 1 73.69 382 SER A N 1
ATOM 3007 C CA . SER A 1 382 ? -11.852 32.344 -4.18 1 73.69 382 SER A CA 1
ATOM 3008 C C . SER A 1 382 ? -13.133 31.516 -4.102 1 73.69 382 SER A C 1
ATOM 3010 O O . SER A 1 382 ? -13.547 30.922 -5.094 1 73.69 382 SER A O 1
ATOM 3012 N N . LEU A 1 383 ? -13.742 31.5 -2.969 1 75.5 383 LEU A N 1
ATOM 3013 C CA . LEU A 1 383 ? -14.953 30.719 -2.777 1 75.5 383 LEU A CA 1
ATOM 3014 C C . LEU A 1 383 ? -16.203 31.562 -2.986 1 75.5 383 LEU A C 1
ATOM 3016 O O . LEU A 1 383 ? -17.297 31.031 -3.221 1 75.5 383 LEU A O 1
ATOM 3020 N N . LEU A 1 384 ? -16.047 32.781 -2.889 1 72.62 384 LEU A N 1
ATOM 3021 C CA . LEU A 1 384 ? -17.188 33.688 -2.98 1 72.62 384 LEU A CA 1
ATOM 3022 C C . LEU A 1 384 ? -17.344 34.188 -4.402 1 72.62 384 LEU A C 1
ATOM 3024 O O . LEU A 1 384 ? -16.359 34.375 -5.125 1 72.62 384 LEU A O 1
ATOM 3028 N N . MET B 1 1 ? -14.844 18.906 1.917 1 17.78 1 MET B N 1
ATOM 3029 C CA . MET B 1 1 ? -13.703 19.062 1.024 1 17.78 1 MET B CA 1
ATOM 3030 C C . MET B 1 1 ? -14.016 18.516 -0.364 1 17.78 1 MET B C 1
ATOM 3032 O O . MET B 1 1 ? -14.047 17.297 -0.565 1 17.78 1 MET B O 1
ATOM 3036 N N . MET B 1 2 ? -14.898 19.109 -1.006 1 18.33 2 MET B N 1
ATOM 3037 C CA . MET B 1 2 ? -15.492 18.578 -2.223 1 18.33 2 MET B CA 1
ATOM 3038 C C . MET B 1 2 ? -14.461 18.484 -3.342 1 18.33 2 MET B C 1
ATOM 3040 O O . MET B 1 2 ? -13.898 19.5 -3.75 1 18.33 2 MET B O 1
ATOM 3044 N N . PHE B 1 3 ? -13.68 17.484 -3.295 1 19.95 3 PHE B N 1
ATOM 3045 C CA . PHE B 1 3 ? -12.758 17.016 -4.32 1 19.95 3 PHE B CA 1
ATOM 3046 C C . PHE B 1 3 ? -13.461 16.891 -5.664 1 19.95 3 PHE B C 1
ATOM 3048 O O . PHE B 1 3 ? -14.359 16.062 -5.824 1 19.95 3 PHE B O 1
ATOM 3055 N N . ASP B 1 4 ? -13.805 17.969 -6.168 1 22.78 4 ASP B N 1
ATOM 3056 C CA . ASP B 1 4 ? -14.375 17.859 -7.508 1 22.78 4 ASP B CA 1
ATOM 3057 C C . ASP B 1 4 ? -13.461 17.047 -8.43 1 22.78 4 ASP B C 1
ATOM 3059 O O . ASP B 1 4 ? -12.336 17.469 -8.727 1 22.78 4 ASP B O 1
ATOM 3063 N N . TRP B 1 5 ? -13.609 15.773 -8.305 1 21.7 5 TRP B N 1
ATOM 3064 C CA . TRP B 1 5 ? -13.023 14.68 -9.062 1 21.7 5 TRP B CA 1
ATOM 3065 C C . TRP B 1 5 ? -13.398 14.781 -10.539 1 21.7 5 TRP B C 1
ATOM 3067 O O . TRP B 1 5 ? -14.539 14.516 -10.914 1 21.7 5 TRP B O 1
ATOM 3077 N N . GLN B 1 6 ? -13.219 16 -11.117 1 22.28 6 GLN B N 1
ATOM 3078 C CA . GLN B 1 6 ? -13.5 15.867 -12.547 1 22.28 6 GLN B CA 1
ATOM 3079 C C . GLN B 1 6 ? -12.594 14.828 -13.188 1 22.28 6 GLN B C 1
ATOM 3081 O O . GLN B 1 6 ? -11.367 14.938 -13.125 1 22.28 6 GLN B O 1
ATOM 3086 N N . VAL B 1 7 ? -13.094 13.719 -13.219 1 20.73 7 VAL B N 1
ATOM 3087 C CA . VAL B 1 7 ? -12.586 12.547 -13.922 1 20.73 7 VAL B CA 1
ATOM 3088 C C . VAL B 1 7 ? -12.406 12.883 -15.406 1 20.73 7 VAL B C 1
ATOM 3090 O O . VAL B 1 7 ? -13.383 13.148 -16.109 1 20.73 7 VAL B O 1
ATOM 3093 N N . ARG B 1 8 ? -11.523 13.836 -15.766 1 22.34 8 ARG B N 1
ATOM 3094 C CA . ARG B 1 8 ? -11.352 13.906 -17.219 1 22.34 8 ARG B CA 1
ATOM 3095 C C . ARG B 1 8 ? -11.023 12.531 -17.797 1 22.34 8 ARG B C 1
ATOM 3097 O O . ARG B 1 8 ? -10.172 11.82 -17.266 1 22.34 8 ARG B O 1
ATOM 3104 N N . LYS B 1 9 ? -12.016 12.094 -18.516 1 21.33 9 LYS B N 1
ATOM 3105 C CA . LYS B 1 9 ? -11.867 10.883 -19.328 1 21.33 9 LYS B CA 1
ATOM 3106 C C . LYS B 1 9 ? -10.664 10.977 -20.25 1 21.33 9 LYS B C 1
ATOM 3108 O O . LYS B 1 9 ? -10.633 11.836 -21.141 1 21.33 9 LYS B O 1
ATOM 3113 N N . ALA B 1 10 ? -9.516 11.062 -19.844 1 22.88 10 ALA B N 1
ATOM 3114 C CA . ALA B 1 10 ? -8.461 10.938 -20.844 1 22.88 10 ALA B CA 1
ATOM 3115 C C . ALA B 1 10 ? -8.703 9.742 -21.766 1 22.88 10 ALA B C 1
ATOM 3117 O O . ALA B 1 10 ? -8.781 8.602 -21.297 1 22.88 10 ALA B O 1
ATOM 3118 N N . THR B 1 11 ? -9.586 9.914 -22.766 1 21.31 11 THR B N 1
ATOM 3119 C CA . THR B 1 11 ? -9.758 8.945 -23.844 1 21.31 11 THR B CA 1
ATOM 3120 C C . THR B 1 11 ? -8.438 8.688 -24.562 1 21.31 11 THR B C 1
ATOM 3122 O O . THR B 1 11 ? -8.414 8.148 -25.672 1 21.31 11 THR B O 1
ATOM 3125 N N . SER B 1 12 ? -7.289 8.859 -24.016 1 22.94 12 SER B N 1
ATOM 3126 C CA . SER B 1 12 ? -6.164 8.547 -24.891 1 22.94 12 SER B CA 1
ATOM 3127 C C . SER B 1 12 ? -6.336 7.176 -25.547 1 22.94 12 SER B C 1
ATOM 3129 O O . SER B 1 12 ? -6.496 6.168 -24.844 1 22.94 12 SER B O 1
ATOM 3131 N N . SER B 1 13 ? -7.059 7.207 -26.641 1 20.02 13 SER B N 1
ATOM 3132 C CA . SER B 1 13 ? -7.059 6.078 -27.562 1 20.02 13 SER B CA 1
ATOM 3133 C C . SER B 1 13 ? -5.637 5.691 -27.953 1 20.02 13 SER B C 1
ATOM 3135 O O . SER B 1 13 ? -4.887 6.52 -28.484 1 20.02 13 SER B O 1
ATOM 3137 N N . ILE B 1 14 ? -4.918 5.195 -27.219 1 22 14 ILE B N 1
ATOM 3138 C CA . ILE B 1 14 ? -3.652 4.586 -27.609 1 22 14 ILE B CA 1
ATOM 3139 C C . ILE B 1 14 ? -3.861 3.738 -28.875 1 22 14 ILE B C 1
ATOM 3141 O O . ILE B 1 14 ? -4.598 2.75 -28.844 1 22 14 ILE B O 1
ATOM 3145 N N . SER B 1 15 ? -4.082 4.473 -29.953 1 20.58 15 SER B N 1
ATOM 3146 C CA . SER B 1 15 ? -4.086 3.699 -31.188 1 20.58 15 SER B CA 1
ATOM 3147 C C . SER B 1 15 ? -2.738 3.02 -31.422 1 20.58 15 SER B C 1
ATOM 3149 O O . SER B 1 15 ? -1.698 3.682 -31.438 1 20.58 15 SER B O 1
ATOM 3151 N N . LEU B 1 16 ? -2.531 2.02 -30.891 1 22.58 16 LEU B N 1
ATOM 3152 C CA . LEU B 1 16 ? -1.434 1.086 -31.125 1 22.58 16 LEU B CA 1
ATOM 3153 C C . LEU B 1 16 ? -1.269 0.805 -32.625 1 22.58 16 LEU B C 1
ATOM 3155 O O . LEU B 1 16 ? -2.186 0.287 -33.25 1 22.58 16 LEU B O 1
ATOM 3159 N N . ASN B 1 17 ? -0.748 1.787 -33.281 1 23.36 17 ASN B N 1
ATOM 3160 C CA . ASN B 1 17 ? -0.417 1.398 -34.656 1 23.36 17 ASN B CA 1
ATOM 3161 C C . ASN B 1 17 ? 0.479 0.164 -34.688 1 23.36 17 ASN B C 1
ATOM 3163 O O . ASN B 1 17 ? 1.649 0.232 -34.281 1 23.36 17 ASN B O 1
ATOM 3167 N N . VAL B 1 18 ? -0.063 -0.97 -34.438 1 23.52 18 VAL B N 1
ATOM 3168 C CA . VAL B 1 18 ? 0.566 -2.279 -34.562 1 23.52 18 VAL B CA 1
ATOM 3169 C C . VAL B 1 18 ? 1.016 -2.479 -36.031 1 23.52 18 VAL B C 1
ATOM 3171 O O . VAL B 1 18 ? 0.227 -2.303 -36.969 1 23.52 18 VAL B O 1
ATOM 3174 N N . PRO B 1 19 ? 2.236 -2.145 -36.281 1 24.81 19 PRO B N 1
ATOM 3175 C CA . PRO B 1 19 ? 2.438 -2.566 -37.656 1 24.81 19 PRO B CA 1
ATOM 3176 C C . PRO B 1 19 ? 1.782 -3.91 -37.969 1 24.81 19 PRO B C 1
ATOM 3178 O O . PRO B 1 19 ? 1.579 -4.723 -37.062 1 24.81 19 PRO B O 1
ATOM 3181 N N . PRO B 1 20 ? 1.229 -4.234 -39.188 1 23.77 20 PRO B N 1
ATOM 3182 C CA . PRO B 1 20 ? 0.496 -5.449 -39.562 1 23.77 20 PRO B CA 1
ATOM 3183 C C . PRO B 1 20 ? 1.126 -6.711 -38.969 1 23.77 20 PRO B C 1
ATOM 3185 O O . PRO B 1 20 ? 0.413 -7.648 -38.594 1 23.77 20 PRO B O 1
ATOM 3188 N N . GLY B 1 21 ? 2.344 -6.945 -39.25 1 23.67 21 GLY B N 1
ATOM 3189 C CA . GLY B 1 21 ? 2.91 -8.266 -39.031 1 23.67 21 GLY B CA 1
ATOM 3190 C C . GLY B 1 21 ? 3.105 -8.602 -37.562 1 23.67 21 GLY B C 1
ATOM 3191 O O . GLY B 1 21 ? 3.566 -9.695 -37.219 1 23.67 21 GLY B O 1
ATOM 3192 N N . SER B 1 22 ? 3.438 -7.562 -36.906 1 21.56 22 SER B N 1
ATOM 3193 C CA . SER B 1 22 ? 3.846 -7.898 -35.531 1 21.56 22 SER B CA 1
ATOM 3194 C C . SER B 1 22 ? 2.662 -8.391 -34.719 1 21.56 22 SER B C 1
ATOM 3196 O O . SER B 1 22 ? 1.588 -7.781 -34.75 1 21.56 22 SER B O 1
ATOM 3198 N N . LEU B 1 23 ? 2.627 -9.711 -34.531 1 21.86 23 LEU B N 1
ATOM 3199 C CA . LEU B 1 23 ? 1.558 -10.422 -33.844 1 21.86 23 LEU B CA 1
ATOM 3200 C C . LEU B 1 23 ? 1.163 -9.703 -32.562 1 21.86 23 LEU B C 1
ATOM 3202 O O . LEU B 1 23 ? 1.979 -9.57 -31.641 1 21.86 23 LEU B O 1
ATOM 3206 N N . VAL B 1 24 ? 0.703 -8.602 -32.719 1 22.47 24 VAL B N 1
ATOM 3207 C CA . VAL B 1 24 ? 0.145 -7.883 -31.562 1 22.47 24 VAL B CA 1
ATOM 3208 C C . VAL B 1 24 ? -0.774 -8.812 -30.766 1 22.47 24 VAL B C 1
ATOM 3210 O O . VAL B 1 24 ? -1.579 -9.547 -31.344 1 22.47 24 VAL B O 1
ATOM 3213 N N . ALA B 1 25 ? -0.314 -9.031 -29.562 1 23.72 25 ALA B N 1
ATOM 3214 C CA . ALA B 1 25 ? -1.105 -9.906 -28.688 1 23.72 25 ALA B CA 1
ATOM 3215 C C . ALA B 1 25 ? -2.586 -9.547 -28.766 1 23.72 25 ALA B C 1
ATOM 3217 O O . ALA B 1 25 ? -3.416 -10.188 -28.109 1 23.72 25 ALA B O 1
ATOM 3218 N N . SER B 1 26 ? -2.922 -8.422 -29.422 1 24.58 26 SER B N 1
ATOM 3219 C CA . SER B 1 26 ? -4.352 -8.195 -29.609 1 24.58 26 SER B CA 1
ATOM 3220 C C . SER B 1 26 ? -4.98 -9.281 -30.469 1 24.58 26 SER B C 1
ATOM 3222 O O . SER B 1 26 ? -6.195 -9.5 -30.406 1 24.58 26 SER B O 1
ATOM 3224 N N . ASP B 1 27 ? -4.219 -9.68 -31.516 1 24.47 27 ASP B N 1
ATOM 3225 C CA . ASP B 1 27 ? -4.816 -10.555 -32.531 1 24.47 27 ASP B CA 1
ATOM 3226 C C . ASP B 1 27 ? -5.188 -11.906 -31.938 1 24.47 27 ASP B C 1
ATOM 3228 O O . ASP B 1 27 ? -5.719 -12.773 -32.625 1 24.47 27 ASP B O 1
ATOM 3232 N N . PHE B 1 28 ? -4.48 -12.273 -30.953 1 23.97 28 PHE B N 1
ATOM 3233 C CA . PHE B 1 28 ? -4.879 -13.617 -30.547 1 23.97 28 PHE B CA 1
ATOM 3234 C C . PHE B 1 28 ? -6.34 -13.641 -30.109 1 23.97 28 PHE B C 1
ATOM 3236 O O . PHE B 1 28 ? -6.957 -14.703 -30.047 1 23.97 28 PHE B O 1
ATOM 3243 N N . PHE B 1 29 ? -6.789 -12.484 -29.688 1 25.2 29 PHE B N 1
ATOM 3244 C CA . PHE B 1 29 ? -8.148 -12.531 -29.156 1 25.2 29 PHE B CA 1
ATOM 3245 C C . PHE B 1 29 ? -9.164 -12.477 -30.297 1 25.2 29 PHE B C 1
ATOM 3247 O O . PHE B 1 29 ? -10.352 -12.234 -30.062 1 25.2 29 PHE B O 1
ATOM 3254 N N . GLN B 1 30 ? -8.695 -12.414 -31.469 1 23.83 30 GLN B N 1
ATOM 3255 C CA . GLN B 1 30 ? -9.773 -12.367 -32.438 1 23.83 30 GLN B CA 1
ATOM 3256 C C . GLN B 1 30 ? -10.562 -13.68 -32.469 1 23.83 30 GLN B C 1
ATOM 3258 O O . GLN B 1 30 ? -10.477 -14.445 -33.406 1 23.83 30 GLN B O 1
ATOM 3263 N N . SER B 1 31 ? -10.43 -14.492 -31.5 1 23.08 31 SER B N 1
ATOM 3264 C CA . SER B 1 31 ? -11.289 -15.594 -31.922 1 23.08 31 SER B CA 1
ATOM 3265 C C . SER B 1 31 ? -12.719 -15.109 -32.188 1 23.08 31 SER B C 1
ATOM 3267 O O . SER B 1 31 ? -13.195 -14.188 -31.516 1 23.08 31 SER B O 1
ATOM 3269 N N . PRO B 1 32 ? -13.352 -15.523 -33.25 1 23.27 32 PRO B N 1
ATOM 3270 C CA . PRO B 1 32 ? -14.664 -15.195 -33.812 1 23.27 32 PRO B CA 1
ATOM 3271 C C . PRO B 1 32 ? -15.758 -15.133 -32.75 1 23.27 32 PRO B C 1
ATOM 3273 O O . PRO B 1 32 ? -16.562 -14.203 -32.719 1 23.27 32 PRO B O 1
ATOM 3276 N N . ALA B 1 33 ? -16.109 -16.312 -32.125 1 23.09 33 ALA B N 1
ATOM 3277 C CA . ALA B 1 33 ? -17.469 -16.797 -31.906 1 23.09 33 ALA B CA 1
ATOM 3278 C C . ALA B 1 33 ? -18.078 -16.188 -30.656 1 23.09 33 ALA B C 1
ATOM 3280 O O . ALA B 1 33 ? -18.938 -16.797 -30.016 1 23.09 33 ALA B O 1
ATOM 3281 N N . LEU B 1 34 ? -17.562 -15.258 -30.109 1 25.17 34 LEU B N 1
ATOM 3282 C CA . LEU B 1 34 ? -18.219 -14.859 -28.859 1 25.17 34 LEU B CA 1
ATOM 3283 C C . LEU B 1 34 ? -19.625 -14.336 -29.125 1 25.17 34 LEU B C 1
ATOM 3285 O O . LEU B 1 34 ? -20.328 -13.922 -28.188 1 25.17 34 LEU B O 1
ATOM 3289 N N . SER B 1 35 ? -20.047 -14.117 -30.266 1 24.09 35 SER B N 1
ATOM 3290 C CA . SER B 1 35 ? -21.406 -13.664 -30.578 1 24.09 35 SER B CA 1
ATOM 3291 C C . SER B 1 35 ? -22.438 -14.656 -30.062 1 24.09 35 SER B C 1
ATOM 3293 O O . SER B 1 35 ? -23.531 -14.258 -29.656 1 24.09 35 SER B O 1
ATOM 3295 N N . ASP B 1 36 ? -22.109 -15.938 -30.172 1 23.64 36 ASP B N 1
ATOM 3296 C CA . ASP B 1 36 ? -23.188 -16.906 -29.984 1 23.64 36 ASP B CA 1
ATOM 3297 C C . ASP B 1 36 ? -23.484 -17.109 -28.5 1 23.64 36 ASP B C 1
ATOM 3299 O O . ASP B 1 36 ? -24.547 -17.609 -28.141 1 23.64 36 ASP B O 1
ATOM 3303 N N . VAL B 1 37 ? -22.531 -16.859 -27.688 1 25.09 37 VAL B N 1
ATOM 3304 C CA . VAL B 1 37 ? -22.828 -17.281 -26.328 1 25.09 37 VAL B CA 1
ATOM 3305 C C . VAL B 1 37 ? -23.734 -16.25 -25.656 1 25.09 37 VAL B C 1
ATOM 3307 O O . VAL B 1 37 ? -24.25 -16.484 -24.562 1 25.09 37 VAL B O 1
ATOM 3310 N N . ALA B 1 38 ? -23.953 -15.086 -26.172 1 25.16 38 ALA B N 1
ATOM 3311 C CA . ALA B 1 38 ? -24.906 -14.133 -25.594 1 25.16 38 ALA B CA 1
ATOM 3312 C C . ALA B 1 38 ? -26.312 -14.734 -25.531 1 25.16 38 ALA B C 1
ATOM 3314 O O . ALA B 1 38 ? -27.109 -14.359 -24.672 1 25.16 38 ALA B O 1
ATOM 3315 N N . ASN B 1 39 ? -26.703 -15.531 -26.469 1 23.98 39 ASN B N 1
ATOM 3316 C CA . ASN B 1 39 ? -28.062 -15.992 -26.656 1 23.98 39 ASN B CA 1
ATOM 3317 C C . ASN B 1 39 ? -28.422 -17.094 -25.641 1 23.98 39 ASN B C 1
ATOM 3319 O O . ASN B 1 39 ? -29.547 -17.594 -25.641 1 23.98 39 ASN B O 1
ATOM 3323 N N . LEU B 1 40 ? -27.406 -17.688 -25.109 1 24.64 40 LEU B N 1
ATOM 3324 C CA . LEU B 1 40 ? -27.859 -18.844 -24.344 1 24.64 40 LEU B CA 1
ATOM 3325 C C . LEU B 1 40 ? -28.438 -18.406 -23 1 24.64 40 LEU B C 1
ATOM 3327 O O . LEU B 1 40 ? -29.078 -19.203 -22.312 1 24.64 40 LEU B O 1
ATOM 3331 N N . SER B 1 41 ? -28.188 -17.266 -22.516 1 26.59 41 SER B N 1
ATOM 3332 C CA . SER B 1 41 ? -28.719 -17.016 -21.188 1 26.59 41 SER B CA 1
ATOM 3333 C C . SER B 1 41 ? -30.234 -16.969 -21.188 1 26.59 41 SER B C 1
ATOM 3335 O O . SER B 1 41 ? -30.875 -17.188 -20.172 1 26.59 41 SER B O 1
ATOM 3337 N N . ALA B 1 42 ? -30.844 -16.516 -22.219 1 26.42 42 ALA B N 1
ATOM 3338 C CA . ALA B 1 42 ? -32.281 -16.25 -22.078 1 26.42 42 ALA B CA 1
ATOM 3339 C C . ALA B 1 42 ? -33.094 -17.547 -22 1 26.42 42 ALA B C 1
ATOM 3341 O O . ALA B 1 42 ? -34.125 -17.578 -21.359 1 26.42 42 ALA B O 1
ATOM 3342 N N . GLN B 1 43 ? -32.75 -18.531 -22.75 1 24.12 43 GLN B N 1
ATOM 3343 C CA . GLN B 1 43 ? -33.719 -19.625 -22.859 1 24.12 43 GLN B CA 1
ATOM 3344 C C . GLN B 1 43 ? -33.656 -20.531 -21.641 1 24.12 43 GLN B C 1
ATOM 3346 O O . GLN B 1 43 ? -34.688 -21.109 -21.25 1 24.12 43 GLN B O 1
ATOM 3351 N N . SER B 1 44 ? -32.5 -20.828 -21.094 1 25.52 44 SER B N 1
ATOM 3352 C CA . SER B 1 44 ? -32.469 -22.062 -20.312 1 25.52 44 SER B CA 1
ATOM 3353 C C . SER B 1 44 ? -32.969 -21.812 -18.891 1 25.52 44 SER B C 1
ATOM 3355 O O . SER B 1 44 ? -33.094 -22.734 -18.094 1 25.52 44 SER B O 1
ATOM 3357 N N . ASP B 1 45 ? -33.281 -20.719 -18.438 1 26.44 45 ASP B N 1
ATOM 3358 C CA . ASP B 1 45 ? -33.781 -20.688 -17.062 1 26.44 45 ASP B CA 1
ATOM 3359 C C . ASP B 1 45 ? -35.062 -21.516 -16.906 1 26.44 45 ASP B C 1
ATOM 3361 O O . ASP B 1 45 ? -35.375 -21.969 -15.82 1 26.44 45 ASP B O 1
ATOM 3365 N N . ALA B 1 46 ? -35.875 -21.547 -17.906 1 26.05 46 ALA B N 1
ATOM 3366 C CA . ALA B 1 46 ? -37.25 -22.047 -17.734 1 26.05 46 ALA B CA 1
ATOM 3367 C C . ALA B 1 46 ? -37.25 -23.562 -17.562 1 26.05 46 ALA B C 1
ATOM 3369 O O . ALA B 1 46 ? -38.031 -24.109 -16.781 1 26.05 46 ALA B O 1
ATOM 3370 N N . HIS B 1 47 ? -36.5 -24.266 -18.391 1 24.67 47 HIS B N 1
ATOM 3371 C CA . HIS B 1 47 ? -36.688 -25.703 -18.391 1 24.67 47 HIS B CA 1
ATOM 3372 C C . HIS B 1 47 ? -36 -26.375 -17.219 1 24.67 47 HIS B C 1
ATOM 3374 O O . HIS B 1 47 ? -36.375 -27.469 -16.797 1 24.67 47 HIS B O 1
ATOM 3380 N N . LEU B 1 48 ? -34.906 -25.734 -16.812 1 25.34 48 LEU B N 1
ATOM 3381 C CA . LEU B 1 48 ? -34.219 -26.547 -15.805 1 25.34 48 LEU B CA 1
ATOM 3382 C C . LEU B 1 48 ? -34.938 -26.484 -14.469 1 25.34 48 LEU B C 1
ATOM 3384 O O . LEU B 1 48 ? -34.781 -27.375 -13.633 1 25.34 48 LEU B O 1
ATOM 3388 N N . HIS B 1 49 ? -35.75 -25.484 -14.258 1 26.05 49 HIS B N 1
ATOM 3389 C CA . HIS B 1 49 ? -36.5 -25.484 -13.008 1 26.05 49 HIS B CA 1
ATOM 3390 C C . HIS B 1 49 ? -37.469 -26.656 -12.93 1 26.05 49 HIS B C 1
ATOM 3392 O O . HIS B 1 49 ? -38.062 -26.922 -11.875 1 26.05 49 HIS B O 1
ATOM 3398 N N . GLN B 1 50 ? -37.969 -26.984 -14.141 1 24.45 50 GLN B N 1
ATOM 3399 C CA . GLN B 1 50 ? -39.094 -27.906 -14.062 1 24.45 50 GLN B CA 1
ATOM 3400 C C . GLN B 1 50 ? -38.656 -29.25 -13.469 1 24.45 50 GLN B C 1
ATOM 3402 O O . GLN B 1 50 ? -39.469 -29.906 -12.805 1 24.45 50 GLN B O 1
ATOM 3407 N N . ARG B 1 51 ? -37.594 -29.719 -14.016 1 25.66 51 ARG B N 1
ATOM 3408 C CA . ARG B 1 51 ? -37.5 -31.156 -13.805 1 25.66 51 ARG B CA 1
ATOM 3409 C C . ARG B 1 51 ? -37.188 -31.484 -12.352 1 25.66 51 ARG B C 1
ATOM 3411 O O . ARG B 1 51 ? -37.125 -32.656 -11.961 1 25.66 51 ARG B O 1
ATOM 3418 N N . LEU B 1 52 ? -36.5 -30.531 -11.734 1 25.59 52 LEU B N 1
ATOM 3419 C CA . LEU B 1 52 ? -36.156 -31.141 -10.445 1 25.59 52 LEU B CA 1
ATOM 3420 C C . LEU B 1 52 ? -37.344 -31.062 -9.492 1 25.59 52 LEU B C 1
ATO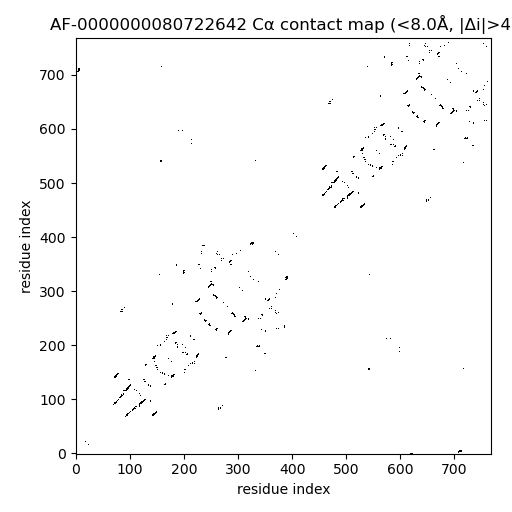M 3422 O O . LEU B 1 52 ? -37.375 -30.234 -8.57 1 25.59 52 LEU B O 1
ATOM 3426 N N . LYS B 1 53 ? -38.531 -31.156 -10.219 1 24.88 53 LYS B N 1
ATOM 3427 C CA . LYS B 1 53 ? -39.594 -31.312 -9.258 1 24.88 53 LYS B CA 1
ATOM 3428 C C . LYS B 1 53 ? -39.438 -32.562 -8.43 1 24.88 53 LYS B C 1
ATOM 3430 O O . LYS B 1 53 ? -39.25 -33.656 -8.977 1 24.88 53 LYS B O 1
ATOM 3435 N N . PRO B 1 54 ? -39.125 -32.375 -7.152 1 23.39 54 PRO B N 1
ATOM 3436 C CA . PRO B 1 54 ? -39.344 -33.625 -6.402 1 23.39 54 PRO B CA 1
ATOM 3437 C C . PRO B 1 54 ? -40.688 -34.281 -6.707 1 23.39 54 PRO B C 1
ATOM 3439 O O . PRO B 1 54 ? -41.719 -33.625 -6.746 1 23.39 54 PRO B O 1
ATOM 3442 N N . LYS B 1 55 ? -40.75 -35.25 -7.68 1 25.73 55 LYS B N 1
ATOM 3443 C CA . LYS B 1 55 ? -41.938 -36.062 -7.633 1 25.73 55 LYS B CA 1
ATOM 3444 C C . LYS B 1 55 ? -42.344 -36.375 -6.195 1 25.73 55 LYS B C 1
ATOM 3446 O O . LYS B 1 55 ? -41.5 -36.312 -5.285 1 25.73 55 LYS B O 1
ATOM 3451 N N . GLY B 1 56 ? -43.562 -36.906 -6.078 1 22.7 56 GLY B N 1
ATOM 3452 C CA . GLY B 1 56 ? -44.375 -37.438 -4.98 1 22.7 56 GLY B CA 1
ATOM 3453 C C . GLY B 1 56 ? -43.594 -38.375 -4.098 1 22.7 56 GLY B C 1
ATOM 3454 O O . GLY B 1 56 ? -42.5 -38.844 -4.461 1 22.7 56 GLY B O 1
ATOM 3455 N N . ASN B 1 57 ? -44.281 -38.906 -2.871 1 23.62 57 ASN B N 1
ATOM 3456 C CA . ASN B 1 57 ? -44.094 -39.656 -1.644 1 23.62 57 ASN B CA 1
ATOM 3457 C C . ASN B 1 57 ? -43.625 -41.094 -1.938 1 23.62 57 ASN B C 1
ATOM 3459 O O . ASN B 1 57 ? -43.75 -41.969 -1.085 1 23.62 57 ASN B O 1
ATOM 3463 N N . SER B 1 58 ? -43.75 -41.625 -3.131 1 22.38 58 SER B N 1
ATOM 3464 C CA . SER B 1 58 ? -43.594 -43.062 -2.971 1 22.38 58 SER B CA 1
ATOM 3465 C C . SER B 1 58 ? -42.219 -43.438 -2.434 1 22.38 58 SER B C 1
ATOM 3467 O O . SER B 1 58 ? -41.219 -42.938 -2.932 1 22.38 58 SER B O 1
ATOM 3469 N N . ARG B 1 59 ? -42.125 -44.094 -1.172 1 26.08 59 ARG B N 1
ATOM 3470 C CA . ARG B 1 59 ? -41.125 -44.688 -0.26 1 26.08 59 ARG B CA 1
ATOM 3471 C C . ARG B 1 59 ? -40.188 -45.656 -0.991 1 26.08 59 ARG B C 1
ATOM 3473 O O . ARG B 1 59 ? -39.5 -46.438 -0.361 1 26.08 59 ARG B O 1
ATOM 3480 N N . SER B 1 60 ? -40.438 -45.906 -2.307 1 21.75 60 SER B N 1
ATOM 3481 C CA . SER B 1 60 ? -39.719 -47.156 -2.65 1 21.75 60 SER B CA 1
ATOM 3482 C C . SER B 1 60 ? -38.219 -46.969 -2.455 1 21.75 60 SER B C 1
ATOM 3484 O O . SER B 1 60 ? -37.719 -45.844 -2.439 1 21.75 60 SER B O 1
ATOM 3486 N N . SER B 1 61 ? -37.375 -48.125 -2.154 1 25.47 61 SER B N 1
ATOM 3487 C CA . SER B 1 61 ? -36.031 -48.5 -1.728 1 25.47 61 SER B CA 1
ATOM 3488 C C . SER B 1 61 ? -34.969 -47.906 -2.656 1 25.47 61 SER B C 1
ATOM 3490 O O . SER B 1 61 ? -33.812 -48.281 -2.605 1 25.47 61 SER B O 1
ATOM 3492 N N . GLY B 1 62 ? -35.344 -47.25 -3.684 1 25.27 62 GLY B N 1
ATOM 3493 C CA . GLY B 1 62 ? -34.469 -47.031 -4.832 1 25.27 62 GLY B CA 1
ATOM 3494 C C . GLY B 1 62 ? -33.156 -46.344 -4.465 1 25.27 62 GLY B C 1
ATOM 3495 O O . GLY B 1 62 ? -33.062 -45.719 -3.426 1 25.27 62 GLY B O 1
ATOM 3496 N N . THR B 1 63 ? -32 -46.875 -5.078 1 23.88 63 THR B N 1
ATOM 3497 C CA . THR B 1 63 ? -30.578 -46.625 -4.848 1 23.88 63 THR B CA 1
ATOM 3498 C C . THR B 1 63 ? -30.297 -45.125 -4.891 1 23.88 63 THR B C 1
ATOM 3500 O O . THR B 1 63 ? -30.484 -44.469 -5.922 1 23.88 63 THR B O 1
ATOM 3503 N N . ARG B 1 64 ? -30.672 -44.312 -3.854 1 25.22 64 ARG B N 1
ATOM 3504 C CA . ARG B 1 64 ? -30.484 -42.906 -3.521 1 25.22 64 ARG B CA 1
ATOM 3505 C C . ARG B 1 64 ? -29.062 -42.469 -3.871 1 25.22 64 ARG B C 1
ATOM 3507 O O . ARG B 1 64 ? -28.094 -43.031 -3.4 1 25.22 64 ARG B O 1
ATOM 3514 N N . TYR B 1 65 ? -28.812 -42.125 -5.117 1 26.12 65 TYR B N 1
ATOM 3515 C CA . TYR B 1 65 ? -27.5 -41.531 -5.387 1 26.12 65 TYR B CA 1
ATOM 3516 C C . TYR B 1 65 ? -27.094 -40.562 -4.273 1 26.12 65 TYR B C 1
ATOM 3518 O O . TYR B 1 65 ? -27.922 -39.812 -3.756 1 26.12 65 TYR B O 1
ATOM 3526 N N . PRO B 1 66 ? -26.109 -40.906 -3.383 1 26.38 66 PRO B N 1
ATOM 3527 C CA . PRO B 1 66 ? -25.875 -40.156 -2.145 1 26.38 66 PRO B CA 1
ATOM 3528 C C . PRO B 1 66 ? -25.891 -38.656 -2.352 1 26.38 66 PRO B C 1
ATOM 3530 O O . PRO B 1 66 ? -25.578 -38.156 -3.443 1 26.38 66 PRO B O 1
ATOM 3533 N N . ASP B 1 67 ? -26.781 -37.812 -1.83 1 28.97 67 ASP B N 1
ATOM 3534 C CA . ASP B 1 67 ? -27.016 -36.406 -1.488 1 28.97 67 ASP B CA 1
ATOM 3535 C C . ASP B 1 67 ? -25.703 -35.656 -1.275 1 28.97 67 ASP B C 1
ATOM 3537 O O . ASP B 1 67 ? -25.688 -34.562 -0.677 1 28.97 67 ASP B O 1
ATOM 3541 N N . THR B 1 68 ? -24.5 -36.25 -1.467 1 25.91 68 THR B N 1
ATOM 3542 C CA . THR B 1 68 ? -23.141 -35.844 -1.144 1 25.91 68 THR B CA 1
ATOM 3543 C C . THR B 1 68 ? -22.703 -34.656 -2.014 1 25.91 68 THR B C 1
ATOM 3545 O O . THR B 1 68 ? -21.531 -34.281 -2.029 1 25.91 68 THR B O 1
ATOM 3548 N N . ILE B 1 69 ? -23.469 -34.25 -3 1 29.36 69 ILE B N 1
ATOM 3549 C CA . ILE B 1 69 ? -22.984 -33.156 -3.811 1 29.36 69 ILE B CA 1
ATOM 3550 C C . ILE B 1 69 ? -22.828 -31.906 -2.941 1 29.36 69 ILE B C 1
ATOM 3552 O O . ILE B 1 69 ? -22.703 -30.797 -3.461 1 29.36 69 ILE B O 1
ATOM 3556 N N . THR B 1 70 ? -23.078 -31.891 -1.607 1 28.59 70 THR B N 1
ATOM 3557 C CA . THR B 1 70 ? -23.422 -30.688 -0.846 1 28.59 70 THR B CA 1
ATOM 3558 C C . THR B 1 70 ? -22.281 -29.672 -0.915 1 28.59 70 THR B C 1
ATOM 3560 O O . THR B 1 70 ? -22.469 -28.516 -0.524 1 28.59 70 THR B O 1
ATOM 3563 N N . LYS B 1 71 ? -20.969 -30.062 -0.993 1 28.56 71 LYS B N 1
ATOM 3564 C CA . LYS B 1 71 ? -20.047 -29 -0.592 1 28.56 71 LYS B CA 1
ATOM 3565 C C . LYS B 1 71 ? -19.688 -28.125 -1.781 1 28.56 71 LYS B C 1
ATOM 3567 O O . LYS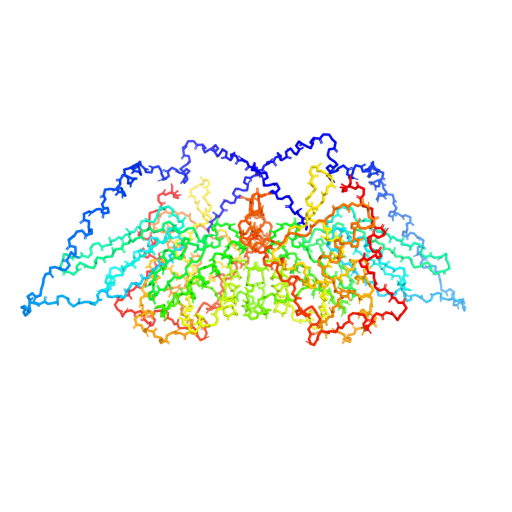 B 1 71 ? -19.297 -28.625 -2.84 1 28.56 71 LYS B O 1
ATOM 3572 N N . GLN B 1 72 ? -20.391 -27 -2.064 1 31.42 72 GLN B N 1
ATOM 3573 C CA . GLN B 1 72 ? -20.109 -25.969 -3.066 1 31.42 72 GLN B CA 1
ATOM 3574 C C . GLN B 1 72 ? -18.766 -25.312 -2.805 1 31.42 72 GLN B C 1
ATOM 3576 O O . GLN B 1 72 ? -18.516 -24.812 -1.704 1 31.42 72 GLN B O 1
ATOM 3581 N N . GLN B 1 73 ? -17.656 -25.906 -3.438 1 33 73 GLN B N 1
ATOM 3582 C CA . GLN B 1 73 ? -16.375 -25.219 -3.268 1 33 73 GLN B CA 1
ATOM 3583 C C . GLN B 1 73 ? -16.203 -24.125 -4.309 1 33 73 GLN B C 1
ATOM 3585 O O . GLN B 1 73 ? -16.531 -24.312 -5.48 1 33 73 GLN B O 1
ATOM 3590 N N . TYR B 1 74 ? -16.281 -22.844 -3.906 1 34.88 74 TYR B N 1
ATOM 3591 C CA . TYR B 1 74 ? -16.125 -21.672 -4.766 1 34.88 74 TYR B CA 1
ATOM 3592 C C . TYR B 1 74 ? -14.648 -21.297 -4.895 1 34.88 74 TYR B C 1
ATOM 3594 O O . TYR B 1 74 ? -13.93 -21.25 -3.898 1 34.88 74 TYR B O 1
ATOM 3602 N N . TYR B 1 75 ? -14.094 -21.594 -6.141 1 35.19 75 TYR B N 1
ATOM 3603 C CA . TYR B 1 75 ? -12.727 -21.172 -6.426 1 35.19 75 TYR B CA 1
ATOM 3604 C C . TYR B 1 75 ? -12.719 -19.812 -7.113 1 35.19 75 TYR B C 1
ATOM 3606 O O . TYR B 1 75 ? -13.461 -19.578 -8.07 1 35.19 75 TYR B O 1
ATOM 3614 N N . LEU B 1 76 ? -12.375 -18.688 -6.395 1 33.84 76 LEU B N 1
ATOM 3615 C CA . LEU B 1 76 ? -12.242 -17.375 -7.008 1 33.84 76 LEU B CA 1
ATOM 3616 C C . LEU B 1 76 ? -10.836 -17.172 -7.566 1 33.84 76 LEU B C 1
ATOM 3618 O O . LEU B 1 76 ? -9.844 -17.391 -6.867 1 33.84 76 LEU B O 1
ATOM 3622 N N . ASN B 1 77 ? -10.492 -17.469 -8.852 1 31.67 77 ASN B N 1
ATOM 3623 C CA . ASN B 1 77 ? -9.18 -17.172 -9.406 1 31.67 77 ASN B CA 1
ATOM 3624 C C . ASN B 1 77 ? -9.172 -15.859 -10.18 1 31.67 77 ASN B C 1
ATOM 3626 O O . ASN B 1 77 ? -10.008 -15.648 -11.062 1 31.67 77 ASN B O 1
ATOM 3630 N N . ALA B 1 78 ? -8.766 -14.867 -9.617 1 30.39 78 ALA B N 1
ATOM 3631 C CA . ALA B 1 78 ? -8.68 -13.57 -10.289 1 30.39 78 ALA B CA 1
ATOM 3632 C C . ALA B 1 78 ? -7.688 -13.625 -11.445 1 30.39 78 ALA B C 1
ATOM 3634 O O . ALA B 1 78 ? -7.473 -12.617 -12.133 1 30.39 78 ALA B O 1
ATOM 3635 N N . GLN B 1 79 ? -6.656 -14.43 -11.469 1 28.48 79 GLN B N 1
ATOM 3636 C CA . GLN B 1 79 ? -5.695 -14.258 -12.547 1 28.48 79 GLN B CA 1
ATOM 3637 C C . GLN B 1 79 ? -6.254 -14.773 -13.867 1 28.48 79 GLN B C 1
ATOM 3639 O O . GLN B 1 79 ? -7.102 -15.672 -13.883 1 28.48 79 GLN B O 1
ATOM 3644 N N . GLY B 1 80 ? -6.211 -14.094 -14.906 1 27.81 80 GLY B N 1
ATOM 3645 C CA . GLY B 1 80 ? -6.535 -14.477 -16.266 1 27.81 80 GLY B CA 1
ATOM 3646 C C . GLY B 1 80 ? -6.141 -15.906 -16.594 1 27.81 80 GLY B C 1
ATOM 3647 O O . GLY B 1 80 ? -6.934 -16.656 -17.172 1 27.81 80 GLY B O 1
ATOM 3648 N N . THR B 1 81 ? -4.828 -16.094 -16.719 1 28.06 81 THR B N 1
ATOM 3649 C CA . THR B 1 81 ? -4.402 -17.344 -17.328 1 28.06 81 THR B CA 1
ATOM 3650 C C . THR B 1 81 ? -4.543 -18.5 -16.344 1 28.06 81 THR B C 1
ATOM 3652 O O . THR B 1 81 ? -3.709 -19.406 -16.328 1 28.06 81 THR B O 1
ATOM 3655 N N . PHE B 1 82 ? -5.27 -18.438 -15.43 1 29.72 82 PHE B N 1
ATOM 3656 C CA . PHE B 1 82 ? -5.25 -19.75 -14.812 1 29.72 82 PHE B CA 1
ATOM 3657 C C . PHE B 1 82 ? -5.703 -20.828 -15.805 1 29.72 82 PHE B C 1
ATOM 3659 O O . PHE B 1 82 ? -6.891 -20.922 -16.125 1 29.72 82 PHE B O 1
ATOM 3666 N N . ASN B 1 83 ? -4.992 -21.016 -16.766 1 28.58 83 ASN B N 1
ATOM 3667 C CA . ASN B 1 83 ? -5.203 -22.344 -17.375 1 28.58 83 ASN B CA 1
ATOM 3668 C C . ASN B 1 83 ? -5.293 -23.422 -16.312 1 28.58 83 ASN B C 1
ATOM 3670 O O . ASN B 1 83 ? -4.312 -24.125 -16.047 1 28.58 83 ASN B O 1
ATOM 3674 N N . ASP B 1 84 ? -5.566 -23.062 -15.156 1 30.28 84 ASP B N 1
ATOM 3675 C CA . ASP B 1 84 ? -5.555 -24.141 -14.172 1 30.28 84 ASP B CA 1
ATOM 3676 C C . ASP B 1 84 ? -6.48 -25.281 -14.602 1 30.28 84 ASP B C 1
ATOM 3678 O O . ASP B 1 84 ? -7.633 -25.047 -14.969 1 30.28 84 ASP B O 1
ATOM 3682 N N . THR B 1 85 ? -5.914 -26.125 -15.328 1 28.11 85 THR B N 1
ATOM 3683 C CA . THR B 1 85 ? -6.496 -27.469 -15.312 1 28.11 85 THR B CA 1
ATOM 3684 C C . THR B 1 85 ? -6.828 -27.891 -13.883 1 28.11 85 THR B C 1
ATOM 3686 O O . THR B 1 85 ? -5.938 -28.031 -13.047 1 28.11 85 THR B O 1
ATOM 3689 N N . ILE B 1 86 ? -7.711 -27.156 -13.211 1 31.19 86 ILE B N 1
ATOM 3690 C CA . ILE B 1 86 ? -8.188 -27.969 -12.094 1 31.19 86 ILE B CA 1
ATOM 3691 C C . ILE B 1 86 ? -8.141 -29.453 -12.469 1 31.19 86 ILE B C 1
ATOM 3693 O O . ILE B 1 86 ? -8.812 -29.875 -13.406 1 31.19 86 ILE B O 1
ATOM 3697 N N . SER B 1 87 ? -7.023 -29.984 -12.477 1 30.2 87 SER B N 1
ATOM 3698 C CA . SER B 1 87 ? -6.922 -31.422 -12.703 1 30.2 87 SER B CA 1
ATOM 3699 C C . SER B 1 87 ? -8.156 -32.156 -12.18 1 30.2 87 SER B C 1
ATOM 3701 O O . SER B 1 87 ? -8.68 -31.812 -11.117 1 30.2 87 SER B O 1
ATOM 3703 N N . PRO B 1 88 ? -8.672 -32.906 -13.031 1 31.02 88 PRO B N 1
ATOM 3704 C CA . PRO B 1 88 ? -9.773 -33.875 -12.883 1 31.02 88 PRO B CA 1
ATOM 3705 C C . PRO B 1 88 ? -9.727 -34.625 -11.547 1 31.02 88 PRO B C 1
ATOM 3707 O O . PRO B 1 88 ? -10.586 -35.469 -11.281 1 31.02 88 PRO B O 1
ATOM 3710 N N . SER B 1 89 ? -8.578 -34.656 -10.977 1 29.81 89 SER B N 1
ATOM 3711 C CA . SER B 1 89 ? -8.703 -35.688 -9.945 1 29.81 89 SER B CA 1
ATOM 3712 C C . SER B 1 89 ? -9.648 -35.25 -8.836 1 29.81 89 SER B C 1
ATOM 3714 O O . SER B 1 89 ? -9.547 -35.719 -7.703 1 29.81 89 SER B O 1
ATOM 3716 N N . PHE B 1 90 ? -10.164 -34 -9.031 1 31.73 90 PHE B N 1
ATOM 3717 C CA . PHE B 1 90 ? -11.125 -33.812 -7.953 1 31.73 90 PHE B CA 1
ATOM 3718 C C . PHE B 1 90 ? -12.25 -34.812 -8.023 1 31.73 90 PHE B C 1
ATOM 3720 O O . PHE B 1 90 ? -12.875 -35 -9.07 1 31.73 90 PHE B O 1
ATOM 3727 N N . THR B 1 91 ? -12.055 -35.875 -7.5 1 31.72 91 THR B N 1
ATOM 3728 C CA . THR B 1 91 ? -13.078 -36.906 -7.387 1 31.72 91 THR B CA 1
ATOM 3729 C C . THR B 1 91 ? -14.406 -36.312 -6.926 1 31.72 91 THR B C 1
ATOM 3731 O O . THR B 1 91 ? -15.414 -37.031 -6.828 1 31.72 91 THR B O 1
ATOM 3734 N N . VAL B 1 92 ? -14.352 -35.094 -6.445 1 29.61 92 VAL B N 1
ATOM 3735 C CA . VAL B 1 92 ? -15.641 -34.594 -6.008 1 29.61 92 VAL B CA 1
ATOM 3736 C C . VAL B 1 92 ? -16.078 -33.406 -6.902 1 29.61 92 VAL B C 1
ATOM 3738 O O . VAL B 1 92 ? -15.234 -32.719 -7.457 1 29.61 92 VAL B O 1
ATOM 3741 N N . PRO B 1 93 ? -17.344 -33.469 -7.363 1 30.81 93 PRO B N 1
ATOM 3742 C CA . PRO B 1 93 ? -17.906 -32.406 -8.172 1 30.81 93 PRO B CA 1
ATOM 3743 C C . PRO B 1 93 ? -17.625 -31.016 -7.59 1 30.81 93 PRO B C 1
ATOM 3745 O O . PRO B 1 93 ? -17.812 -30.797 -6.387 1 30.81 93 PRO B O 1
ATOM 3748 N N . ILE B 1 94 ? -16.531 -30.375 -7.996 1 36.91 94 ILE B N 1
ATOM 3749 C CA . ILE B 1 94 ? -16.234 -29.031 -7.496 1 36.91 94 ILE B CA 1
ATOM 3750 C C . ILE B 1 94 ? -16.906 -28 -8.391 1 36.91 94 ILE B C 1
ATOM 3752 O O . ILE B 1 94 ? -16.922 -28.141 -9.617 1 36.91 94 ILE B O 1
ATOM 3756 N N . HIS B 1 95 ? -18.031 -27.438 -7.797 1 34.34 95 HIS B N 1
ATOM 3757 C CA . HIS B 1 95 ? -18.562 -26.25 -8.461 1 34.34 95 HIS B CA 1
ATOM 3758 C C . HIS B 1 95 ? -17.578 -25.078 -8.367 1 34.34 95 HIS B C 1
ATOM 3760 O O . HIS B 1 95 ? -17.219 -24.672 -7.266 1 34.34 95 HIS B O 1
ATOM 3766 N N . ILE B 1 96 ? -16.766 -25.016 -9.406 1 40.38 96 ILE B N 1
ATOM 3767 C CA . ILE B 1 96 ? -15.812 -23.906 -9.453 1 40.38 96 ILE B CA 1
ATOM 3768 C C . ILE B 1 96 ? -16.484 -22.688 -10.07 1 40.38 96 ILE B C 1
ATOM 3770 O O . ILE B 1 96 ? -17.031 -22.75 -11.164 1 40.38 96 ILE B O 1
ATOM 3774 N N . ARG B 1 97 ? -16.969 -21.781 -9.172 1 36.5 97 ARG B N 1
ATOM 3775 C CA . ARG B 1 97 ? -17.344 -20.484 -9.703 1 36.5 97 ARG B CA 1
ATOM 3776 C C . ARG B 1 97 ? -16.125 -19.578 -9.867 1 36.5 97 ARG B C 1
ATOM 3778 O O . ARG B 1 97 ? -15.32 -19.453 -8.945 1 36.5 97 ARG B O 1
ATOM 3785 N N . THR B 1 98 ? -15.617 -19.625 -11.094 1 39.75 98 THR B N 1
ATOM 3786 C CA . THR B 1 98 ? -14.5 -18.75 -11.398 1 39.75 98 THR B CA 1
ATOM 3787 C C . THR B 1 98 ? -14.992 -17.344 -11.75 1 39.75 98 THR B C 1
ATOM 3789 O O . THR B 1 98 ? -16.016 -17.188 -12.43 1 39.75 98 THR B O 1
ATOM 3792 N N . ILE B 1 99 ? -14.883 -16.453 -10.938 1 34.72 99 ILE B N 1
ATOM 3793 C CA . ILE B 1 99 ? -15.18 -15.062 -11.289 1 34.72 99 ILE B CA 1
ATOM 3794 C C . ILE B 1 99 ? -14.031 -14.484 -12.109 1 34.72 99 ILE B C 1
ATOM 3796 O O . ILE B 1 99 ? -12.969 -14.164 -11.562 1 34.72 99 ILE B O 1
ATOM 3800 N N . PRO B 1 100 ? -14.062 -14.758 -13.422 1 37.34 100 PRO B N 1
ATOM 3801 C CA . PRO B 1 100 ? -12.945 -14.297 -14.25 1 37.34 100 PRO B CA 1
ATOM 3802 C C . PRO B 1 100 ? -12.812 -12.773 -14.273 1 37.34 100 PRO B C 1
ATOM 3804 O O . PRO B 1 100 ? -13.82 -12.07 -14.375 1 37.34 100 PRO B O 1
ATOM 3807 N N . GLN B 1 101 ? -12.102 -12.289 -13.438 1 35.38 101 GLN B N 1
ATOM 3808 C CA . GLN B 1 101 ? -11.875 -10.906 -13.867 1 35.38 101 GLN B CA 1
ATOM 3809 C C . GLN B 1 101 ? -11.438 -10.844 -15.32 1 35.38 101 GLN B C 1
ATOM 3811 O O . GLN B 1 101 ? -11.414 -9.773 -15.922 1 35.38 101 GLN B O 1
ATOM 3816 N N . ILE B 1 102 ? -10.867 -11.992 -15.844 1 31.97 102 ILE B N 1
ATOM 3817 C CA . ILE B 1 102 ? -10.391 -11.93 -17.219 1 31.97 102 ILE B CA 1
ATOM 3818 C C . ILE B 1 102 ? -11.367 -12.656 -18.141 1 31.97 102 ILE B C 1
ATOM 3820 O O . ILE B 1 102 ? -11.82 -13.758 -17.828 1 31.97 102 ILE B O 1
ATOM 3824 N N . PRO B 1 103 ? -11.844 -12.023 -19.031 1 32.62 103 PRO B N 1
ATOM 3825 C CA . PRO B 1 103 ? -12.828 -12.531 -20 1 32.62 103 PRO B CA 1
ATOM 3826 C C . PRO B 1 103 ? -12.539 -13.969 -20.422 1 32.62 103 PRO B C 1
ATOM 3828 O O . PRO B 1 103 ? -13.453 -14.688 -20.844 1 32.62 103 PRO B O 1
ATOM 3831 N N . ASN B 1 104 ? -11.273 -14.32 -20.484 1 29.52 104 ASN B N 1
ATOM 3832 C CA . ASN B 1 104 ? -11.023 -15.562 -21.203 1 29.52 104 ASN B CA 1
ATOM 3833 C C . ASN B 1 104 ? -10.719 -16.719 -20.25 1 29.52 104 ASN B C 1
ATOM 3835 O O . ASN B 1 104 ? -9.555 -17.078 -20.062 1 29.52 104 ASN B O 1
ATOM 3839 N N . LEU B 1 105 ? -11.547 -16.875 -19.344 1 32.12 105 LEU B N 1
ATOM 3840 C CA . LEU B 1 105 ? -11.391 -18.062 -18.516 1 32.12 105 LEU B CA 1
ATOM 3841 C C . LEU B 1 105 ? -11.672 -19.328 -19.312 1 32.12 105 LEU B C 1
ATOM 3843 O O . LEU B 1 105 ? -12.734 -19.453 -19.938 1 32.12 105 LEU B O 1
ATOM 3847 N N . THR B 1 106 ? -10.656 -19.906 -19.891 1 30.59 106 THR B N 1
ATOM 3848 C CA . THR B 1 106 ? -10.852 -21.266 -20.406 1 30.59 106 THR B CA 1
ATOM 3849 C C . THR B 1 106 ? -11.016 -22.25 -19.25 1 30.59 106 THR B C 1
ATOM 3851 O O . THR B 1 106 ? -10.172 -22.312 -18.359 1 30.59 106 THR B O 1
ATOM 3854 N N . ILE B 1 107 ? -12.195 -22.484 -18.938 1 31.78 107 ILE B N 1
ATOM 3855 C CA . ILE B 1 107 ? -12.492 -23.578 -18.016 1 31.78 107 ILE B CA 1
ATOM 3856 C C . ILE B 1 107 ? -12.203 -24.906 -18.688 1 31.78 107 ILE B C 1
ATOM 3858 O O . ILE B 1 107 ? -12.812 -25.25 -19.703 1 31.78 107 ILE B O 1
ATOM 3862 N N . LEU B 1 108 ? -11.055 -25.297 -18.531 1 29.86 108 LEU B N 1
ATOM 3863 C CA . LEU B 1 108 ? -10.836 -26.641 -19.062 1 29.86 108 LEU B CA 1
ATOM 3864 C C . LEU B 1 108 ? -11.516 -27.688 -18.203 1 29.86 108 LEU B C 1
ATOM 3866 O O . LEU B 1 108 ? -11.281 -27.75 -16.984 1 29.86 108 LEU B O 1
ATOM 3870 N N . THR B 1 109 ? -12.734 -27.828 -18.516 1 30.16 109 THR B N 1
ATOM 3871 C CA . THR B 1 109 ? -13.469 -28.938 -17.922 1 30.16 109 THR B CA 1
ATOM 3872 C C . THR B 1 109 ? -12.992 -30.266 -18.484 1 30.16 109 THR B C 1
ATOM 3874 O O . THR B 1 109 ? -12.734 -30.375 -19.688 1 30.16 109 THR B O 1
ATOM 3877 N N . GLN B 1 110 ? -11.953 -30.75 -17.875 1 29.56 110 GLN B N 1
ATOM 3878 C CA . GLN B 1 110 ? -11.703 -32.094 -18.391 1 29.56 110 GLN B CA 1
ATOM 3879 C C . GLN B 1 110 ? -12.867 -33.031 -18.078 1 29.56 110 GLN B C 1
ATOM 3881 O O . GLN B 1 110 ? -13.367 -33.062 -16.938 1 29.56 110 GLN B O 1
ATOM 3886 N N . THR B 1 111 ? -13.656 -33.25 -19.109 1 28.53 111 THR B N 1
ATOM 3887 C CA . THR B 1 111 ? -14.664 -34.312 -19.062 1 28.53 111 THR B CA 1
ATOM 3888 C C . THR B 1 111 ? -14.031 -35.625 -18.656 1 28.53 111 THR B C 1
ATOM 3890 O O . THR B 1 111 ? -13.094 -36.094 -19.297 1 28.53 111 THR B O 1
ATOM 3893 N N . MET B 1 112 ? -13.914 -35.844 -17.266 1 29.94 112 MET B N 1
ATOM 3894 C CA . MET B 1 112 ? -13.547 -37.219 -16.938 1 29.94 112 MET B CA 1
ATOM 3895 C C . MET B 1 112 ? -14.422 -38.219 -17.688 1 29.94 112 MET B C 1
ATOM 3897 O O . MET B 1 112 ? -15.492 -37.875 -18.188 1 29.94 112 MET B O 1
ATOM 3901 N N . THR B 1 113 ? -14.023 -39.5 -17.719 1 29.39 113 THR B N 1
ATOM 3902 C CA . THR B 1 113 ? -14.719 -40.625 -18.344 1 29.39 113 THR B CA 1
ATOM 3903 C C . THR B 1 113 ? -16.188 -40.656 -17.922 1 29.39 113 THR B C 1
ATOM 3905 O O . THR B 1 113 ? -16.531 -40.188 -16.828 1 29.39 113 THR B O 1
ATOM 3908 N N . PRO B 1 114 ? -17.172 -41.062 -18.75 1 30.34 114 PRO B N 1
ATOM 3909 C CA . PRO B 1 114 ? -18.625 -41.219 -18.609 1 30.34 114 PRO B CA 1
ATOM 3910 C C . PRO B 1 114 ? -19.047 -41.688 -17.234 1 30.34 114 PRO B C 1
ATOM 3912 O O . PRO B 1 114 ? -20.125 -41.344 -16.75 1 30.34 114 PRO B O 1
ATOM 3915 N N . SER B 1 115 ? -18.484 -42.75 -16.562 1 32.53 115 SER B N 1
ATOM 3916 C CA . SER B 1 115 ? -19 -43.406 -15.367 1 32.53 115 SER B CA 1
ATOM 3917 C C . SER B 1 115 ? -18.922 -42.5 -14.156 1 32.53 115 SER B C 1
ATOM 3919 O O . SER B 1 115 ? -19.578 -42.75 -13.133 1 32.53 115 SER B O 1
ATOM 3921 N N . LYS B 1 116 ? -17.906 -41.719 -13.914 1 32.19 116 LYS B N 1
ATOM 3922 C CA . LYS B 1 116 ? -17.828 -40.812 -12.781 1 32.19 116 LYS B CA 1
ATOM 3923 C C . LYS B 1 116 ? -17.844 -39.344 -13.25 1 32.19 116 LYS B C 1
ATOM 3925 O O . LYS B 1 116 ? -16.797 -38.812 -13.609 1 32.19 116 LYS B O 1
ATOM 3930 N N . ARG B 1 117 ? -18.953 -38.938 -13.852 1 29.61 117 ARG B N 1
ATOM 3931 C CA . ARG B 1 117 ? -19.141 -37.594 -14.383 1 29.61 117 ARG B CA 1
ATOM 3932 C C . ARG B 1 117 ? -18.984 -36.562 -13.281 1 29.61 117 ARG B C 1
ATOM 3934 O O . ARG B 1 117 ? -19.75 -36.531 -12.312 1 29.61 117 ARG B O 1
ATOM 3941 N N . LEU B 1 118 ? -17.703 -36.344 -12.898 1 31.19 118 LEU B N 1
ATOM 3942 C CA . LEU B 1 118 ? -17.562 -35.156 -12.07 1 31.19 118 LEU B CA 1
ATOM 3943 C C . LEU B 1 118 ? -18.047 -33.906 -12.805 1 31.19 118 LEU B C 1
ATOM 3945 O O . LEU B 1 118 ? -17.609 -33.625 -13.914 1 31.19 118 LEU B O 1
ATOM 3949 N N . VAL B 1 119 ? -19.406 -33.656 -12.719 1 29.84 119 VAL B N 1
ATOM 3950 C CA . VAL B 1 119 ? -19.969 -32.406 -13.25 1 29.84 119 VAL B CA 1
ATOM 3951 C C . VAL B 1 119 ? -19.344 -31.219 -12.555 1 29.84 119 VAL B C 1
ATOM 3953 O O . VAL B 1 119 ? -19.453 -31.062 -11.336 1 29.84 119 VAL B O 1
ATOM 3956 N N . VAL B 1 120 ? -18.094 -30.844 -13.125 1 34.47 120 VAL B N 1
ATOM 3957 C CA . VAL B 1 120 ? -17.609 -29.562 -12.656 1 34.47 120 VAL B CA 1
ATOM 3958 C C . VAL B 1 120 ? -18.484 -28.438 -13.219 1 34.47 120 VAL B C 1
ATOM 3960 O O . VAL B 1 120 ? -18.656 -28.328 -14.43 1 34.47 120 VAL B O 1
ATOM 3963 N N . VAL B 1 121 ? -19.625 -28.109 -12.594 1 33.97 121 VAL B N 1
ATOM 3964 C CA . VAL B 1 121 ? -20.391 -26.922 -12.953 1 33.97 121 VAL B CA 1
ATOM 3965 C C . VAL B 1 121 ? -19.547 -25.672 -12.703 1 33.97 121 VAL B C 1
ATOM 3967 O O . VAL B 1 121 ? -19.125 -25.422 -11.57 1 33.97 121 VAL B O 1
ATOM 3970 N N . LEU B 1 122 ? -18.875 -25.25 -13.805 1 37.88 122 LEU B N 1
ATOM 3971 C CA . LEU B 1 122 ? -18.172 -23.969 -13.727 1 37.88 122 LEU B CA 1
ATOM 3972 C C . LEU B 1 122 ? -19.141 -22.812 -13.969 1 37.88 122 LEU B C 1
ATOM 3974 O O . LEU B 1 122 ? -19.812 -22.766 -15.008 1 37.88 122 LEU B O 1
ATOM 3978 N N . GLU B 1 123 ? -19.719 -22.219 -12.969 1 40.94 123 GLU B N 1
ATOM 3979 C CA . GLU B 1 123 ? -20.453 -20.969 -13.125 1 40.94 123 GLU B CA 1
ATOM 3980 C C . GLU B 1 123 ? -19.516 -19.766 -13.188 1 40.94 123 GLU B C 1
ATOM 3982 O O . GLU B 1 123 ? -18.703 -19.562 -12.289 1 40.94 123 GLU B O 1
ATOM 3987 N N . LEU B 1 124 ? -19.281 -19.312 -14.477 1 41.91 124 LEU B N 1
ATOM 3988 C CA . LEU B 1 124 ? -18.484 -18.094 -14.648 1 41.91 124 LEU B CA 1
ATOM 3989 C C . LEU B 1 124 ? -19.281 -16.859 -14.219 1 41.91 124 LEU B C 1
ATOM 3991 O O . LEU B 1 124 ? -20.422 -16.656 -14.664 1 41.91 124 LEU B O 1
ATOM 3995 N N . SER B 1 125 ? -19.203 -16.484 -13 1 43.5 125 SER B N 1
ATOM 3996 C CA . SER B 1 125 ? -19.797 -15.203 -12.633 1 43.5 125 SER B CA 1
ATOM 3997 C C . SER B 1 125 ? -18.812 -14.055 -12.875 1 43.5 125 SER B C 1
ATOM 3999 O O . SER B 1 125 ? -17.609 -14.203 -12.641 1 43.5 125 SER B O 1
ATOM 4001 N N . GLU B 1 126 ? -19.156 -13.242 -13.922 1 46.16 126 GLU B N 1
ATOM 4002 C CA . GLU B 1 126 ? -18.391 -12.016 -14.07 1 46.16 126 GLU B CA 1
ATOM 4003 C C . GLU B 1 126 ? -18.297 -11.266 -12.742 1 46.16 126 GLU B C 1
ATOM 4005 O O . GLU B 1 126 ? -19.312 -10.969 -12.109 1 46.16 126 GLU B O 1
ATOM 4010 N N . ALA B 1 127 ? -17.375 -11.758 -11.852 1 55.25 127 ALA B N 1
ATOM 4011 C CA . ALA B 1 127 ? -17.359 -10.883 -10.68 1 55.25 127 ALA B CA 1
ATOM 4012 C C . ALA B 1 127 ? -16.266 -9.828 -10.805 1 55.25 127 ALA B C 1
ATOM 4014 O O . ALA B 1 127 ? -15.141 -10.141 -11.195 1 55.25 127 ALA B O 1
ATOM 4015 N N . ASN B 1 128 ? -16.703 -8.672 -10.961 1 66.81 128 ASN B N 1
ATOM 4016 C CA . ASN B 1 128 ? -15.914 -7.465 -10.734 1 66.81 128 ASN B CA 1
ATOM 4017 C C . ASN B 1 128 ? -15.516 -7.328 -9.266 1 66.81 128 ASN B C 1
ATOM 4019 O O . ASN B 1 128 ? -16.359 -7.094 -8.406 1 66.81 128 ASN B O 1
ATOM 4023 N N . PHE B 1 129 ? -14.172 -7.699 -8.945 1 79.31 129 PHE B N 1
ATOM 4024 C CA . PHE B 1 129 ? -13.695 -7.672 -7.566 1 79.31 129 PHE B CA 1
ATOM 4025 C C . PHE B 1 129 ? -13.883 -6.285 -6.957 1 79.31 129 PHE B C 1
ATOM 4027 O O . PHE B 1 129 ? -13.781 -6.121 -5.738 1 79.31 129 PHE B O 1
ATOM 4034 N N . ASP B 1 130 ? -14.25 -5.375 -7.875 1 84.44 130 ASP B N 1
ATOM 4035 C CA . ASP B 1 130 ? -14.422 -4.008 -7.395 1 84.44 130 ASP B CA 1
ATOM 4036 C C . ASP B 1 130 ? -15.844 -3.777 -6.895 1 84.44 130 ASP B C 1
ATOM 4038 O O . ASP B 1 130 ? -16.156 -2.721 -6.34 1 84.44 130 ASP B O 1
ATOM 4042 N N . ASP B 1 131 ? -16.656 -4.793 -7.09 1 81 131 ASP B N 1
ATOM 4043 C CA . ASP B 1 131 ? -18.078 -4.68 -6.762 1 81 131 ASP B CA 1
ATOM 4044 C C . ASP B 1 131 ? -18.469 -5.688 -5.684 1 81 131 ASP B C 1
ATOM 4046 O O . ASP B 1 131 ? -18.672 -6.867 -5.977 1 81 131 ASP B O 1
ATOM 4050 N N . GLU B 1 132 ? -18.688 -5.211 -4.488 1 89.94 132 GLU B N 1
ATOM 4051 C CA . GLU B 1 132 ? -18.984 -6.086 -3.359 1 89.94 132 GLU B CA 1
ATOM 4052 C C . GLU B 1 132 ? -20.297 -6.844 -3.574 1 89.94 132 GLU B C 1
ATOM 4054 O O . GLU B 1 132 ? -20.406 -8.008 -3.186 1 89.94 132 GLU B O 1
ATOM 4059 N N . ASP B 1 133 ? -21.266 -6.16 -4.129 1 84.38 133 ASP B N 1
ATOM 4060 C CA . ASP B 1 133 ? -22.531 -6.824 -4.367 1 84.38 133 ASP B CA 1
ATOM 4061 C C . ASP B 1 133 ? -22.391 -7.965 -5.367 1 84.38 133 ASP B C 1
ATOM 4063 O O . ASP B 1 133 ? -22.984 -9.031 -5.199 1 84.38 133 ASP B O 1
ATOM 4067 N N . ALA B 1 134 ? -21.594 -7.719 -6.402 1 74.62 134 ALA B N 1
ATOM 4068 C CA . ALA B 1 134 ? -21.297 -8.781 -7.363 1 74.62 134 ALA B CA 1
ATOM 4069 C C . ALA B 1 134 ? -20.578 -9.938 -6.699 1 74.62 134 ALA B C 1
ATOM 4071 O O . ALA B 1 134 ? -20.875 -11.109 -6.965 1 74.62 134 ALA B O 1
ATOM 4072 N N . LEU B 1 135 ? -19.688 -9.609 -5.805 1 82 135 LEU B N 1
ATOM 4073 C CA . LEU B 1 135 ? -18.953 -10.633 -5.07 1 82 135 LEU B CA 1
ATOM 4074 C C . LEU B 1 135 ? -19.891 -11.438 -4.176 1 82 135 LEU B C 1
ATOM 4076 O O . LEU B 1 135 ? -19.766 -12.664 -4.09 1 82 135 LEU B O 1
ATOM 4080 N N . ARG B 1 136 ? -20.812 -10.773 -3.529 1 85.31 136 ARG B N 1
ATOM 4081 C CA . ARG B 1 136 ? -21.766 -11.453 -2.656 1 85.31 136 ARG B CA 1
ATOM 4082 C C . ARG B 1 136 ? -22.609 -12.445 -3.441 1 85.31 136 ARG B C 1
ATOM 4084 O O . ARG B 1 136 ? -22.859 -13.562 -2.979 1 85.31 136 ARG B O 1
ATOM 4091 N N . ARG B 1 137 ? -22.984 -12.031 -4.613 1 76.19 137 ARG B N 1
ATOM 4092 C CA . ARG B 1 137 ? -23.766 -12.93 -5.457 1 76.19 137 ARG B CA 1
ATOM 4093 C C . ARG B 1 137 ? -22.938 -14.117 -5.91 1 76.19 137 ARG B C 1
ATOM 4095 O O . ARG B 1 137 ? -23.406 -15.266 -5.867 1 76.19 137 ARG B O 1
ATOM 4102 N N . ALA B 1 138 ? -21.688 -13.828 -6.223 1 71.31 138 ALA B N 1
ATOM 4103 C CA . ALA B 1 138 ? -20.812 -14.859 -6.777 1 71.31 138 ALA B CA 1
ATOM 4104 C C . ALA B 1 138 ? -20.391 -15.859 -5.707 1 71.31 138 ALA B C 1
ATOM 4106 O O . ALA B 1 138 ? -20.25 -17.047 -5.984 1 71.31 138 ALA B O 1
ATOM 4107 N N . LEU B 1 139 ? -20.328 -15.398 -4.418 1 76.75 139 LEU B N 1
ATOM 4108 C CA . LEU B 1 139 ? -19.734 -16.234 -3.373 1 76.75 139 LEU B CA 1
ATOM 4109 C C . LEU B 1 139 ? -20.828 -16.781 -2.451 1 76.75 139 LEU B C 1
ATOM 4111 O O . LEU B 1 139 ? -20.516 -17.469 -1.47 1 76.75 139 LEU B O 1
ATOM 4115 N N . HIS B 1 140 ? -22.016 -16.516 -2.832 1 75.69 140 HIS B N 1
ATOM 4116 C CA . HIS B 1 140 ? -23.109 -16.922 -1.967 1 75.69 140 HIS B CA 1
ATOM 4117 C C . HIS B 1 140 ? -23.094 -18.422 -1.717 1 75.69 140 HIS B C 1
ATOM 4119 O O . HIS B 1 140 ? -22.984 -19.203 -2.658 1 75.69 140 HIS B O 1
ATOM 4125 N N . GLY B 1 141 ? -23.078 -18.875 -0.403 1 74.38 141 GLY B N 1
ATOM 4126 C CA . GLY B 1 141 ? -23.219 -20.266 -0.02 1 74.38 141 GLY B CA 1
ATOM 4127 C C . GLY B 1 141 ? -21.922 -21.047 -0.135 1 74.38 141 GLY B C 1
ATOM 4128 O O . GLY B 1 141 ? -21.906 -22.266 0.048 1 74.38 141 GLY B O 1
ATOM 4129 N N . ALA B 1 142 ? -20.781 -20.328 -0.368 1 76.88 142 ALA B N 1
ATOM 4130 C CA . ALA B 1 142 ? -19.5 -21 -0.536 1 76.88 142 ALA B CA 1
ATOM 4131 C C . ALA B 1 142 ? -19.047 -21.641 0.77 1 76.88 142 ALA B C 1
ATOM 4133 O O . ALA B 1 142 ? -19.156 -21.031 1.838 1 76.88 142 ALA B O 1
ATOM 4134 N N . ASP B 1 143 ? -18.562 -22.969 0.678 1 80.62 143 ASP B N 1
ATOM 4135 C CA . ASP B 1 143 ? -17.969 -23.641 1.829 1 80.62 143 ASP B CA 1
ATOM 4136 C C . ASP B 1 143 ? -16.469 -23.375 1.903 1 80.62 143 ASP B C 1
ATOM 4138 O O . ASP B 1 143 ? -15.867 -23.5 2.971 1 80.62 143 ASP B O 1
ATOM 4142 N N . ALA B 1 144 ? -15.953 -23.094 0.706 1 82.81 144 ALA B N 1
ATOM 4143 C CA . ALA B 1 144 ? -14.523 -22.797 0.605 1 82.81 144 ALA B CA 1
ATOM 4144 C C . ALA B 1 144 ? -14.258 -21.734 -0.461 1 82.81 144 ALA B C 1
ATOM 4146 O O . ALA B 1 144 ? -14.977 -21.656 -1.463 1 82.81 144 ALA B O 1
ATOM 4147 N N . ILE B 1 145 ? -13.273 -20.844 -0.224 1 82.88 145 ILE B N 1
ATOM 4148 C CA . ILE B 1 145 ? -12.852 -19.812 -1.171 1 82.88 145 ILE B CA 1
ATOM 4149 C C . ILE B 1 145 ? -11.336 -19.859 -1.35 1 82.88 145 ILE B C 1
ATOM 4151 O O . ILE B 1 145 ? -10.594 -19.891 -0.368 1 82.88 145 ILE B O 1
ATOM 4155 N N . PHE B 1 146 ? -10.891 -20.109 -2.555 1 83.56 146 PHE B N 1
ATOM 4156 C CA . PHE B 1 146 ? -9.5 -19.828 -2.906 1 83.56 146 PHE B CA 1
ATOM 4157 C C . PHE B 1 146 ? -9.359 -18.422 -3.469 1 83.56 146 PHE B C 1
ATOM 4159 O O . PHE B 1 146 ? -9.852 -18.125 -4.562 1 83.56 146 PHE B O 1
ATOM 4166 N N . CYS B 1 147 ? -8.703 -17.5 -2.754 1 87.19 147 CYS B N 1
ATOM 4167 C CA . CYS B 1 147 ? -8.57 -16.094 -3.105 1 87.19 147 CYS B CA 1
ATOM 4168 C C . CYS B 1 147 ? -7.215 -15.812 -3.738 1 87.19 147 CYS B C 1
ATOM 4170 O O . CYS B 1 147 ? -6.18 -15.93 -3.076 1 87.19 147 CYS B O 1
ATOM 4172 N N . LEU B 1 148 ? -7.262 -15.516 -5.012 1 83.69 148 LEU B N 1
ATOM 4173 C CA . LEU B 1 148 ? -6.074 -15.094 -5.754 1 83.69 148 LEU B CA 1
ATOM 4174 C C . LEU B 1 148 ? -6.262 -13.695 -6.328 1 83.69 148 LEU B C 1
ATOM 4176 O O . LEU B 1 148 ? -7.141 -13.469 -7.16 1 83.69 148 LEU B O 1
ATOM 4180 N N . THR B 1 149 ? -5.504 -12.742 -5.809 1 84.69 149 THR B N 1
ATOM 4181 C CA . THR B 1 149 ? -5.504 -11.391 -6.344 1 84.69 149 THR B CA 1
ATOM 4182 C C . THR B 1 149 ? -4.32 -11.18 -7.285 1 84.69 149 THR B C 1
ATOM 4184 O O . THR B 1 149 ? -3.344 -11.93 -7.242 1 84.69 149 THR B O 1
ATOM 4187 N N . ASN B 1 150 ? -4.473 -10.172 -8.18 1 80.81 150 ASN B N 1
ATOM 4188 C CA . ASN B 1 150 ? -3.453 -9.914 -9.188 1 80.81 150 ASN B CA 1
ATOM 4189 C C . ASN B 1 150 ? -2.967 -8.469 -9.141 1 80.81 150 ASN B C 1
ATOM 4191 O O . ASN B 1 150 ? -3.684 -7.555 -9.555 1 80.81 150 ASN B O 1
ATOM 4195 N N . PHE B 1 151 ? -1.733 -8.281 -8.703 1 88.44 151 PHE B N 1
ATOM 4196 C CA . PHE B 1 151 ? -1.131 -6.957 -8.648 1 88.44 151 PHE B CA 1
ATOM 4197 C C . PHE B 1 151 ? -1.021 -6.352 -10.039 1 88.44 151 PHE B C 1
ATOM 4199 O O . PHE B 1 151 ? -1.271 -5.156 -10.219 1 88.44 151 PHE B O 1
ATOM 4206 N N . PHE B 1 152 ? -0.716 -7.137 -11 1 81.81 152 PHE B N 1
ATOM 4207 C CA . PHE B 1 152 ? -0.304 -6.676 -12.32 1 81.81 152 PHE B CA 1
ATOM 4208 C C . PHE B 1 152 ? -1.517 -6.32 -13.172 1 81.81 152 PHE B C 1
ATOM 4210 O O . PHE B 1 152 ? -1.374 -5.75 -14.258 1 81.81 152 PHE B O 1
ATOM 4217 N N . ASP B 1 153 ? -2.678 -6.605 -12.68 1 75.56 153 ASP B N 1
ATOM 4218 C CA . ASP B 1 153 ? -3.885 -6.176 -13.375 1 75.56 153 ASP B CA 1
ATOM 4219 C C . ASP B 1 153 ? -3.926 -4.656 -13.516 1 75.56 153 ASP B C 1
ATOM 4221 O O . ASP B 1 153 ? -4.266 -4.133 -14.586 1 75.56 153 ASP B O 1
ATOM 4225 N N . GLN B 1 154 ? -3.566 -3.963 -12.469 1 83.44 154 GLN B N 1
ATOM 4226 C CA . GLN B 1 154 ? -3.572 -2.504 -12.5 1 83.44 154 GLN B CA 1
ATOM 4227 C C . GLN B 1 154 ? -2.223 -1.941 -12.055 1 83.44 154 GLN B C 1
ATOM 4229 O O . GLN B 1 154 ? -2.072 -0.728 -11.906 1 83.44 154 GLN B O 1
ATOM 4234 N N . ASN B 1 155 ? -1.298 -2.805 -11.828 1 90.31 155 ASN B N 1
ATOM 4235 C CA . ASN B 1 155 ? 0.047 -2.41 -11.422 1 90.31 155 ASN B CA 1
ATOM 4236 C C . ASN B 1 155 ? 0.017 -1.455 -10.234 1 90.31 155 ASN B C 1
ATOM 4238 O O . ASN B 1 155 ? 0.681 -0.417 -10.25 1 90.31 155 ASN B O 1
ATOM 4242 N N . SER B 1 156 ? -0.812 -1.855 -9.234 1 91.5 156 SER B N 1
ATOM 4243 C CA . SER B 1 156 ? -1.034 -0.914 -8.141 1 91.5 156 SER B CA 1
ATOM 4244 C C . SER B 1 156 ? -1.345 -1.642 -6.836 1 91.5 156 SER B C 1
ATOM 4246 O O . SER B 1 156 ? -2.172 -2.555 -6.812 1 91.5 156 SER B O 1
ATOM 4248 N N . VAL B 1 157 ? -0.653 -1.216 -5.781 1 96.94 157 VAL B N 1
ATOM 4249 C CA . VAL B 1 157 ? -0.958 -1.726 -4.445 1 96.94 157 VAL B CA 1
ATOM 4250 C C . VAL B 1 157 ? -2.391 -1.356 -4.066 1 96.94 157 VAL B C 1
ATOM 4252 O O . VAL B 1 157 ? -3.125 -2.18 -3.518 1 96.94 157 VAL B O 1
ATOM 4255 N N . ASP B 1 158 ? -2.898 -0.181 -4.461 1 95.31 158 ASP B N 1
ATOM 4256 C CA . ASP B 1 158 ? -4.223 0.322 -4.105 1 95.31 158 ASP B CA 1
ATOM 4257 C C . ASP B 1 158 ? -5.316 -0.622 -4.598 1 95.31 158 ASP B C 1
ATOM 4259 O O . ASP B 1 158 ? -6.199 -1.012 -3.83 1 95.31 158 ASP B O 1
ATOM 4263 N N . SER B 1 159 ? -5.172 -0.978 -5.863 1 91.25 159 SER B N 1
ATOM 4264 C CA . SER B 1 159 ? -6.215 -1.788 -6.484 1 91.25 159 SER B CA 1
ATOM 4265 C C . SER B 1 159 ? -6.215 -3.209 -5.934 1 91.25 159 SER B C 1
ATOM 4267 O O . SER B 1 159 ? -7.273 -3.766 -5.633 1 91.25 159 SER B O 1
ATOM 4269 N N . GLU B 1 160 ? -5.016 -3.76 -5.781 1 93.06 160 GLU B N 1
ATOM 4270 C CA . GLU B 1 160 ? -4.965 -5.133 -5.293 1 93.06 160 GLU B CA 1
ATOM 4271 C C . GLU B 1 160 ? -5.434 -5.223 -3.844 1 93.06 160 GLU B C 1
ATOM 4273 O O . GLU B 1 160 ? -6.152 -6.152 -3.475 1 93.06 160 GLU B O 1
ATOM 4278 N N . LEU B 1 161 ? -5.004 -4.242 -3.043 1 97.5 161 LEU B N 1
ATOM 4279 C CA . LEU B 1 161 ? -5.441 -4.18 -1.651 1 97.5 161 LEU B CA 1
ATOM 4280 C C . LEU B 1 161 ? -6.957 -4.07 -1.562 1 97.5 161 LEU B C 1
ATOM 4282 O O . LEU B 1 161 ? -7.594 -4.797 -0.793 1 97.5 161 LEU B O 1
ATOM 4286 N N . TYR B 1 162 ? -7.539 -3.188 -2.367 1 95.5 162 TYR B N 1
ATOM 4287 C CA . TYR B 1 162 ? -8.984 -2.975 -2.387 1 95.5 162 TYR B CA 1
ATOM 4288 C C . TYR B 1 162 ? -9.719 -4.262 -2.746 1 95.5 162 TYR B C 1
ATOM 4290 O O . TYR B 1 162 ? -10.656 -4.66 -2.053 1 95.5 162 TYR B O 1
ATOM 4298 N N . ARG B 1 163 ? -9.258 -4.926 -3.729 1 89.38 163 ARG B N 1
ATOM 4299 C CA . ARG B 1 163 ? -9.914 -6.133 -4.227 1 89.38 163 ARG B CA 1
ATOM 4300 C C . ARG B 1 163 ? -9.766 -7.285 -3.24 1 89.38 163 ARG B C 1
ATOM 4302 O O . ARG B 1 163 ? -10.727 -7.996 -2.957 1 89.38 163 ARG B O 1
ATOM 4309 N N . GLY B 1 164 ? -8.555 -7.434 -2.695 1 94.75 164 GLY B N 1
ATOM 4310 C CA . GLY B 1 164 ? -8.328 -8.477 -1.707 1 94.75 164 GLY B CA 1
ATOM 4311 C C . GLY B 1 164 ? -9.188 -8.312 -0.467 1 94.75 164 GLY B C 1
ATOM 4312 O O . GLY B 1 164 ? -9.758 -9.289 0.026 1 94.75 164 GLY B O 1
ATOM 4313 N N . LEU B 1 165 ? -9.336 -7.117 -0.023 1 97.75 165 LEU B N 1
ATOM 4314 C CA . LEU B 1 165 ? -10.094 -6.875 1.198 1 97.75 165 LEU B CA 1
ATOM 4315 C C . LEU B 1 165 ? -11.594 -6.895 0.918 1 97.75 165 LEU B C 1
ATOM 4317 O O . LEU B 1 165 ? -12.391 -7.234 1.797 1 97.75 165 LEU B O 1
ATOM 4321 N N . ASN B 1 166 ? -12.023 -6.551 -0.379 1 93.19 166 ASN B N 1
ATOM 4322 C CA . ASN B 1 166 ? -13.414 -6.781 -0.766 1 93.19 166 ASN B CA 1
ATOM 4323 C C . ASN B 1 166 ? -13.781 -8.258 -0.659 1 93.19 166 ASN B C 1
ATOM 4325 O O . ASN B 1 166 ? -14.828 -8.602 -0.101 1 93.19 166 ASN B O 1
ATOM 4329 N N . ILE B 1 167 ? -12.891 -9.07 -1.156 1 90.31 167 ILE B N 1
ATOM 4330 C CA . ILE B 1 167 ? -13.141 -10.508 -1.127 1 90.31 167 ILE B CA 1
ATOM 4331 C C . ILE B 1 167 ? -13.195 -10.992 0.32 1 90.31 167 ILE B C 1
ATOM 4333 O O . ILE B 1 167 ? -14.094 -11.75 0.693 1 90.31 167 ILE B O 1
ATOM 4337 N N . ALA B 1 168 ? -12.289 -10.508 1.131 1 96.88 168 ALA B N 1
ATOM 4338 C CA . ALA B 1 168 ? -12.242 -10.898 2.535 1 96.88 168 ALA B CA 1
ATOM 4339 C C . ALA B 1 168 ? -13.516 -10.469 3.266 1 96.88 168 ALA B C 1
ATOM 4341 O O . ALA B 1 168 ? -14.07 -11.234 4.059 1 96.88 168 ALA B O 1
ATOM 4342 N N . LYS B 1 169 ? -13.922 -9.234 3.012 1 97.19 169 LYS B N 1
ATOM 4343 C CA . LYS B 1 169 ? -15.148 -8.75 3.648 1 97.19 169 LYS B CA 1
ATOM 4344 C C . LYS B 1 169 ? -16.344 -9.633 3.299 1 97.19 169 LYS B C 1
ATOM 4346 O O . LYS B 1 169 ? -17.062 -10.102 4.188 1 97.19 169 LYS B O 1
ATOM 4351 N N . VAL B 1 170 ? -16.516 -9.883 2.008 1 92.25 170 VAL B N 1
ATOM 4352 C CA . VAL B 1 170 ? -17.656 -10.672 1.563 1 92.25 170 VAL B CA 1
ATOM 4353 C C . VAL B 1 170 ? -17.531 -12.102 2.088 1 92.25 170 VAL B C 1
ATOM 4355 O O . VAL B 1 170 ? -18.516 -12.68 2.555 1 92.25 170 VAL B O 1
ATOM 4358 N N . ALA B 1 171 ? -16.328 -12.656 2.059 1 93.75 171 ALA B N 1
ATOM 4359 C CA . ALA B 1 171 ? -16.094 -14 2.586 1 93.75 171 ALA B CA 1
ATOM 4360 C C . ALA B 1 171 ? -16.469 -14.078 4.062 1 93.75 171 ALA B C 1
ATOM 4362 O O . ALA B 1 171 ? -17.062 -15.07 4.504 1 93.75 171 ALA B O 1
ATOM 4363 N N . SER B 1 172 ? -16.188 -13.07 4.816 1 97.56 172 SER B N 1
ATOM 4364 C CA . SER B 1 172 ? -16.438 -13.062 6.254 1 97.56 172 SER B CA 1
ATOM 4365 C C . SER B 1 172 ? -17.938 -13.047 6.559 1 97.56 172 SER B C 1
ATOM 4367 O O . SER B 1 172 ? -18.344 -13.352 7.68 1 97.56 172 SER B O 1
ATOM 4369 N N . GLU B 1 173 ? -18.719 -12.727 5.547 1 96.62 173 GLU B N 1
ATOM 4370 C CA . GLU B 1 173 ? -20.156 -12.625 5.719 1 96.62 173 GLU B CA 1
ATOM 4371 C C . GLU B 1 173 ? -20.844 -13.961 5.43 1 96.62 173 GLU B C 1
ATOM 4373 O O . GLU B 1 173 ? -22.047 -14.109 5.672 1 96.62 173 GLU B O 1
ATOM 4378 N N . ILE B 1 174 ? -20.109 -14.914 4.973 1 92.19 174 ILE B N 1
ATOM 4379 C CA . ILE B 1 174 ? -20.703 -16.188 4.574 1 92.19 174 ILE B CA 1
ATOM 4380 C C . ILE B 1 174 ? -20.672 -17.172 5.754 1 92.19 174 ILE B C 1
ATOM 4382 O O . ILE B 1 174 ? -19.609 -17.672 6.121 1 92.19 174 ILE B O 1
ATOM 4386 N N . PRO B 1 175 ? -21.766 -17.469 6.305 1 94.44 175 PRO B N 1
ATOM 4387 C CA . PRO B 1 175 ? -21.781 -18.344 7.488 1 94.44 175 PRO B CA 1
ATOM 4388 C C . PRO B 1 175 ? -21.328 -19.766 7.188 1 94.44 175 PRO B C 1
ATOM 4390 O O . PRO B 1 175 ? -20.75 -20.422 8.055 1 94.44 175 PRO B O 1
ATOM 4393 N N . GLU B 1 176 ? -21.5 -20.25 5.98 1 87.56 176 GLU B N 1
ATOM 4394 C CA . GLU B 1 176 ? -21.203 -21.625 5.598 1 87.56 176 GLU B CA 1
ATOM 4395 C C . GLU B 1 176 ? -19.703 -21.812 5.32 1 87.56 176 GLU B C 1
ATOM 4397 O O . GLU B 1 176 ? -19.219 -22.938 5.223 1 87.56 176 GLU B O 1
ATOM 4402 N N . LEU B 1 177 ? -19 -20.656 5.254 1 91.38 177 LEU B N 1
ATOM 4403 C CA . LEU B 1 177 ? -17.609 -20.75 4.84 1 91.38 177 LEU B CA 1
ATOM 4404 C C . LEU B 1 177 ? -16.766 -21.453 5.902 1 91.38 177 LEU B C 1
ATOM 4406 O O . LEU B 1 177 ? -16.75 -21.047 7.066 1 91.38 177 LEU B O 1
ATOM 4410 N N . GLU B 1 178 ? -16.062 -22.484 5.449 1 91.06 178 GLU B N 1
ATOM 4411 C CA . GLU B 1 178 ? -15.258 -23.266 6.379 1 91.06 178 GLU B CA 1
ATOM 4412 C C . GLU B 1 178 ? -13.766 -23.062 6.125 1 91.06 178 GLU B C 1
ATOM 4414 O O . GLU B 1 178 ? -12.953 -23.156 7.047 1 91.06 178 GLU B O 1
ATOM 4419 N N . ASN B 1 179 ? -13.438 -22.828 4.848 1 91.12 179 ASN B N 1
ATOM 4420 C CA . ASN B 1 179 ? -12.031 -22.672 4.48 1 91.12 179 ASN B CA 1
ATOM 4421 C C . ASN B 1 179 ? -11.82 -21.469 3.578 1 91.12 179 ASN B C 1
ATOM 4423 O O . ASN B 1 179 ? -12.5 -21.312 2.562 1 91.12 179 ASN B O 1
ATOM 4427 N N . PHE B 1 180 ? -10.914 -20.609 3.984 1 94 180 PHE B N 1
ATOM 4428 C CA . PHE B 1 180 ? -10.422 -19.5 3.174 1 94 180 PHE B CA 1
ATOM 4429 C C . PHE B 1 180 ? -8.945 -19.672 2.852 1 94 180 PHE B C 1
ATOM 4431 O O . PHE B 1 180 ? -8.094 -19.578 3.738 1 94 180 PHE B O 1
ATOM 4438 N N . VAL B 1 181 ? -8.602 -20.016 1.588 1 91.44 181 VAL B N 1
ATOM 4439 C CA . VAL B 1 181 ? -7.215 -20.156 1.158 1 91.44 181 VAL B CA 1
ATOM 4440 C C . VAL B 1 181 ? -6.77 -18.891 0.432 1 91.44 181 VAL B C 1
ATOM 4442 O O . VAL B 1 181 ? -7.301 -18.562 -0.631 1 91.44 181 VAL B O 1
ATOM 4445 N N . PHE B 1 182 ? -5.875 -18.188 0.978 1 96.31 182 PHE B N 1
ATOM 4446 C CA . PHE B 1 182 ? -5.406 -16.938 0.404 1 96.31 182 PHE B CA 1
ATOM 4447 C C . PHE B 1 182 ? -4.035 -17.109 -0.236 1 96.31 182 PHE B C 1
ATOM 4449 O O . PHE B 1 182 ? -3.059 -17.422 0.451 1 96.31 182 PHE B O 1
ATOM 4456 N N . SER B 1 183 ? -4.008 -16.906 -1.596 1 92.56 183 SER B N 1
ATOM 4457 C CA . SER B 1 183 ? -2.732 -16.922 -2.303 1 92.56 183 SER B CA 1
ATOM 4458 C C . SER B 1 183 ? -1.928 -15.656 -2 1 92.56 183 SER B C 1
ATOM 4460 O O . SER B 1 183 ? -2.33 -14.555 -2.371 1 92.56 183 SER B O 1
ATOM 4462 N N . ALA B 1 184 ? -0.837 -15.812 -1.297 1 96.88 184 ALA B N 1
ATOM 4463 C CA . ALA B 1 184 ? -0.004 -14.688 -0.88 1 96.88 184 ALA B CA 1
ATOM 4464 C C . ALA B 1 184 ? 1.468 -14.953 -1.183 1 96.88 184 ALA B C 1
ATOM 4466 O O . ALA B 1 184 ? 1.792 -15.68 -2.123 1 96.88 184 ALA B O 1
ATOM 4467 N N . LEU B 1 185 ? 2.371 -14.148 -0.667 1 97.38 185 LEU B N 1
ATOM 4468 C CA . LEU B 1 185 ? 3.824 -14.219 -0.768 1 97.38 185 LEU B CA 1
ATOM 4469 C C . LEU B 1 185 ? 4.477 -13.891 0.57 1 97.38 185 LEU B C 1
ATOM 4471 O O . LEU B 1 185 ? 3.838 -13.312 1.453 1 97.38 185 LEU B O 1
ATOM 4475 N N . PRO B 1 186 ? 5.684 -14.414 0.728 1 97.5 186 PRO B N 1
ATOM 4476 C CA . PRO B 1 186 ? 6.387 -13.969 1.934 1 97.5 186 PRO B CA 1
ATOM 4477 C C . PRO B 1 186 ? 6.484 -12.445 2.029 1 97.5 186 PRO B C 1
ATOM 4479 O O . PRO B 1 186 ? 6.465 -11.758 1.007 1 97.5 186 PRO B O 1
ATOM 4482 N N . ASP B 1 187 ? 6.535 -11.906 3.225 1 97.44 187 ASP B N 1
ATOM 4483 C CA . ASP B 1 187 ? 6.68 -10.469 3.434 1 97.44 187 ASP B CA 1
ATOM 4484 C C . ASP B 1 187 ? 8.094 -10 3.1 1 97.44 187 ASP B C 1
ATOM 4486 O O . ASP B 1 187 ? 9.031 -10.25 3.861 1 97.44 187 ASP B O 1
ATOM 4490 N N . ALA B 1 188 ? 8.25 -9.328 1.976 1 97.56 188 ALA B N 1
ATOM 4491 C CA . ALA B 1 188 ? 9.562 -8.891 1.524 1 97.56 188 ALA B CA 1
ATOM 4492 C C . ALA B 1 188 ? 10.234 -8.008 2.572 1 97.56 188 ALA B C 1
ATOM 4494 O O . ALA B 1 188 ? 11.469 -7.98 2.676 1 97.56 188 ALA B O 1
ATOM 4495 N N . ARG B 1 189 ? 9.461 -7.332 3.391 1 97.62 189 ARG B N 1
ATOM 4496 C CA . ARG B 1 189 ? 9.977 -6.379 4.363 1 97.62 189 ARG B CA 1
ATOM 4497 C C . ARG B 1 189 ? 10.734 -7.086 5.48 1 97.62 189 ARG B C 1
ATOM 4499 O O . ARG B 1 189 ? 11.531 -6.465 6.191 1 97.62 189 ARG B O 1
ATOM 4506 N N . ASP B 1 190 ? 10.469 -8.367 5.582 1 96.81 190 ASP B N 1
ATOM 4507 C CA . ASP B 1 190 ? 11.094 -9.156 6.641 1 96.81 190 ASP B CA 1
ATOM 4508 C C . ASP B 1 190 ? 12.227 -10.016 6.086 1 96.81 190 ASP B C 1
ATOM 4510 O O . ASP B 1 190 ? 12.93 -10.688 6.844 1 96.81 190 ASP B O 1
ATOM 4514 N N . LEU B 1 191 ? 12.398 -9.992 4.805 1 96.62 191 LEU B N 1
ATOM 4515 C CA . LEU B 1 191 ? 13.367 -10.883 4.184 1 96.62 191 LEU B CA 1
ATOM 4516 C C . LEU B 1 191 ? 14.742 -10.227 4.113 1 96.62 191 LEU B C 1
ATOM 4518 O O . LEU B 1 191 ? 14.844 -9.008 3.939 1 96.62 191 LEU B O 1
ATOM 4522 N N . PHE B 1 192 ? 15.742 -11.055 4.312 1 96.19 192 PHE B N 1
ATOM 4523 C CA . PHE B 1 192 ? 17.125 -10.703 4.039 1 96.19 192 PHE B CA 1
ATOM 4524 C C . PHE B 1 192 ? 17.516 -9.43 4.781 1 96.19 192 PHE B C 1
ATOM 4526 O O . PHE B 1 192 ? 18.062 -8.5 4.184 1 96.19 192 PHE B O 1
ATOM 4533 N N . GLY B 1 193 ? 17.172 -9.375 6.012 1 94.19 193 GLY B N 1
ATOM 4534 C CA . GLY B 1 193 ? 17.562 -8.273 6.875 1 94.19 193 GLY B CA 1
ATOM 4535 C C . GLY B 1 193 ? 16.766 -7.004 6.625 1 94.19 193 GLY B C 1
ATOM 4536 O O . GLY B 1 193 ? 17.188 -5.91 7 1 94.19 193 GLY B O 1
ATOM 4537 N N . GLY B 1 194 ? 15.625 -7.113 5.879 1 95.88 194 GLY B N 1
ATOM 4538 C CA . GLY B 1 194 ? 14.773 -5.961 5.629 1 95.88 194 GLY B CA 1
ATOM 4539 C C . GLY B 1 194 ? 15.25 -5.113 4.465 1 95.88 194 GLY B C 1
ATOM 4540 O O . GLY B 1 194 ? 14.906 -3.93 4.375 1 95.88 194 GLY B O 1
ATOM 4541 N N . GLU B 1 195 ? 15.906 -5.672 3.557 1 95.31 195 GLU B N 1
ATOM 4542 C CA . GLU B 1 195 ? 16.562 -4.953 2.469 1 95.31 195 GLU B CA 1
ATOM 4543 C C . GLU B 1 195 ? 15.547 -4.488 1.427 1 95.31 195 GLU B C 1
ATOM 4545 O O . GLU B 1 195 ? 15.781 -3.51 0.716 1 95.31 195 GLU B O 1
ATOM 4550 N N . TYR B 1 196 ? 14.438 -5.133 1.354 1 97.5 196 TYR B N 1
ATOM 4551 C CA . TYR B 1 196 ? 13.523 -4.906 0.238 1 97.5 196 TYR B CA 1
ATOM 4552 C C . TYR B 1 196 ? 12.195 -4.348 0.726 1 97.5 196 TYR B C 1
ATOM 4554 O O . TYR B 1 196 ? 11.156 -4.996 0.588 1 97.5 196 TYR B O 1
ATOM 4562 N N . GLN B 1 197 ? 12.164 -3.119 1.123 1 97.75 197 GLN B N 1
ATOM 4563 C CA . GLN B 1 197 ? 10.992 -2.49 1.733 1 97.75 197 GLN B CA 1
ATOM 4564 C C . GLN B 1 197 ? 10.031 -1.978 0.67 1 97.75 197 GLN B C 1
ATOM 4566 O O . GLN B 1 197 ? 8.875 -1.662 0.973 1 97.75 197 GLN B O 1
ATOM 4571 N N . ARG B 1 198 ? 10.523 -1.911 -0.623 1 97.56 198 ARG B N 1
ATOM 4572 C CA . ARG B 1 198 ? 9.703 -1.271 -1.648 1 97.56 198 ARG B CA 1
ATOM 4573 C C . ARG B 1 198 ? 9.328 -2.262 -2.744 1 97.56 198 ARG B C 1
ATOM 4575 O O . ARG B 1 198 ? 9.047 -1.864 -3.879 1 97.56 198 ARG B O 1
ATOM 4582 N N . ASN B 1 199 ? 9.391 -3.553 -2.41 1 98.12 199 ASN B N 1
ATOM 4583 C CA . ASN B 1 199 ? 8.898 -4.609 -3.285 1 98.12 199 ASN B CA 1
ATOM 4584 C C . ASN B 1 199 ? 7.371 -4.617 -3.35 1 98.12 199 ASN B C 1
ATOM 4586 O O . ASN B 1 199 ? 6.719 -5.352 -2.604 1 98.12 199 ASN B O 1
ATOM 4590 N N . LEU B 1 200 ? 6.789 -3.877 -4.273 1 97.69 200 LEU B N 1
ATOM 4591 C CA . LEU B 1 200 ? 5.371 -3.541 -4.262 1 97.69 200 LEU B CA 1
ATOM 4592 C C . LEU B 1 200 ? 4.512 -4.793 -4.43 1 97.69 200 LEU B C 1
ATOM 4594 O O . LEU B 1 200 ? 3.568 -5.008 -3.67 1 97.69 200 LEU B O 1
ATOM 4598 N N . PRO B 1 201 ? 4.871 -5.734 -5.367 1 95.62 201 PRO B N 1
ATOM 4599 C CA . PRO B 1 201 ? 4.012 -6.91 -5.512 1 95.62 201 PRO B CA 1
ATOM 4600 C C . PRO B 1 201 ? 3.975 -7.777 -4.254 1 95.62 201 PRO B C 1
ATOM 4602 O O . PRO B 1 201 ? 2.902 -8.227 -3.84 1 95.62 201 PRO B O 1
ATOM 4605 N N . TYR B 1 202 ? 5.105 -7.996 -3.643 1 98.06 202 TYR B N 1
ATOM 4606 C CA . TYR B 1 202 ? 5.148 -8.781 -2.412 1 98.06 202 TYR B CA 1
ATOM 4607 C C . TYR B 1 202 ? 4.449 -8.039 -1.274 1 98.06 202 TYR B C 1
ATOM 4609 O O . TYR B 1 202 ? 3.713 -8.648 -0.494 1 98.06 202 TYR B O 1
ATOM 4617 N N . ASN B 1 203 ? 4.699 -6.75 -1.171 1 98.12 203 ASN B N 1
ATOM 4618 C CA . ASN B 1 203 ? 4.117 -5.953 -0.097 1 98.12 203 ASN B CA 1
ATOM 4619 C C . ASN B 1 203 ? 2.592 -5.926 -0.183 1 98.12 203 ASN B C 1
ATOM 4621 O O . ASN B 1 203 ? 1.908 -5.961 0.841 1 98.12 203 ASN B O 1
ATOM 4625 N N . ALA B 1 204 ? 2.08 -5.836 -1.433 1 97.5 204 ALA B N 1
ATOM 4626 C CA . ALA B 1 204 ? 0.63 -5.824 -1.598 1 97.5 204 ALA B CA 1
ATOM 4627 C C . ALA B 1 204 ? -0.005 -7.059 -0.96 1 97.5 204 ALA B C 1
ATOM 4629 O O . ALA B 1 204 ? -0.999 -6.949 -0.237 1 97.5 204 ALA B O 1
ATOM 4630 N N . LYS B 1 205 ? 0.596 -8.203 -1.21 1 97.44 205 LYS B N 1
ATOM 4631 C CA . LYS B 1 205 ? 0.096 -9.438 -0.612 1 97.44 205 LYS B CA 1
ATOM 4632 C C . LYS B 1 205 ? 0.176 -9.383 0.911 1 97.44 205 LYS B C 1
ATOM 4634 O O . LYS B 1 205 ? -0.748 -9.82 1.602 1 97.44 205 LYS B O 1
ATOM 4639 N N . SER B 1 206 ? 1.228 -8.852 1.408 1 98.06 206 SER B N 1
ATOM 4640 C CA . SER B 1 206 ? 1.411 -8.758 2.854 1 98.06 206 SER B CA 1
ATOM 4641 C C . SER B 1 206 ? 0.406 -7.797 3.477 1 98.06 206 SER B C 1
ATOM 4643 O O . SER B 1 206 ? -0.134 -8.062 4.551 1 98.06 206 SER B O 1
ATOM 4645 N N . TYR B 1 207 ? 0.175 -6.684 2.814 1 98.31 207 TYR B N 1
ATOM 4646 C CA . TYR B 1 207 ? -0.788 -5.711 3.322 1 98.31 207 TYR B CA 1
ATOM 4647 C C . TYR B 1 207 ? -2.189 -6.305 3.371 1 98.31 207 TYR B C 1
ATOM 4649 O O . TYR B 1 207 ? -2.949 -6.043 4.305 1 98.31 207 TYR B O 1
ATOM 4657 N N . ILE B 1 208 ? -2.553 -7.109 2.352 1 98.31 208 ILE B N 1
ATOM 4658 C CA . ILE B 1 208 ? -3.854 -7.77 2.344 1 98.31 208 ILE B CA 1
ATOM 4659 C C . ILE B 1 208 ? -3.945 -8.742 3.514 1 98.31 208 ILE B C 1
ATOM 4661 O O . ILE B 1 208 ? -4.941 -8.758 4.238 1 98.31 208 ILE B O 1
ATOM 4665 N N . LYS B 1 209 ? -2.9 -9.508 3.727 1 98.06 209 LYS B N 1
ATOM 4666 C CA . LYS B 1 209 ? -2.869 -10.453 4.844 1 98.06 209 LYS B CA 1
ATOM 4667 C C . LYS B 1 209 ? -3.07 -9.734 6.176 1 98.06 209 LYS B C 1
ATOM 4669 O O . LYS B 1 209 ? -3.881 -10.156 7 1 98.06 209 LYS B O 1
ATOM 4674 N N . GLU B 1 210 ? -2.355 -8.664 6.34 1 97.75 210 GLU B N 1
ATOM 4675 C CA . GLU B 1 210 ? -2.475 -7.875 7.562 1 97.75 210 GLU B CA 1
ATOM 4676 C C . GLU B 1 210 ? -3.891 -7.328 7.73 1 97.75 210 GLU B C 1
ATOM 4678 O O . GLU B 1 210 ? -4.441 -7.344 8.836 1 97.75 210 GLU B O 1
ATOM 4683 N N . GLY B 1 211 ? -4.473 -6.875 6.621 1 98.06 211 GLY B N 1
ATOM 4684 C CA . GLY B 1 211 ? -5.84 -6.375 6.656 1 98.06 211 GLY B CA 1
ATOM 4685 C C . GLY B 1 211 ? -6.855 -7.438 7.031 1 98.06 211 GLY B C 1
ATOM 4686 O O . GLY B 1 211 ? -7.801 -7.164 7.773 1 98.06 211 GLY B O 1
ATOM 4687 N N . ILE B 1 212 ? -6.668 -8.617 6.52 1 98.44 212 ILE B N 1
ATOM 4688 C CA . ILE B 1 212 ? -7.57 -9.711 6.855 1 98.44 212 ILE B CA 1
ATOM 4689 C C . ILE B 1 212 ? -7.43 -10.062 8.336 1 98.44 212 ILE B C 1
ATOM 4691 O O . ILE B 1 212 ? -8.43 -10.211 9.039 1 98.44 212 ILE B O 1
ATOM 4695 N N . GLN B 1 213 ? -6.23 -10.148 8.789 1 98.06 213 GLN B N 1
ATOM 4696 C CA . GLN B 1 213 ? -5.953 -10.5 10.18 1 98.06 213 GLN B CA 1
ATOM 4697 C C . GLN B 1 213 ? -6.578 -9.484 11.133 1 98.06 213 GLN B C 1
ATOM 4699 O O . GLN B 1 213 ? -7.215 -9.867 12.117 1 98.06 213 GLN B O 1
ATOM 4704 N N . LYS B 1 214 ? -6.465 -8.227 10.852 1 97.44 214 LYS B N 1
ATOM 4705 C CA . LYS B 1 214 ? -6.914 -7.16 11.742 1 97.44 214 LYS B CA 1
ATOM 4706 C C . LYS B 1 214 ? -8.406 -6.898 11.578 1 97.44 214 LYS B C 1
ATOM 4708 O O . LYS B 1 214 ? -9.109 -6.641 12.555 1 97.44 214 LYS B O 1
ATOM 4713 N N . GLY B 1 215 ? -8.875 -7.02 10.383 1 97.88 215 GLY B N 1
ATOM 4714 C CA . GLY B 1 215 ? -10.227 -6.574 10.07 1 97.88 215 GLY B CA 1
ATOM 4715 C C . GLY B 1 215 ? -11.25 -7.691 10.125 1 97.88 215 GLY B C 1
ATOM 4716 O O . GLY B 1 215 ? -12.438 -7.441 10.336 1 97.88 215 GLY B O 1
ATOM 4717 N N . PHE B 1 216 ? -10.789 -8.891 9.891 1 98.12 216 PHE B N 1
ATOM 4718 C CA . PHE B 1 216 ? -11.68 -10.047 9.82 1 98.12 216 PHE B CA 1
ATOM 4719 C C . PHE B 1 216 ? -11.102 -11.227 10.586 1 98.12 216 PHE B C 1
ATOM 4721 O O . PHE B 1 216 ? -10.828 -12.281 10 1 98.12 216 PHE B O 1
ATOM 4728 N N . PRO B 1 217 ? -11.055 -11.086 11.898 1 97.75 217 PRO B N 1
ATOM 4729 C CA . PRO B 1 217 ? -10.359 -12.094 12.703 1 97.75 217 PRO B CA 1
ATOM 4730 C C . PRO B 1 217 ? -11.016 -13.469 12.625 1 97.75 217 PRO B C 1
ATOM 4732 O O . PRO B 1 217 ? -10.328 -14.492 12.656 1 97.75 217 PRO B O 1
ATOM 4735 N N . GLU B 1 218 ? -12.312 -13.555 12.57 1 97.88 218 GLU B N 1
ATOM 4736 C CA . GLU B 1 218 ? -12.984 -14.844 12.477 1 97.88 218 GLU B CA 1
ATOM 4737 C C . GLU B 1 218 ? -12.672 -15.531 11.148 1 97.88 218 GLU B C 1
ATOM 4739 O O . GLU B 1 218 ? -12.555 -16.766 11.094 1 97.88 218 GLU B O 1
ATOM 4744 N N . LEU B 1 219 ? -12.562 -14.711 10.078 1 98.31 219 LEU B N 1
ATOM 4745 C CA . LEU B 1 219 ? -12.133 -15.266 8.797 1 98.31 219 LEU B CA 1
ATOM 4746 C C . LEU B 1 219 ? -10.688 -15.734 8.867 1 98.31 219 LEU B C 1
ATOM 4748 O O . LEU B 1 219 ? -10.352 -16.797 8.336 1 98.31 219 LEU B O 1
ATOM 4752 N N . TRP B 1 220 ? -9.844 -14.977 9.5 1 98.5 220 TRP B N 1
ATOM 4753 C CA . TRP B 1 220 ? -8.422 -15.289 9.609 1 98.5 220 TRP B CA 1
ATOM 4754 C C . TRP B 1 220 ? -8.211 -16.625 10.305 1 98.5 220 TRP B C 1
ATOM 4756 O O . TRP B 1 220 ? -7.32 -17.391 9.93 1 98.5 220 TRP B O 1
ATOM 4766 N N . LYS B 1 221 ? -9.055 -16.984 11.195 1 98.19 221 LYS B N 1
ATOM 4767 C CA . LYS B 1 221 ? -8.945 -18.234 11.938 1 98.19 221 LYS B CA 1
ATOM 4768 C C . LYS B 1 221 ? -9.141 -19.438 11.023 1 98.19 221 LYS B C 1
ATOM 4770 O O . LYS B 1 221 ? -8.656 -20.531 11.312 1 98.19 221 LYS B O 1
ATOM 4775 N N . LYS B 1 222 ? -9.859 -19.219 9.953 1 97.81 222 LYS B N 1
ATOM 4776 C CA . LYS B 1 222 ? -10.133 -20.312 9.023 1 97.81 222 LYS B CA 1
ATOM 4777 C C . LYS B 1 222 ? -9.281 -20.188 7.766 1 97.81 222 LYS B C 1
ATOM 4779 O O . LYS B 1 222 ? -9.547 -20.859 6.758 1 97.81 222 LYS B O 1
ATOM 4784 N N . THR B 1 223 ? -8.25 -19.297 7.852 1 98.56 223 THR B N 1
ATOM 4785 C CA . THR B 1 223 ? -7.449 -19 6.672 1 98.56 223 THR B CA 1
ATOM 4786 C C . THR B 1 223 ? -6.207 -19.875 6.621 1 98.56 223 THR B C 1
ATOM 4788 O O . THR B 1 223 ? -5.539 -20.078 7.641 1 98.56 223 THR B O 1
ATOM 4791 N N . THR B 1 224 ? -5.957 -20.484 5.5 1 98.38 224 THR B N 1
ATOM 4792 C CA . THR B 1 224 ? -4.66 -21.047 5.125 1 98.38 224 THR B CA 1
ATOM 4793 C C . THR B 1 224 ? -3.98 -20.156 4.078 1 98.38 224 THR B C 1
ATOM 4795 O O . THR B 1 224 ? -4.586 -19.812 3.062 1 98.38 224 THR B O 1
ATOM 4798 N N . VAL B 1 225 ? -2.771 -19.75 4.402 1 98.69 225 VAL B N 1
ATOM 4799 C CA . VAL B 1 225 ? -2.01 -18.938 3.459 1 98.69 225 VAL B CA 1
ATOM 4800 C C . VAL B 1 225 ? -1.231 -19.844 2.508 1 98.69 225 VAL B C 1
ATOM 4802 O O . VAL B 1 225 ? -0.595 -20.812 2.939 1 98.69 225 VAL B O 1
ATOM 4805 N N . LEU B 1 226 ? -1.351 -19.594 1.23 1 96.94 226 LEU B N 1
ATOM 4806 C CA . LEU B 1 226 ? -0.629 -20.359 0.222 1 96.94 226 LEU B CA 1
ATOM 4807 C C . LEU B 1 226 ? 0.414 -19.5 -0.477 1 96.94 226 LEU B C 1
ATOM 4809 O O . LEU B 1 226 ? 0.067 -18.531 -1.162 1 96.94 226 LEU B O 1
ATOM 4813 N N . TYR B 1 227 ? 1.689 -19.797 -0.224 1 98.19 227 TYR B N 1
ATOM 4814 C CA . TYR B 1 227 ? 2.771 -19.188 -0.993 1 98.19 227 TYR B CA 1
ATOM 4815 C C . TYR B 1 227 ? 3.01 -19.953 -2.291 1 98.19 227 TYR B C 1
ATOM 4817 O O . TYR B 1 227 ? 3.279 -21.156 -2.273 1 98.19 227 TYR B O 1
ATOM 4825 N N . VAL B 1 228 ? 2.855 -19.266 -3.396 1 92.75 228 VAL B N 1
ATOM 4826 C CA . VAL B 1 228 ? 3.148 -19.891 -4.676 1 92.75 228 VAL B CA 1
ATOM 4827 C C . VAL B 1 228 ? 4.453 -19.344 -5.242 1 92.75 228 VAL B C 1
ATOM 4829 O O . VAL B 1 228 ? 4.625 -18.125 -5.328 1 92.75 228 VAL B O 1
ATOM 4832 N N . ALA B 1 229 ? 5.316 -20.234 -5.562 1 95.38 229 ALA B N 1
ATOM 4833 C CA . ALA B 1 229 ? 6.586 -19.828 -6.16 1 95.38 229 ALA B CA 1
ATOM 4834 C C . ALA B 1 229 ? 6.371 -19.219 -7.543 1 95.38 229 ALA B C 1
ATOM 4836 O O . ALA B 1 229 ? 5.242 -19.172 -8.039 1 95.38 229 ALA B O 1
ATOM 4837 N N . TYR B 1 230 ? 7.527 -18.672 -8.086 1 94.31 230 TYR B N 1
ATOM 4838 C CA . TYR B 1 230 ? 7.492 -18.031 -9.398 1 94.31 230 TYR B CA 1
ATOM 4839 C C . TYR B 1 230 ? 6.953 -18.984 -10.461 1 94.31 230 TYR B C 1
ATOM 4841 O O . TYR B 1 230 ? 7.492 -20.062 -10.656 1 94.31 230 TYR B O 1
ATOM 4849 N N . TYR B 1 231 ? 5.844 -18.578 -11.117 1 89.19 231 TYR B N 1
ATOM 4850 C CA . TYR B 1 231 ? 5.211 -19.438 -12.109 1 89.19 231 TYR B CA 1
ATOM 4851 C C . TYR B 1 231 ? 6.129 -19.656 -13.312 1 89.19 231 TYR B C 1
ATOM 4853 O O . TYR B 1 231 ? 6.727 -18.703 -13.82 1 89.19 231 TYR B O 1
ATOM 4861 N N . HIS B 1 232 ? 6.137 -20.891 -13.812 1 89.56 232 HIS B N 1
ATOM 4862 C CA . HIS B 1 232 ? 6.789 -21.141 -15.094 1 89.56 232 HIS B CA 1
ATOM 4863 C C . HIS B 1 232 ? 6.254 -20.219 -16.188 1 89.56 232 HIS B C 1
ATOM 4865 O O . HIS B 1 232 ? 7.027 -19.703 -16.984 1 89.56 232 HIS B O 1
ATOM 4871 N N . GLN B 1 233 ? 5.02 -19.969 -16.109 1 78.19 233 GLN B N 1
ATOM 4872 C CA . GLN B 1 233 ? 4.27 -19.234 -17.125 1 78.19 233 GLN B CA 1
ATOM 4873 C C . GLN B 1 233 ? 4.672 -17.766 -17.172 1 78.19 233 GLN B C 1
ATOM 4875 O O . GLN B 1 233 ? 4.422 -17.078 -18.156 1 78.19 233 GLN B O 1
ATOM 4880 N N . ASN B 1 234 ? 5.262 -17.375 -16.094 1 80.06 234 ASN B N 1
ATOM 4881 C CA . ASN B 1 234 ? 5.656 -15.961 -16.031 1 80.06 234 ASN B CA 1
ATOM 4882 C C . ASN B 1 234 ? 7.043 -15.734 -16.609 1 80.06 234 ASN B C 1
ATOM 4884 O O . ASN B 1 234 ? 7.484 -14.594 -16.75 1 80.06 234 ASN B O 1
ATOM 4888 N N . TRP B 1 235 ? 7.617 -16.938 -17.016 1 76.75 235 TRP B N 1
ATOM 4889 C CA . TRP B 1 235 ? 9 -16.875 -17.484 1 76.75 235 TRP B CA 1
ATOM 4890 C C . TRP B 1 235 ? 9.078 -16.266 -18.875 1 76.75 235 TRP B C 1
ATOM 4892 O O . TRP B 1 235 ? 8.406 -16.734 -19.797 1 76.75 235 TRP B O 1
ATOM 4902 N N . LEU B 1 236 ? 8.711 -14.984 -19.156 1 61.56 236 LEU B N 1
ATOM 4903 C CA . LEU B 1 236 ? 8.875 -14.43 -20.5 1 61.56 236 LEU B CA 1
ATOM 4904 C C . LEU B 1 236 ? 9.352 -12.984 -20.422 1 61.56 236 LEU B C 1
ATOM 4906 O O . LEU B 1 236 ? 8.672 -12.125 -19.859 1 61.56 236 LEU B O 1
ATOM 4910 N N . LYS B 1 237 ? 10.57 -12.695 -20.266 1 60.16 237 LYS B N 1
ATOM 4911 C CA . LYS B 1 237 ? 11.055 -11.352 -20.531 1 60.16 237 LYS B CA 1
ATOM 4912 C C . LYS B 1 237 ? 12.367 -11.391 -21.312 1 60.16 237 LYS B C 1
ATOM 4914 O O . LYS B 1 237 ? 13.375 -10.82 -20.875 1 60.16 237 LYS B O 1
ATOM 4919 N N . TYR B 1 238 ? 12.242 -12.195 -22.547 1 67.56 238 TYR B N 1
ATOM 4920 C CA . TYR B 1 238 ? 13.453 -12.25 -23.359 1 67.56 238 TYR B CA 1
ATOM 4921 C C . TYR B 1 238 ? 13.43 -11.18 -24.438 1 67.56 238 TYR B C 1
ATOM 4923 O O . TYR B 1 238 ? 12.367 -10.797 -24.922 1 67.56 238 TYR B O 1
ATOM 4931 N N . ALA B 1 239 ? 14.578 -10.617 -24.547 1 71.38 239 ALA B N 1
ATOM 4932 C CA . ALA B 1 239 ? 14.734 -9.695 -25.656 1 71.38 239 ALA B CA 1
ATOM 4933 C C . ALA B 1 239 ? 15.305 -10.414 -26.891 1 71.38 239 ALA B C 1
ATOM 4935 O O . ALA B 1 239 ? 16.438 -10.891 -26.859 1 71.38 239 ALA B O 1
ATOM 4936 N N . ALA B 1 240 ? 14.469 -10.492 -27.906 1 80.19 240 ALA B N 1
ATOM 4937 C CA . ALA B 1 240 ? 14.977 -11.023 -29.172 1 80.19 240 ALA B CA 1
ATOM 4938 C C . ALA B 1 240 ? 15.992 -10.07 -29.797 1 80.19 240 ALA B C 1
ATOM 4940 O O . ALA B 1 240 ? 15.797 -8.852 -29.781 1 80.19 240 ALA B O 1
ATOM 4941 N N . GLN B 1 241 ? 17.016 -10.734 -30.203 1 86.06 241 GLN B N 1
ATOM 4942 C CA . GLN B 1 241 ? 18.047 -9.961 -30.875 1 86.06 241 GLN B CA 1
ATOM 4943 C C . GLN B 1 241 ? 17.922 -10.055 -32.406 1 86.06 241 GLN B C 1
ATOM 4945 O O . GLN B 1 241 ? 17.297 -10.984 -32.906 1 86.06 241 GLN B O 1
ATOM 4950 N N . PRO B 1 242 ? 18.547 -9.117 -33.094 1 88.12 242 PRO B N 1
ATOM 4951 C CA . PRO B 1 242 ? 18.453 -9.125 -34.531 1 88.12 242 PRO B CA 1
ATOM 4952 C C . PRO B 1 242 ? 19.016 -10.398 -35.156 1 88.12 242 PRO B C 1
ATOM 4954 O O . PRO B 1 242 ? 18.562 -10.828 -36.219 1 88.12 242 PRO B O 1
ATOM 4957 N N . ASP B 1 243 ? 19.891 -11.031 -34.531 1 90.38 243 ASP B N 1
ATOM 4958 C CA . ASP B 1 243 ? 20.531 -12.219 -35.094 1 90.38 243 ASP B CA 1
ATOM 4959 C C . ASP B 1 243 ? 19.75 -13.484 -34.719 1 90.38 243 ASP B C 1
ATOM 4961 O O . ASP B 1 243 ? 20.219 -14.602 -34.969 1 90.38 243 ASP B O 1
ATOM 4965 N N . GLY B 1 244 ? 18.625 -13.297 -34.125 1 86.56 244 GLY B N 1
ATOM 4966 C CA . GLY B 1 244 ? 17.781 -14.43 -33.781 1 86.56 244 GLY B CA 1
ATOM 4967 C C . GLY B 1 244 ? 18.078 -15.008 -32.406 1 86.56 244 GLY B C 1
ATOM 4968 O O . GLY B 1 244 ? 17.359 -15.891 -31.938 1 86.56 244 GLY B O 1
ATOM 4969 N N . SER B 1 245 ? 19.078 -14.43 -31.797 1 89.94 245 SER B N 1
ATOM 4970 C CA . SER B 1 245 ? 19.391 -14.883 -30.438 1 89.94 245 SER B CA 1
ATOM 4971 C C . SER B 1 245 ? 18.531 -14.164 -29.406 1 89.94 245 SER B C 1
ATOM 4973 O O . SER B 1 245 ? 17.781 -13.25 -29.75 1 89.94 245 SER B O 1
ATOM 4975 N N . PHE B 1 246 ? 18.609 -14.695 -28.203 1 91.62 246 PHE B N 1
ATOM 4976 C CA . PHE B 1 246 ? 17.828 -14.117 -27.109 1 91.62 246 PHE B CA 1
ATOM 4977 C C . PHE B 1 246 ? 18.734 -13.742 -25.953 1 91.62 246 PHE B C 1
ATOM 4979 O O . PHE B 1 246 ? 19.75 -14.398 -25.719 1 91.62 246 PHE B O 1
ATOM 4986 N N . ILE B 1 247 ? 18.359 -12.594 -25.312 1 93 247 ILE B N 1
ATOM 4987 C CA . ILE B 1 247 ? 19.078 -12.18 -24.109 1 93 247 ILE B CA 1
ATOM 4988 C C . ILE B 1 247 ? 18.094 -12.047 -22.938 1 93 247 ILE B C 1
ATOM 4990 O O . ILE B 1 247 ? 17.031 -11.43 -23.078 1 93 247 ILE B O 1
ATOM 4994 N N . LEU B 1 248 ? 18.406 -12.766 -21.875 1 93.69 248 LEU B N 1
ATOM 4995 C CA . LEU B 1 248 ? 17.719 -12.555 -20.609 1 93.69 248 LEU B CA 1
ATOM 4996 C C . LEU B 1 248 ? 18.531 -11.656 -19.688 1 93.69 248 LEU B C 1
ATOM 4998 O O . LEU B 1 248 ? 19.594 -12.047 -19.219 1 93.69 248 LEU B O 1
ATOM 5002 N N . ARG B 1 249 ? 18.031 -10.422 -19.484 1 93.06 249 ARG B N 1
ATOM 5003 C CA . ARG B 1 249 ? 18.703 -9.453 -18.609 1 93.06 249 ARG B CA 1
ATOM 5004 C C . ARG B 1 249 ? 18.031 -9.398 -17.25 1 93.06 249 ARG B C 1
ATOM 5006 O O . ARG B 1 249 ? 16.828 -9.156 -17.141 1 93.06 249 ARG B O 1
ATOM 5013 N N . MET B 1 250 ? 18.797 -9.688 -16.188 1 95.31 250 MET B N 1
ATOM 5014 C CA . MET B 1 250 ? 18.25 -9.648 -14.836 1 95.31 250 MET B CA 1
ATOM 5015 C C . MET B 1 250 ? 19.234 -9.008 -13.867 1 95.31 250 MET B C 1
ATOM 5017 O O . MET B 1 250 ? 20.453 -9.023 -14.102 1 95.31 250 MET B O 1
ATOM 5021 N N . PRO B 1 251 ? 18.75 -8.406 -12.742 1 96.81 251 PRO B N 1
ATOM 5022 C CA . PRO B 1 251 ? 19.609 -7.719 -11.773 1 96.81 251 PRO B CA 1
ATOM 5023 C C . PRO B 1 251 ? 20.125 -8.648 -10.68 1 96.81 251 PRO B C 1
ATOM 5025 O O . PRO B 1 251 ? 20.312 -8.219 -9.539 1 96.81 251 PRO B O 1
ATOM 5028 N N . HIS B 1 252 ? 20.172 -9.93 -10.938 1 96.44 252 HIS B N 1
ATOM 5029 C CA . HIS B 1 252 ? 20.719 -10.922 -10.008 1 96.44 252 HIS B CA 1
ATOM 5030 C C . HIS B 1 252 ? 21.625 -11.922 -10.727 1 96.44 252 HIS B C 1
ATOM 5032 O O . HIS B 1 252 ? 21.516 -12.078 -11.945 1 96.44 252 HIS B O 1
ATOM 5038 N N . PRO B 1 253 ? 22.531 -12.539 -9.969 1 97.06 253 PRO B N 1
ATOM 5039 C CA . PRO B 1 253 ? 23.375 -13.539 -10.625 1 97.06 253 PRO B CA 1
ATOM 5040 C C . PRO B 1 253 ? 22.578 -14.672 -11.258 1 97.06 253 PRO B C 1
ATOM 5042 O O . PRO B 1 253 ? 21.641 -15.188 -10.648 1 97.06 253 PRO B O 1
ATOM 5045 N N . GLY B 1 254 ? 22.953 -15.047 -12.523 1 95.69 254 GLY B N 1
ATOM 5046 C CA . GLY B 1 254 ? 22.25 -16.094 -13.258 1 95.69 254 GLY B CA 1
ATOM 5047 C C . GLY B 1 254 ? 22.359 -17.453 -12.617 1 95.69 254 GLY B C 1
ATOM 5048 O O . GLY B 1 254 ? 21.594 -18.359 -12.93 1 95.69 254 GLY B O 1
ATOM 5049 N N . SER B 1 255 ? 23.281 -17.562 -11.672 1 97.25 255 SER B N 1
ATOM 5050 C CA . SER B 1 255 ? 23.547 -18.844 -11.023 1 97.25 255 SER B CA 1
ATOM 5051 C C . SER B 1 255 ? 22.672 -19.016 -9.789 1 97.25 255 SER B C 1
ATOM 5053 O O . SER B 1 255 ? 22.578 -20.125 -9.242 1 97.25 255 SER B O 1
ATOM 5055 N N . ASP B 1 256 ? 22.047 -17.938 -9.273 1 96.94 256 ASP B N 1
ATOM 5056 C CA . ASP B 1 256 ? 21.219 -18.047 -8.078 1 96.94 256 ASP B CA 1
ATOM 5057 C C . ASP B 1 256 ? 19.906 -18.75 -8.391 1 96.94 256 ASP B C 1
ATOM 5059 O O . ASP B 1 256 ? 19.297 -18.516 -9.43 1 96.94 256 ASP B O 1
ATOM 5063 N N . PRO B 1 257 ? 19.469 -19.594 -7.523 1 97.25 257 PRO B N 1
ATOM 5064 C CA . PRO B 1 257 ? 18.25 -20.375 -7.801 1 97.25 257 PRO B CA 1
ATOM 5065 C C . PRO B 1 257 ? 16.984 -19.547 -7.621 1 97.25 257 PRO B C 1
ATOM 5067 O O . PRO B 1 257 ? 16.922 -18.672 -6.762 1 97.25 257 PRO B O 1
ATOM 5070 N N . VAL B 1 258 ? 16.016 -19.844 -8.398 1 96.44 258 VAL B N 1
ATOM 5071 C CA . VAL B 1 258 ? 14.664 -19.312 -8.312 1 96.44 258 VAL B CA 1
ATOM 5072 C C . VAL B 1 258 ? 13.688 -20.453 -8.008 1 96.44 258 VAL B C 1
ATOM 5074 O O . VAL B 1 258 ? 13.68 -21.469 -8.688 1 96.44 258 VAL B O 1
ATOM 5077 N N . SER B 1 259 ? 12.93 -20.297 -6.902 1 97.19 259 SER B N 1
ATOM 5078 C CA . SER B 1 259 ? 11.844 -21.234 -6.652 1 97.19 259 SER B CA 1
ATOM 5079 C C . SER B 1 259 ? 10.742 -21.094 -7.695 1 97.19 259 SER B C 1
ATOM 5081 O O . SER B 1 259 ? 10.266 -19.984 -7.961 1 97.19 259 SER B O 1
ATOM 5083 N N . MET B 1 260 ? 10.344 -22.25 -8.289 1 95.94 260 MET B N 1
ATOM 5084 C CA . MET B 1 260 ? 9.367 -22.172 -9.375 1 95.94 260 MET B CA 1
ATOM 5085 C C . MET B 1 260 ? 8.266 -23.219 -9.188 1 95.94 260 MET B C 1
ATOM 5087 O O . MET B 1 260 ? 8.461 -24.203 -8.484 1 95.94 260 MET B O 1
ATOM 5091 N N . ALA B 1 261 ? 7.195 -22.922 -9.797 1 93.88 261 ALA B N 1
ATOM 5092 C CA . ALA B 1 261 ? 6.062 -23.844 -9.867 1 93.88 261 ALA B CA 1
ATOM 5093 C C . ALA B 1 261 ? 5.199 -23.547 -11.086 1 93.88 261 ALA B C 1
ATOM 5095 O O . ALA B 1 261 ? 5.316 -22.484 -11.703 1 93.88 261 ALA B O 1
ATOM 5096 N N . SER B 1 262 ? 4.48 -24.594 -11.484 1 87.25 262 SER B N 1
ATOM 5097 C CA . SER B 1 262 ? 3.471 -24.359 -12.516 1 87.25 262 SER B CA 1
ATOM 5098 C C . SER B 1 262 ? 2.174 -23.828 -11.906 1 87.25 262 SER B C 1
ATOM 5100 O O . SER B 1 262 ? 1.737 -24.312 -10.859 1 87.25 262 SER B O 1
ATOM 5102 N N . SER B 1 263 ? 1.643 -22.812 -12.539 1 80.94 263 SER B N 1
ATOM 5103 C CA . SER B 1 263 ? 0.341 -22.328 -12.086 1 80.94 263 SER B CA 1
ATOM 5104 C C . SER B 1 263 ? -0.698 -23.453 -12.117 1 80.94 263 SER B C 1
ATOM 5106 O O . SER B 1 263 ? -1.633 -23.453 -11.312 1 80.94 263 SER B O 1
ATOM 5108 N N . LEU B 1 264 ? -0.531 -24.516 -12.875 1 75.38 264 LEU B N 1
ATOM 5109 C CA . LEU B 1 264 ? -1.471 -25.609 -13.047 1 75.38 264 LEU B CA 1
ATOM 5110 C C . LEU B 1 264 ? -1.418 -26.562 -11.859 1 75.38 264 LEU B C 1
ATOM 5112 O O . LEU B 1 264 ? -2.324 -27.375 -11.672 1 75.38 264 LEU B O 1
ATOM 5116 N N . ASP B 1 265 ? -0.366 -26.391 -11.086 1 82.06 265 ASP B N 1
ATOM 5117 C CA . ASP B 1 265 ? -0.21 -27.25 -9.93 1 82.06 265 ASP B CA 1
ATOM 5118 C C . ASP B 1 265 ? -0.917 -26.672 -8.703 1 82.06 265 ASP B C 1
ATOM 5120 O O . ASP B 1 265 ? -1.066 -27.359 -7.688 1 82.06 265 ASP B O 1
ATOM 5124 N N . THR B 1 266 ? -1.338 -25.422 -8.789 1 83.81 266 THR B N 1
ATOM 5125 C CA . THR B 1 266 ? -1.969 -24.75 -7.652 1 83.81 266 THR B CA 1
ATOM 5126 C C . THR B 1 266 ? -3.193 -25.531 -7.18 1 83.81 266 THR B C 1
ATOM 5128 O O . THR B 1 266 ? -3.416 -25.672 -5.977 1 83.81 266 THR B O 1
ATOM 5131 N N . GLY B 1 267 ? -3.965 -26.078 -8.102 1 79 267 GLY B N 1
ATOM 5132 C CA . GLY B 1 267 ? -5.172 -26.812 -7.766 1 79 267 GLY B CA 1
ATOM 5133 C C . GLY B 1 267 ? -4.906 -28.031 -6.887 1 79 267 GLY B C 1
ATOM 5134 O O . GLY B 1 267 ? -5.688 -28.328 -5.984 1 79 267 GLY B O 1
ATOM 5135 N N . ALA B 1 268 ? -3.814 -28.719 -7.129 1 81.06 268 ALA B N 1
ATOM 5136 C CA . ALA B 1 268 ? -3.473 -29.906 -6.355 1 81.06 268 ALA B CA 1
ATOM 5137 C C . ALA B 1 268 ? -3.209 -29.547 -4.895 1 81.06 268 ALA B C 1
ATOM 5139 O O . ALA B 1 268 ? -3.627 -30.281 -3.99 1 81.06 268 ALA B O 1
ATOM 5140 N N . VAL B 1 269 ? -2.537 -28.453 -4.668 1 88.19 269 VAL B N 1
ATOM 5141 C CA . VAL B 1 269 ? -2.209 -28.047 -3.303 1 88.19 269 VAL B CA 1
ATOM 5142 C C . VAL B 1 269 ? -3.465 -27.531 -2.6 1 88.19 269 VAL B C 1
ATOM 5144 O O . VAL B 1 269 ? -3.707 -27.859 -1.434 1 88.19 269 VAL B O 1
ATOM 5147 N N . VAL B 1 270 ? -4.293 -26.75 -3.309 1 84.5 270 VAL B N 1
ATOM 5148 C CA . VAL B 1 270 ? -5.527 -26.234 -2.725 1 84.5 270 VAL B CA 1
ATOM 5149 C C . VAL B 1 270 ? -6.449 -27.391 -2.361 1 84.5 270 VAL B C 1
ATOM 5151 O O . VAL B 1 270 ? -7.051 -27.406 -1.284 1 84.5 270 VAL B O 1
ATOM 5154 N N . ASP B 1 271 ? -6.512 -28.406 -3.221 1 80.88 271 ASP B N 1
ATOM 5155 C CA . ASP B 1 271 ? -7.312 -29.594 -2.947 1 80.88 271 ASP B CA 1
ATOM 5156 C C . ASP B 1 271 ? -6.844 -30.297 -1.674 1 80.88 271 ASP B C 1
ATOM 5158 O O . ASP B 1 271 ? -7.656 -30.688 -0.837 1 80.88 271 ASP B O 1
ATOM 5162 N N . ALA B 1 272 ? -5.582 -30.422 -1.576 1 86.19 272 ALA B N 1
ATOM 5163 C CA . ALA B 1 272 ? -5.012 -31.078 -0.396 1 86.19 272 ALA B CA 1
ATOM 5164 C C . ALA B 1 272 ? -5.363 -30.297 0.873 1 86.19 272 ALA B C 1
ATOM 5166 O O . ALA B 1 272 ? -5.688 -30.906 1.9 1 86.19 272 ALA B O 1
ATOM 5167 N N . ILE B 1 273 ? -5.301 -28.969 0.804 1 89.38 273 ILE B N 1
ATOM 5168 C CA . ILE B 1 273 ? -5.633 -28.125 1.941 1 89.38 273 ILE B CA 1
ATOM 5169 C C . ILE B 1 273 ? -7.098 -28.328 2.326 1 89.38 273 ILE B C 1
ATOM 5171 O O . ILE B 1 273 ? -7.414 -28.516 3.502 1 89.38 273 ILE B O 1
ATOM 5175 N N . LEU B 1 274 ? -7.984 -28.359 1.342 1 82.81 274 LEU B N 1
ATOM 5176 C CA . LEU B 1 274 ? -9.422 -28.422 1.591 1 82.81 274 LEU B CA 1
ATOM 5177 C C . LEU B 1 274 ? -9.812 -29.797 2.131 1 82.81 274 LEU B C 1
ATOM 5179 O O . LEU B 1 274 ? -10.68 -29.906 3 1 82.81 274 LEU B O 1
ATOM 5183 N N . ARG B 1 275 ? -9.18 -30.828 1.699 1 81.88 275 ARG B N 1
ATOM 5184 C CA . ARG B 1 275 ? -9.477 -32.188 2.145 1 81.88 275 ARG B CA 1
ATOM 5185 C C . ARG B 1 275 ? -9.047 -32.375 3.594 1 81.88 275 ARG B C 1
ATOM 5187 O O . ARG B 1 275 ? -9.562 -33.281 4.277 1 81.88 275 ARG B O 1
ATOM 5194 N N . ALA B 1 276 ? -8.18 -31.562 3.977 1 91.25 276 ALA B N 1
ATOM 5195 C CA . ALA B 1 276 ? -7.664 -31.688 5.34 1 91.25 276 ALA B CA 1
ATOM 5196 C C . ALA B 1 276 ? -8.523 -30.906 6.324 1 91.25 276 ALA B C 1
ATOM 5198 O O . ALA B 1 276 ? -8.172 -30.781 7.5 1 91.25 276 ALA B O 1
ATOM 5199 N N . GLU B 1 277 ? -9.586 -30.344 5.82 1 90.56 277 GLU B N 1
ATOM 5200 C CA . GLU B 1 277 ? -10.531 -29.609 6.648 1 90.56 277 GLU B CA 1
ATOM 5201 C C . GLU B 1 277 ? -9.844 -28.484 7.402 1 90.56 277 GLU B C 1
ATOM 5203 O O . GLU B 1 277 ? -9.203 -27.625 6.789 1 90.56 277 GLU B O 1
ATOM 5208 N N . SER B 1 278 ? -9.773 -28.547 8.719 1 96.5 278 SER B N 1
ATOM 5209 C CA . SER B 1 278 ? -9.273 -27.406 9.477 1 96.5 278 SER B CA 1
ATOM 5210 C C . SER B 1 278 ? -7.797 -27.578 9.828 1 96.5 278 SER B C 1
ATOM 5212 O O . SER B 1 278 ? -7.203 -26.734 10.484 1 96.5 278 SER B O 1
ATOM 5214 N N . LYS B 1 279 ? -7.164 -28.578 9.367 1 97.69 279 LYS B N 1
ATOM 5215 C CA . LYS B 1 279 ? -5.809 -28.953 9.766 1 97.69 279 LYS B CA 1
ATOM 5216 C C . LYS B 1 279 ? -4.82 -27.828 9.484 1 97.69 279 LYS B C 1
ATOM 5218 O O . LYS B 1 279 ? -3.867 -27.625 10.234 1 97.69 279 LYS B O 1
ATOM 5223 N N . TYR B 1 280 ? -5.059 -27.109 8.414 1 98.12 280 TYR B N 1
ATOM 5224 C CA . TYR B 1 280 ? -4.059 -26.141 7.988 1 98.12 280 TYR B CA 1
ATOM 5225 C C . TYR B 1 280 ? -4.52 -24.719 8.289 1 98.12 280 TYR B C 1
ATOM 5227 O O . TYR B 1 280 ? -3.881 -23.75 7.859 1 98.12 280 TYR B O 1
ATOM 5235 N N . HIS B 1 281 ? -5.637 -24.594 9.031 1 98.38 281 HIS B N 1
ATOM 5236 C CA . HIS B 1 281 ? -6.023 -23.266 9.492 1 98.38 281 HIS B CA 1
ATOM 5237 C C . HIS B 1 281 ? -4.879 -22.594 10.242 1 98.38 281 HIS B C 1
ATOM 5239 O O . HIS B 1 281 ? -4.238 -23.203 11.094 1 98.38 281 HIS B O 1
ATOM 5245 N N . GLY B 1 282 ? -4.562 -21.422 9.867 1 98.06 282 GLY B N 1
ATOM 5246 C CA . GLY B 1 282 ? -3.547 -20.641 10.562 1 98.06 282 GLY B CA 1
ATOM 5247 C C . GLY B 1 282 ? -2.135 -20.984 10.117 1 98.06 282 GLY B C 1
ATOM 5248 O O . GLY B 1 282 ? -1.168 -20.406 10.617 1 98.06 282 GLY B O 1
ATOM 5249 N N . HIS B 1 283 ? -2.031 -21.844 9.141 1 98.5 283 HIS B N 1
ATOM 5250 C CA . HIS B 1 283 ? -0.708 -22.25 8.664 1 98.5 283 HIS B CA 1
ATOM 5251 C C . HIS B 1 283 ? -0.438 -21.688 7.27 1 98.5 283 HIS B C 1
ATOM 5253 O O . HIS B 1 283 ? -1.36 -21.25 6.582 1 98.5 283 HIS B O 1
ATOM 5259 N N . THR B 1 284 ? 0.795 -21.672 6.938 1 98.69 284 THR B N 1
ATOM 5260 C CA . THR B 1 284 ? 1.24 -21.328 5.59 1 98.69 284 THR B CA 1
ATOM 5261 C C . THR B 1 284 ? 1.73 -22.578 4.852 1 98.69 284 THR B C 1
ATOM 5263 O O . THR B 1 284 ? 2.496 -23.375 5.402 1 98.69 284 THR B O 1
ATOM 5266 N N . VAL B 1 285 ? 1.215 -22.797 3.662 1 98.56 285 VAL B N 1
ATOM 5267 C CA . VAL B 1 285 ? 1.635 -23.844 2.752 1 98.56 285 VAL B CA 1
ATOM 5268 C C . VAL B 1 285 ? 2.332 -23.25 1.536 1 98.56 285 VAL B C 1
ATOM 5270 O O . VAL B 1 285 ? 1.938 -22.188 1.054 1 98.56 285 VAL B O 1
ATOM 5273 N N . ALA B 1 286 ? 3.377 -23.922 1.064 1 98.62 286 ALA B N 1
ATOM 5274 C CA . ALA B 1 286 ? 4.094 -23.422 -0.104 1 98.62 286 ALA B CA 1
ATOM 5275 C C . ALA B 1 286 ? 3.998 -24.406 -1.271 1 98.62 286 ALA B C 1
ATOM 5277 O O . ALA B 1 286 ? 4.074 -25.609 -1.08 1 98.62 286 ALA B O 1
ATOM 5278 N N . LEU B 1 287 ? 3.75 -23.859 -2.432 1 96.75 287 LEU B N 1
ATOM 5279 C CA . LEU B 1 287 ? 3.863 -24.625 -3.674 1 96.75 287 LEU B CA 1
ATOM 5280 C C . LEU B 1 287 ? 5.172 -24.297 -4.387 1 96.75 287 LEU B C 1
ATOM 5282 O O . LEU B 1 287 ? 5.309 -23.234 -4.988 1 96.75 287 LEU B O 1
ATOM 5286 N N . VAL B 1 288 ? 6.164 -25.141 -4.258 1 97.88 288 VAL B N 1
ATOM 5287 C CA . VAL B 1 288 ? 7.434 -25.109 -4.973 1 97.88 288 VAL B CA 1
ATOM 5288 C C . VAL B 1 288 ? 7.684 -26.438 -5.66 1 97.88 288 VAL B C 1
ATOM 5290 O O . VAL B 1 288 ? 7.711 -27.484 -5.004 1 97.88 288 VAL B O 1
ATOM 5293 N N . ALA B 1 289 ? 7.766 -26.406 -6.965 1 96.81 289 ALA B N 1
ATOM 5294 C CA . ALA B 1 289 ? 8.023 -27.641 -7.711 1 96.81 289 ALA B CA 1
ATOM 5295 C C . ALA B 1 289 ? 9.523 -27.922 -7.812 1 96.81 289 ALA B C 1
ATOM 5297 O O . ALA B 1 289 ? 9.953 -29.062 -7.711 1 96.81 289 ALA B O 1
ATOM 5298 N N . GLU B 1 290 ? 10.289 -26.875 -8.039 1 96.75 290 GLU B N 1
ATOM 5299 C CA . GLU B 1 290 ? 11.734 -26.984 -8.164 1 96.75 290 GLU B CA 1
ATOM 5300 C C . GLU B 1 290 ? 12.414 -25.625 -8.023 1 96.75 290 GLU B C 1
ATOM 5302 O O . GLU B 1 290 ? 11.758 -24.594 -8.094 1 96.75 290 GLU B O 1
ATOM 5307 N N . ARG B 1 291 ? 13.695 -25.625 -7.684 1 97.31 291 ARG B N 1
ATOM 5308 C CA . ARG B 1 291 ? 14.539 -24.438 -7.66 1 97.31 291 ARG B CA 1
ATOM 5309 C C . ARG B 1 291 ? 15.648 -24.531 -8.703 1 97.31 291 ARG B C 1
ATOM 5311 O O . ARG B 1 291 ? 16.5 -25.422 -8.625 1 97.31 291 ARG B O 1
ATOM 5318 N N . LEU B 1 292 ? 15.523 -23.656 -9.711 1 96.62 292 LEU B N 1
ATOM 5319 C CA . LEU B 1 292 ? 16.484 -23.625 -10.805 1 96.62 292 LEU B CA 1
ATOM 5320 C C . LEU B 1 292 ? 17.016 -22.219 -11.039 1 96.62 292 LEU B C 1
ATOM 5322 O O . LEU B 1 292 ? 16.266 -21.25 -10.914 1 96.62 292 LEU B O 1
ATOM 5326 N N . SER B 1 293 ? 18.281 -22.203 -11.375 1 96.5 293 SER B N 1
ATOM 5327 C CA . SER B 1 293 ? 18.828 -20.891 -11.734 1 96.5 293 SER B CA 1
ATOM 5328 C C . SER B 1 293 ? 18.297 -20.422 -13.094 1 96.5 293 SER B C 1
ATOM 5330 O O . SER B 1 293 ? 17.906 -21.25 -13.922 1 96.5 293 SER B O 1
ATOM 5332 N N . ASP B 1 294 ? 18.375 -19.125 -13.297 1 94.62 294 ASP B N 1
ATOM 5333 C CA . ASP B 1 294 ? 17.938 -18.594 -14.586 1 94.62 294 ASP B CA 1
ATOM 5334 C C . ASP B 1 294 ? 18.844 -19.078 -15.719 1 94.62 294 ASP B C 1
ATOM 5336 O O . ASP B 1 294 ? 18.375 -19.281 -16.844 1 94.62 294 ASP B O 1
ATOM 5340 N N . GLU B 1 295 ? 20.078 -19.266 -15.461 1 95.81 295 GLU B N 1
ATOM 5341 C CA . GLU B 1 295 ? 20.984 -19.781 -16.484 1 95.81 295 GLU B CA 1
ATOM 5342 C C . GLU B 1 295 ? 20.594 -21.203 -16.891 1 95.81 295 GLU B C 1
ATOM 5344 O O . GLU B 1 295 ? 20.594 -21.516 -18.078 1 95.81 295 GLU B O 1
ATOM 5349 N N . LYS B 1 296 ? 20.328 -22.016 -15.914 1 96.5 296 LYS B N 1
ATOM 5350 C CA . LYS B 1 296 ? 19.906 -23.375 -16.219 1 96.5 296 LYS B CA 1
ATOM 5351 C C . LYS B 1 296 ? 18.578 -23.391 -16.969 1 96.5 296 LYS B C 1
ATOM 5353 O O . LYS B 1 296 ? 18.406 -24.156 -17.922 1 96.5 296 LYS B O 1
ATOM 5358 N N . LYS B 1 297 ? 17.625 -22.594 -16.531 1 95.69 297 LYS B N 1
ATOM 5359 C CA . LYS B 1 297 ? 16.328 -22.5 -17.219 1 95.69 297 LYS B CA 1
ATOM 5360 C C . LYS B 1 297 ? 16.5 -22.078 -18.672 1 95.69 297 LYS B C 1
ATOM 5362 O O . LYS B 1 297 ? 15.883 -22.656 -19.562 1 95.69 297 LYS B O 1
ATOM 5367 N N . LEU B 1 298 ? 17.281 -21.078 -18.797 1 94.75 298 LEU B N 1
ATOM 5368 C CA . LEU B 1 298 ? 17.547 -20.531 -20.125 1 94.75 298 LEU B CA 1
ATOM 5369 C C . LEU B 1 298 ? 18.203 -21.594 -21.016 1 94.75 298 LEU B C 1
ATOM 5371 O O . LEU B 1 298 ? 17.859 -21.719 -22.203 1 94.75 298 LEU B O 1
ATOM 5375 N N . ALA B 1 299 ? 19.141 -22.344 -20.516 1 95.5 299 ALA B N 1
ATOM 5376 C CA . ALA B 1 299 ? 19.828 -23.391 -21.266 1 95.5 299 ALA B CA 1
ATOM 5377 C C . ALA B 1 299 ? 18.844 -24.469 -21.703 1 95.5 299 ALA B C 1
ATOM 5379 O O . ALA B 1 299 ? 18.875 -24.906 -22.859 1 95.5 299 ALA B O 1
ATOM 5380 N N . ILE B 1 300 ? 18.016 -24.891 -20.75 1 96.38 300 ILE B N 1
ATOM 5381 C CA . ILE B 1 300 ? 17.016 -25.906 -21.047 1 96.38 300 ILE B CA 1
ATOM 5382 C C . ILE B 1 300 ? 16.078 -25.406 -22.156 1 96.38 300 ILE B C 1
ATOM 5384 O O . ILE B 1 300 ? 15.797 -26.141 -23.109 1 96.38 300 ILE B O 1
ATOM 5388 N N . TRP B 1 301 ? 15.625 -24.188 -22.047 1 94.62 301 TRP B N 1
ATOM 5389 C CA . TRP B 1 301 ? 14.719 -23.578 -23.016 1 94.62 301 TRP B CA 1
ATOM 5390 C C . TRP B 1 301 ? 15.383 -23.438 -24.375 1 94.62 301 TRP B C 1
ATOM 5392 O O . TRP B 1 301 ? 14.805 -23.844 -25.391 1 94.62 301 TRP B O 1
ATOM 5402 N N . ALA B 1 302 ? 16.625 -22.938 -24.438 1 93.69 302 ALA B N 1
ATOM 5403 C CA . ALA B 1 302 ? 17.359 -22.734 -25.672 1 93.69 302 ALA B CA 1
ATOM 5404 C C . ALA B 1 302 ? 17.609 -24.047 -26.406 1 93.69 302 ALA B C 1
ATOM 5406 O O . ALA B 1 302 ? 17.469 -24.125 -27.625 1 93.69 302 ALA B O 1
ATOM 5407 N N . GLU B 1 303 ? 17.969 -25.031 -25.641 1 95.94 303 GLU B N 1
ATOM 5408 C CA . GLU B 1 303 ? 18.203 -26.344 -26.219 1 95.94 303 GLU B CA 1
ATOM 5409 C C . GLU B 1 303 ? 16.938 -26.922 -26.828 1 95.94 303 GLU B C 1
ATOM 5411 O O . GLU B 1 303 ? 16.953 -27.453 -27.938 1 95.94 303 GLU B O 1
ATOM 5416 N N . ALA B 1 304 ? 15.875 -26.828 -26.109 1 94.62 304 ALA B N 1
ATOM 5417 C CA . ALA B 1 304 ? 14.602 -27.375 -26.562 1 94.62 304 ALA B CA 1
ATOM 5418 C C . ALA B 1 304 ? 14.141 -26.688 -27.844 1 94.62 304 ALA B C 1
ATOM 5420 O O . ALA B 1 304 ? 13.516 -27.312 -28.703 1 94.62 304 ALA B O 1
ATOM 5421 N N . LEU B 1 305 ? 14.438 -25.391 -28.016 1 91.56 305 LEU B N 1
ATOM 5422 C CA . LEU B 1 305 ? 13.914 -24.625 -29.141 1 91.56 305 LEU B CA 1
ATOM 5423 C C . LEU B 1 305 ? 14.953 -24.516 -30.25 1 91.56 305 LEU B C 1
ATOM 5425 O O . LEU B 1 305 ? 14.641 -24.047 -31.344 1 91.56 305 LEU B O 1
ATOM 5429 N N . GLY B 1 306 ? 16.109 -24.891 -29.953 1 93.44 306 GLY B N 1
ATOM 5430 C CA . GLY B 1 306 ? 17.172 -24.797 -30.938 1 93.44 306 GLY B CA 1
ATOM 5431 C C . GLY B 1 306 ? 17.609 -23.375 -31.219 1 93.44 306 GLY B C 1
ATOM 5432 O O . GLY B 1 306 ? 17.875 -23.016 -32.375 1 93.44 306 GLY B O 1
ATOM 5433 N N . VAL B 1 307 ? 17.594 -22.531 -30.219 1 92.38 307 VAL B N 1
ATOM 5434 C CA . VAL B 1 307 ? 18 -21.125 -30.375 1 92.38 307 VAL B CA 1
ATOM 5435 C C . VAL B 1 307 ? 19.188 -20.828 -29.453 1 92.38 307 VAL B C 1
ATOM 5437 O O . VAL B 1 307 ? 19.469 -21.594 -28.531 1 92.38 307 VAL B O 1
ATOM 5440 N N . LYS B 1 308 ? 19.875 -19.734 -29.797 1 94.31 308 LYS B N 1
ATOM 5441 C CA . LYS B 1 308 ? 20.922 -19.219 -28.906 1 94.31 308 LYS B CA 1
ATOM 5442 C C . LYS B 1 308 ? 20.359 -18.219 -27.906 1 94.31 308 LYS B C 1
ATOM 5444 O O . LYS B 1 308 ? 19.562 -17.359 -28.266 1 94.31 308 LYS B O 1
ATOM 5449 N N . ALA B 1 309 ? 20.641 -18.406 -26.688 1 93.44 309 ALA B N 1
ATOM 5450 C CA . ALA B 1 309 ? 20.203 -17.484 -25.625 1 93.44 309 ALA B CA 1
ATOM 5451 C C . ALA B 1 309 ? 21.297 -17.281 -24.594 1 93.44 309 ALA B C 1
ATOM 5453 O O . ALA B 1 309 ? 22.016 -18.219 -24.234 1 93.44 309 ALA B O 1
ATOM 5454 N N . VAL B 1 310 ? 21.422 -16.016 -24.188 1 93.69 310 VAL B N 1
ATOM 5455 C CA . VAL B 1 310 ? 22.453 -15.68 -23.219 1 93.69 310 VAL B CA 1
ATOM 5456 C C . VAL B 1 310 ? 21.844 -14.961 -22.031 1 93.69 310 VAL B C 1
ATOM 5458 O O . VAL B 1 310 ? 20.859 -14.219 -22.172 1 93.69 310 VAL B O 1
ATOM 5461 N N . TYR B 1 311 ? 22.391 -15.281 -20.844 1 95.19 311 TYR B N 1
ATOM 5462 C CA . TYR B 1 311 ? 22.062 -14.547 -19.625 1 95.19 311 TYR B CA 1
ATOM 5463 C C . TYR B 1 311 ? 22.984 -13.359 -19.422 1 95.19 311 TYR B C 1
ATOM 5465 O O . TYR B 1 311 ? 24.203 -13.492 -19.516 1 95.19 311 TYR B O 1
ATOM 5473 N N . GLN B 1 312 ? 22.453 -12.18 -19.219 1 95.12 312 GLN B N 1
ATOM 5474 C CA . GLN B 1 312 ? 23.219 -10.977 -18.953 1 95.12 312 GLN B CA 1
ATOM 5475 C C . GLN B 1 312 ? 22.828 -10.344 -17.625 1 95.12 312 GLN B C 1
ATOM 5477 O O . GLN B 1 312 ? 21.734 -9.789 -17.5 1 95.12 312 GLN B O 1
ATOM 5482 N N . GLN B 1 313 ? 23.734 -10.484 -16.672 1 96.75 313 GLN B N 1
ATOM 5483 C CA . GLN B 1 313 ? 23.484 -9.797 -15.414 1 96.75 313 GLN B CA 1
ATOM 5484 C C . GLN B 1 313 ? 23.719 -8.297 -15.539 1 96.75 313 GLN B C 1
ATOM 5486 O O . GLN B 1 313 ? 24.766 -7.875 -16.047 1 96.75 313 GLN B O 1
ATOM 5491 N N . VAL B 1 314 ? 22.75 -7.504 -15.18 1 96.38 314 VAL B N 1
ATOM 5492 C CA . VAL B 1 314 ? 22.891 -6.055 -15.117 1 96.38 314 VAL B CA 1
ATOM 5493 C C . VAL B 1 314 ? 22.766 -5.586 -13.672 1 96.38 314 VAL B C 1
ATOM 5495 O O . VAL B 1 314 ? 22.359 -6.355 -12.797 1 96.38 314 VAL B O 1
ATOM 5498 N N . THR B 1 315 ? 23.172 -4.395 -13.391 1 97.81 315 THR B N 1
ATOM 5499 C CA . THR B 1 315 ? 22.984 -3.855 -12.047 1 97.81 315 THR B CA 1
ATOM 5500 C C . THR B 1 315 ? 21.516 -3.531 -11.781 1 97.81 315 THR B C 1
ATOM 5502 O O . THR B 1 315 ? 20.75 -3.309 -12.719 1 97.81 315 THR B O 1
ATOM 5505 N N . PRO B 1 316 ? 21.188 -3.521 -10.508 1 97.38 316 PRO B N 1
ATOM 5506 C CA . PRO B 1 316 ? 19.828 -3.092 -10.195 1 97.38 316 PRO B CA 1
ATOM 5507 C C . PRO B 1 316 ? 19.5 -1.718 -10.766 1 97.38 316 PRO B C 1
ATOM 5509 O O . PRO B 1 316 ? 18.375 -1.498 -11.25 1 97.38 316 PRO B O 1
ATOM 5512 N N . ALA B 1 317 ? 20.453 -0.823 -10.766 1 97 317 ALA B N 1
ATOM 5513 C CA . ALA B 1 317 ? 20.234 0.515 -11.312 1 97 317 ALA B CA 1
ATOM 5514 C C . ALA B 1 317 ? 19.953 0.458 -12.812 1 97 317 ALA B C 1
ATOM 5516 O O . ALA B 1 317 ? 19.062 1.14 -13.312 1 97 317 ALA B O 1
ATOM 5517 N N . GLU B 1 318 ? 20.719 -0.368 -13.516 1 96.5 318 GLU B N 1
ATOM 5518 C CA . GLU B 1 318 ? 20.516 -0.528 -14.953 1 96.5 318 GLU B CA 1
ATOM 5519 C C . GLU B 1 318 ? 19.172 -1.175 -15.258 1 96.5 318 GLU B C 1
ATOM 5521 O O . GLU B 1 318 ? 18.484 -0.778 -16.203 1 96.5 318 GLU B O 1
ATOM 5526 N N . TYR B 1 319 ? 18.844 -2.137 -14.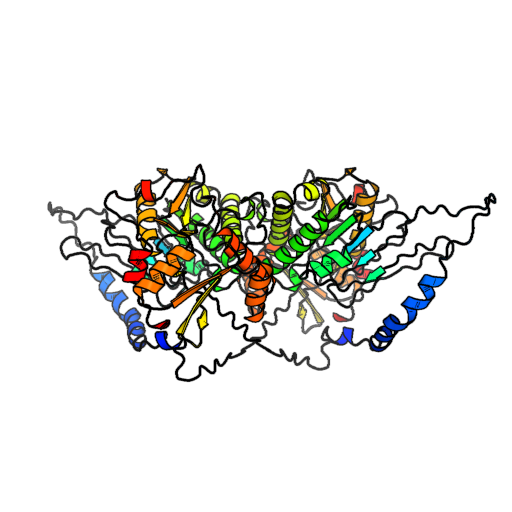477 1 96.38 319 TYR B N 1
ATOM 5527 C CA . TYR B 1 319 ? 17.562 -2.801 -14.648 1 96.38 319 TYR B CA 1
ATOM 5528 C C . TYR B 1 319 ? 16.406 -1.817 -14.461 1 96.38 319 TYR B C 1
ATOM 5530 O O . TYR B 1 319 ? 15.516 -1.733 -15.305 1 96.38 319 TYR B O 1
ATOM 5538 N N . LYS B 1 320 ? 16.469 -1.07 -13.398 1 97.06 320 LYS B N 1
ATOM 5539 C CA . LYS B 1 320 ? 15.461 -0.058 -13.102 1 97.06 320 LYS B CA 1
ATOM 5540 C C . LYS B 1 320 ? 15.367 0.966 -14.227 1 97.06 320 LYS B C 1
ATOM 5542 O O . LYS B 1 320 ? 14.266 1.319 -14.656 1 97.06 320 LYS B O 1
ATOM 5547 N N . LYS B 1 321 ? 16.469 1.386 -14.742 1 95.31 321 LYS B N 1
ATOM 5548 C CA . LYS B 1 321 ? 16.5 2.348 -15.844 1 95.31 321 LYS B CA 1
ATOM 5549 C C . LYS B 1 321 ? 15.844 1.775 -17.094 1 95.31 321 LYS B C 1
ATOM 5551 O O . LYS B 1 321 ? 15.148 2.49 -17.812 1 95.31 321 LYS B O 1
ATOM 5556 N N . GLY B 1 322 ? 16.141 0.536 -17.328 1 92.81 322 GLY B N 1
ATOM 5557 C CA . GLY B 1 322 ? 15.5 -0.119 -18.453 1 92.81 322 GLY B CA 1
ATOM 5558 C C . GLY B 1 322 ? 13.992 -0.138 -18.359 1 92.81 322 GLY B C 1
ATOM 5559 O O . GLY B 1 322 ? 13.289 0.121 -19.328 1 92.81 322 GLY B O 1
ATOM 5560 N N . LEU B 1 323 ? 13.484 -0.414 -17.156 1 94.25 323 LEU B N 1
ATOM 5561 C CA . LEU B 1 323 ? 12.047 -0.401 -16.922 1 94.25 323 LEU B CA 1
ATOM 5562 C C . LEU B 1 323 ? 11.469 0.995 -17.141 1 94.25 323 LEU B C 1
ATOM 5564 O O . LEU B 1 323 ? 10.43 1.147 -17.781 1 94.25 323 LEU B O 1
ATOM 5568 N N . GLN B 1 324 ? 12.188 1.979 -16.625 1 93.44 324 GLN B N 1
ATOM 5569 C CA . GLN B 1 324 ? 11.727 3.352 -16.797 1 93.44 324 GLN B CA 1
ATOM 5570 C C . GLN B 1 324 ? 11.742 3.768 -18.266 1 93.44 324 GLN B C 1
ATOM 5572 O O . GLN B 1 324 ? 10.844 4.469 -18.719 1 93.44 324 GLN B O 1
ATOM 5577 N N . ALA B 1 325 ? 12.734 3.363 -19 1 90.94 325 ALA B N 1
ATOM 5578 C CA . ALA B 1 325 ? 12.828 3.645 -20.422 1 90.94 325 ALA B CA 1
ATOM 5579 C C . ALA B 1 325 ? 11.656 3.027 -21.172 1 90.94 325 ALA B C 1
ATOM 5581 O O . ALA B 1 325 ? 11.227 3.555 -22.203 1 90.94 325 ALA B O 1
ATOM 5582 N N . ALA B 1 326 ? 11.164 2.002 -20.594 1 89.06 326 ALA B N 1
ATOM 5583 C CA . ALA B 1 326 ? 10.023 1.325 -21.203 1 89.06 326 ALA B CA 1
ATOM 5584 C C . ALA B 1 326 ? 8.711 1.946 -20.734 1 89.06 326 ALA B C 1
ATOM 5586 O O . ALA B 1 326 ? 7.629 1.428 -21.031 1 89.06 326 ALA B O 1
ATOM 5587 N N . GLY B 1 327 ? 8.727 2.93 -19.953 1 90.06 327 GLY B N 1
ATOM 5588 C CA . GLY B 1 327 ? 7.535 3.674 -19.578 1 90.06 327 GLY B CA 1
ATOM 5589 C C . GLY B 1 327 ? 7.012 3.326 -18.203 1 90.06 327 GLY B C 1
ATOM 5590 O O . GLY B 1 327 ? 5.949 3.803 -17.797 1 90.06 327 GLY B O 1
ATOM 5591 N N . VAL B 1 328 ? 7.695 2.578 -17.422 1 92.5 328 VAL B N 1
ATOM 5592 C CA . VAL B 1 328 ? 7.266 2.191 -16.078 1 92.5 328 VAL B CA 1
ATOM 5593 C C . VAL B 1 328 ? 7.535 3.334 -15.109 1 92.5 328 VAL B C 1
ATOM 5595 O O . VAL B 1 328 ? 8.648 3.857 -15.047 1 92.5 328 VAL B O 1
ATOM 5598 N N . PRO B 1 329 ? 6.484 3.764 -14.312 1 92.38 329 PRO B N 1
ATOM 5599 C CA . PRO B 1 329 ? 6.707 4.812 -13.312 1 92.38 329 PRO B CA 1
ATOM 5600 C C . PRO B 1 329 ? 7.801 4.445 -12.312 1 92.38 329 PRO B C 1
ATOM 5602 O O . PRO B 1 329 ? 7.969 3.271 -11.977 1 92.38 329 PRO B O 1
ATOM 5605 N N . VAL B 1 330 ? 8.469 5.352 -11.797 1 93.94 330 VAL B N 1
ATOM 5606 C CA . VAL B 1 330 ? 9.711 5.18 -11.062 1 93.94 330 VAL B CA 1
ATOM 5607 C C . VAL B 1 330 ? 9.469 4.312 -9.828 1 93.94 330 VAL B C 1
ATOM 5609 O O . VAL B 1 330 ? 10.289 3.453 -9.492 1 93.94 330 VAL B O 1
ATOM 5612 N N . ALA B 1 331 ? 8.367 4.547 -9.094 1 95.38 331 ALA B N 1
ATOM 5613 C CA . ALA B 1 331 ? 8.086 3.754 -7.898 1 95.38 331 ALA B CA 1
ATOM 5614 C C . ALA B 1 331 ? 7.879 2.283 -8.25 1 95.38 331 ALA B C 1
ATOM 5616 O O . ALA B 1 331 ? 8.391 1.396 -7.57 1 95.38 331 ALA B O 1
ATOM 5617 N N . LEU B 1 332 ? 7.133 2.07 -9.312 1 96.19 332 LEU B N 1
ATOM 5618 C CA . LEU B 1 332 ? 6.891 0.708 -9.773 1 96.19 332 LEU B CA 1
ATOM 5619 C C . LEU B 1 332 ? 8.172 0.081 -10.312 1 96.19 332 LEU B C 1
ATOM 5621 O O . LEU B 1 332 ? 8.445 -1.092 -10.055 1 96.19 332 LEU B O 1
ATOM 5625 N N . ALA B 1 333 ? 8.945 0.877 -11.062 1 96.5 333 ALA B N 1
ATOM 5626 C CA . ALA B 1 333 ? 10.211 0.375 -11.586 1 96.5 333 ALA B CA 1
ATOM 5627 C C . ALA B 1 333 ? 11.125 -0.097 -10.461 1 96.5 333 ALA B C 1
ATOM 5629 O O . ALA B 1 333 ? 11.758 -1.153 -10.562 1 96.5 333 ALA B O 1
ATOM 5630 N N . HIS B 1 334 ? 11.18 0.686 -9.43 1 97.56 334 HIS B N 1
ATOM 5631 C CA . HIS B 1 334 ? 11.977 0.289 -8.273 1 97.56 334 HIS B CA 1
ATOM 5632 C C . HIS B 1 334 ? 11.422 -0.979 -7.637 1 97.56 334 HIS B C 1
ATOM 5634 O O . HIS B 1 334 ? 12.18 -1.899 -7.316 1 97.56 334 HIS B O 1
ATOM 5640 N N . GLY B 1 335 ? 10.102 -1.042 -7.414 1 97.81 335 GLY B N 1
ATOM 5641 C CA . GLY B 1 335 ? 9.469 -2.209 -6.824 1 97.81 335 GLY B CA 1
ATOM 5642 C C . GLY B 1 335 ? 9.695 -3.48 -7.621 1 97.81 335 GLY B C 1
ATOM 5643 O O . GLY B 1 335 ? 9.953 -4.543 -7.047 1 97.81 335 GLY B O 1
ATOM 5644 N N . LEU B 1 336 ? 9.664 -3.357 -8.93 1 96.44 336 LEU B N 1
ATOM 5645 C CA . LEU B 1 336 ? 9.875 -4.508 -9.797 1 96.44 336 LEU B CA 1
ATOM 5646 C C . LEU B 1 336 ? 11.336 -4.938 -9.797 1 96.44 336 LEU B C 1
ATOM 5648 O O . LEU B 1 336 ? 11.641 -6.121 -9.938 1 96.44 336 LEU B O 1
ATOM 5652 N N . THR B 1 337 ? 12.203 -3.977 -9.633 1 97.44 337 THR B N 1
ATOM 5653 C CA . THR B 1 337 ? 13.617 -4.316 -9.5 1 97.44 337 THR B CA 1
ATOM 5654 C C . THR B 1 337 ? 13.859 -5.121 -8.227 1 97.44 337 THR B C 1
ATOM 5656 O O . THR B 1 337 ? 14.539 -6.148 -8.258 1 97.44 337 THR B O 1
ATOM 5659 N N . GLU B 1 338 ? 13.219 -4.66 -7.125 1 97.94 338 GLU B N 1
ATOM 5660 C CA . GLU B 1 338 ? 13.336 -5.418 -5.883 1 97.94 338 GLU B CA 1
ATOM 5661 C C . GLU B 1 338 ? 12.719 -6.809 -6.023 1 97.94 338 GLU B C 1
ATOM 5663 O O . GLU B 1 338 ? 13.242 -7.781 -5.48 1 97.94 338 GLU B O 1
ATOM 5668 N N . LEU B 1 339 ? 11.633 -6.898 -6.715 1 97.19 339 LEU B N 1
ATOM 5669 C CA . LEU B 1 339 ? 11.023 -8.195 -6.977 1 97.19 339 LEU B CA 1
ATOM 5670 C C . LEU B 1 339 ? 12 -9.133 -7.676 1 97.19 339 LEU B C 1
ATOM 5672 O O . LEU B 1 339 ? 12.18 -10.273 -7.254 1 97.19 339 LEU B O 1
ATOM 5676 N N . ALA B 1 340 ? 12.656 -8.594 -8.734 1 95.56 340 ALA B N 1
ATOM 5677 C CA . ALA B 1 340 ? 13.594 -9.398 -9.516 1 95.56 340 ALA B CA 1
ATOM 5678 C C . ALA B 1 340 ? 14.758 -9.883 -8.656 1 95.56 340 ALA B C 1
ATOM 5680 O O . ALA B 1 340 ? 15.234 -11.008 -8.812 1 95.56 340 ALA B O 1
ATOM 5681 N N . GLU B 1 341 ? 15.125 -9.047 -7.77 1 96.81 341 GLU B N 1
ATOM 5682 C CA . GLU B 1 341 ? 16.219 -9.422 -6.887 1 96.81 341 GLU B CA 1
ATOM 5683 C C . GLU B 1 341 ? 15.781 -10.461 -5.863 1 96.81 341 GLU B C 1
ATOM 5685 O O . GLU B 1 341 ? 16.5 -11.422 -5.582 1 96.81 341 GLU B O 1
ATOM 5690 N N . VAL B 1 342 ? 14.586 -10.328 -5.336 1 97 342 VAL B N 1
ATOM 5691 C CA . VAL B 1 342 ? 14.078 -11.188 -4.27 1 97 342 VAL B CA 1
ATOM 5692 C C . VAL B 1 342 ? 13.836 -12.594 -4.809 1 97 342 VAL B C 1
ATOM 5694 O O . VAL B 1 342 ? 14.117 -13.586 -4.129 1 97 342 VAL B O 1
ATOM 5697 N N . ILE B 1 343 ? 13.391 -12.742 -6.008 1 95.19 343 ILE B N 1
ATOM 5698 C CA . ILE B 1 343 ? 12.953 -14.031 -6.523 1 95.19 343 ILE B CA 1
ATOM 5699 C C . ILE B 1 343 ? 14.164 -14.953 -6.684 1 95.19 343 ILE B C 1
ATOM 5701 O O . ILE B 1 343 ? 14.023 -16.188 -6.668 1 95.19 343 ILE B O 1
ATOM 5705 N N . ALA B 1 344 ? 15.344 -14.312 -6.891 1 94.75 344 ALA B N 1
ATOM 5706 C CA . ALA B 1 344 ? 16.562 -15.094 -7.109 1 94.75 344 ALA B CA 1
ATOM 5707 C C . ALA B 1 344 ? 17.531 -14.93 -5.949 1 94.75 344 ALA B C 1
ATOM 5709 O O . ALA B 1 344 ? 18.438 -14.094 -6.008 1 94.75 344 ALA B O 1
ATOM 5710 N N . ARG B 1 345 ? 17.297 -15.617 -4.957 1 94.44 345 ARG B N 1
ATOM 5711 C CA . ARG B 1 345 ? 18.156 -15.641 -3.779 1 94.44 345 ARG B CA 1
ATOM 5712 C C . ARG B 1 345 ? 18.531 -17.062 -3.398 1 94.44 345 ARG B C 1
ATOM 5714 O O . ARG B 1 345 ? 17.734 -17.984 -3.559 1 94.44 345 ARG B O 1
ATOM 5721 N N . LYS B 1 346 ? 19.688 -17.219 -2.838 1 94.69 346 LYS B N 1
ATOM 5722 C CA . LYS B 1 346 ? 20.188 -18.531 -2.441 1 94.69 346 LYS B CA 1
ATOM 5723 C C . LYS B 1 346 ? 19.328 -19.125 -1.33 1 94.69 346 LYS B C 1
ATOM 5725 O O . LYS B 1 346 ? 19.062 -20.328 -1.318 1 94.69 346 LYS B O 1
ATOM 5730 N N . GLU B 1 347 ? 18.875 -18.266 -0.46 1 94.62 347 GLU B N 1
ATOM 5731 C CA . GLU B 1 347 ? 18.016 -18.719 0.629 1 94.62 347 GLU B CA 1
ATOM 5732 C C . GLU B 1 347 ? 16.656 -19.172 0.105 1 94.62 347 GLU B C 1
ATOM 5734 O O . GLU B 1 347 ? 16.062 -18.516 -0.754 1 94.62 347 GLU B O 1
ATOM 5739 N N . ASP B 1 348 ? 16.203 -20.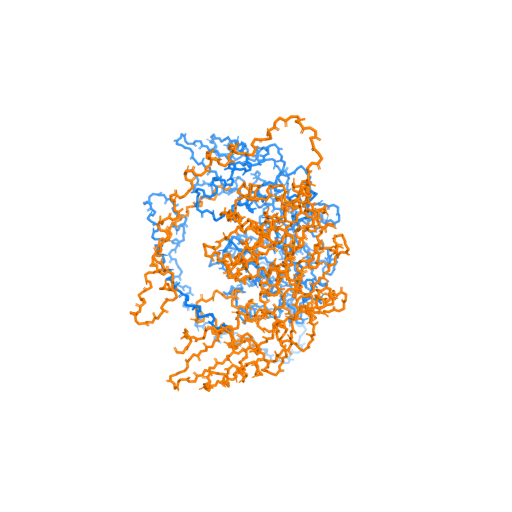344 0.56 1 94.94 348 ASP B N 1
ATOM 5740 C CA . ASP B 1 348 ? 14.867 -20.828 0.211 1 94.94 348 ASP B CA 1
ATOM 5741 C C . ASP B 1 348 ? 13.797 -20.156 1.076 1 94.94 348 ASP B C 1
ATOM 5743 O O . ASP B 1 348 ? 13.125 -20.828 1.867 1 94.94 348 ASP B O 1
ATOM 5747 N N . TYR B 1 349 ? 13.562 -18.875 0.793 1 95.88 349 TYR B N 1
ATOM 5748 C CA . TYR B 1 349 ? 12.703 -18.078 1.661 1 95.88 349 TYR B CA 1
ATOM 5749 C C . TYR B 1 349 ? 11.234 -18.438 1.464 1 95.88 349 TYR B C 1
ATOM 5751 O O . TYR B 1 349 ? 10.406 -18.188 2.342 1 95.88 349 TYR B O 1
ATOM 5759 N N . VAL B 1 350 ? 10.852 -19.094 0.328 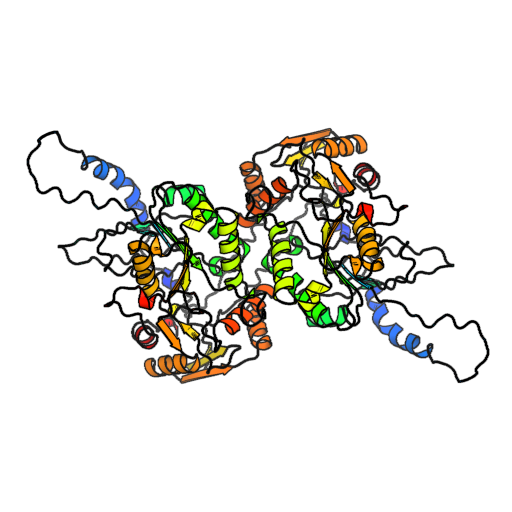1 97.25 350 VAL B N 1
ATOM 5760 C CA . VAL B 1 350 ? 9.469 -19.469 0.062 1 97.25 350 VAL B CA 1
ATOM 5761 C C . VAL B 1 350 ? 9.094 -20.672 0.935 1 97.25 350 VAL B C 1
ATOM 5763 O O . VAL B 1 350 ? 7.941 -20.781 1.368 1 97.25 350 VAL B O 1
ATOM 5766 N N . GLN B 1 351 ? 10.016 -21.547 1.137 1 96.88 351 GLN B N 1
ATOM 5767 C CA . GLN B 1 351 ? 9.828 -22.688 2.02 1 96.88 351 GLN B CA 1
ATOM 5768 C C . GLN B 1 351 ? 10.664 -22.562 3.283 1 96.88 351 GLN B C 1
ATOM 5770 O O . GLN B 1 351 ? 11.375 -23.484 3.668 1 96.88 351 GLN B O 1
ATOM 5775 N N . ALA B 1 352 ? 10.656 -21.375 3.861 1 95.88 352 ALA B N 1
ATOM 5776 C CA . ALA B 1 352 ? 11.367 -21.125 5.109 1 95.88 352 ALA B CA 1
ATOM 5777 C C . ALA B 1 352 ? 10.852 -22.016 6.23 1 95.88 352 ALA B C 1
ATOM 5779 O O . ALA B 1 352 ? 9.789 -22.625 6.105 1 95.88 352 ALA B O 1
ATOM 5780 N N . PRO B 1 353 ? 11.586 -22.203 7.359 1 94.12 353 PRO B N 1
ATOM 5781 C CA . PRO B 1 353 ? 11.102 -23 8.484 1 94.12 353 PRO B CA 1
ATOM 5782 C C . PRO B 1 353 ? 9.727 -22.562 8.969 1 94.12 353 PRO B C 1
ATOM 5784 O O . PRO B 1 353 ? 9.461 -21.359 9.078 1 94.12 353 PRO B O 1
ATOM 5787 N N . GLY B 1 354 ? 8.898 -23.438 9.156 1 96.31 354 GLY B N 1
ATOM 5788 C CA . GLY B 1 354 ? 7.547 -23.156 9.602 1 96.31 354 GLY B CA 1
ATOM 5789 C C . GLY B 1 354 ? 6.527 -23.188 8.477 1 96.31 354 GLY B C 1
ATOM 5790 O O . GLY B 1 354 ? 5.324 -23.266 8.727 1 96.31 354 GLY B O 1
ATOM 5791 N N . VAL B 1 355 ? 6.992 -23.156 7.246 1 98.25 355 VAL B N 1
ATOM 5792 C CA . VAL B 1 355 ? 6.098 -23.25 6.098 1 98.25 355 VAL B CA 1
ATOM 5793 C C . VAL B 1 355 ? 5.938 -24.719 5.688 1 98.25 355 VAL B C 1
ATOM 5795 O O . VAL B 1 355 ? 6.926 -25.438 5.531 1 98.25 355 VAL B O 1
ATOM 5798 N N . ILE B 1 356 ? 4.719 -25.156 5.566 1 98.56 356 ILE B N 1
ATOM 5799 C CA . ILE B 1 356 ? 4.426 -26.531 5.152 1 98.56 356 ILE B CA 1
ATOM 5800 C C . ILE B 1 356 ? 4.66 -26.672 3.652 1 98.56 356 ILE B C 1
ATOM 5802 O O . ILE B 1 356 ? 4.215 -25.844 2.861 1 98.56 356 ILE B O 1
ATOM 5806 N N . ARG B 1 357 ? 5.375 -27.719 3.299 1 97.88 357 ARG B N 1
ATOM 5807 C CA . ARG B 1 357 ? 5.648 -27.969 1.885 1 97.88 357 ARG B CA 1
ATOM 5808 C C . ARG B 1 357 ? 4.441 -28.594 1.194 1 97.88 357 ARG B C 1
ATOM 5810 O O . ARG B 1 357 ? 3.984 -29.672 1.589 1 97.88 357 ARG B O 1
ATOM 5817 N N . GLY B 1 358 ? 3.926 -27.891 0.144 1 96.88 358 GLY B N 1
ATOM 5818 C CA . GLY B 1 358 ? 2.799 -28.406 -0.619 1 96.88 358 GLY B CA 1
ATOM 5819 C C . GLY B 1 358 ? 3.041 -29.797 -1.179 1 96.88 358 GLY B C 1
ATOM 5820 O O . GLY B 1 358 ? 2.125 -30.609 -1.228 1 96.88 358 GLY B O 1
ATOM 5821 N N . GLU B 1 359 ? 4.285 -30.094 -1.492 1 95.19 359 GLU B N 1
ATOM 5822 C CA . GLU B 1 359 ? 4.664 -31.391 -2.053 1 95.19 359 GLU B CA 1
ATOM 5823 C C . GLU B 1 359 ? 4.438 -32.5 -1.047 1 95.19 359 GLU B C 1
ATOM 5825 O O . GLU B 1 359 ? 4.234 -33.656 -1.433 1 95.19 359 GLU B O 1
ATOM 5830 N N . ASP B 1 360 ? 4.453 -32.125 0.219 1 96.19 360 ASP B N 1
ATOM 5831 C CA . ASP B 1 360 ? 4.324 -33.125 1.271 1 96.19 360 ASP B CA 1
ATOM 5832 C C . ASP B 1 360 ? 2.857 -33.438 1.551 1 96.19 360 ASP B C 1
ATOM 5834 O O . ASP B 1 360 ? 2.547 -34.438 2.207 1 96.19 360 ASP B O 1
ATOM 5838 N N . ILE B 1 361 ? 1.99 -32.594 1.106 1 95.69 361 ILE B N 1
ATOM 5839 C CA . ILE B 1 361 ? 0.609 -32.812 1.53 1 95.69 361 ILE B CA 1
ATOM 5840 C C . ILE B 1 361 ? -0.248 -33.188 0.327 1 95.69 361 ILE B C 1
ATOM 5842 O O . ILE B 1 361 ? -1.373 -33.688 0.486 1 95.69 361 ILE B O 1
ATOM 5846 N N . ILE B 1 362 ? 0.236 -32.969 -0.904 1 91 362 ILE B N 1
ATOM 5847 C CA . ILE B 1 362 ? -0.521 -33.344 -2.092 1 91 362 ILE B CA 1
ATOM 5848 C C . ILE B 1 362 ? -0.565 -34.875 -2.215 1 91 362 ILE B C 1
ATOM 5850 O O . ILE B 1 362 ? 0.165 -35.562 -1.517 1 91 362 ILE B O 1
ATOM 5854 N N . GLU B 1 363 ? -1.486 -35.344 -3.074 1 83.88 363 GLU B N 1
ATOM 5855 C CA . GLU B 1 363 ? -1.612 -36.812 -3.285 1 83.88 363 GLU B CA 1
ATOM 5856 C C . GLU B 1 363 ? -0.289 -37.406 -3.742 1 83.88 363 GLU B C 1
ATOM 5858 O O . GLU B 1 363 ? 0.427 -36.812 -4.551 1 83.88 363 GLU B O 1
ATOM 5863 N N . ARG B 1 364 ? -0.027 -38.5 -3.248 1 85.69 364 ARG B N 1
ATOM 5864 C CA . ARG B 1 364 ? 1.267 -39.156 -3.451 1 85.69 364 ARG B CA 1
ATOM 5865 C C . ARG B 1 364 ? 1.536 -39.375 -4.934 1 85.69 364 ARG B C 1
ATOM 5867 O O . ARG B 1 364 ? 2.68 -39.281 -5.387 1 85.69 364 ARG B O 1
ATOM 5874 N N . ASN B 1 365 ? 0.543 -39.625 -5.695 1 82.62 365 ASN B N 1
ATOM 5875 C CA . ASN B 1 365 ? 0.753 -39.969 -7.098 1 82.62 365 ASN B CA 1
ATOM 5876 C C . ASN B 1 365 ? 0.767 -38.719 -7.977 1 82.62 365 ASN B C 1
ATOM 5878 O O . ASN B 1 365 ? 1.044 -38.781 -9.172 1 82.62 365 ASN B O 1
ATOM 5882 N N . TYR B 1 366 ? 0.494 -37.562 -7.359 1 85.81 366 TYR B N 1
ATOM 5883 C CA . TYR B 1 366 ? 0.548 -36.312 -8.133 1 85.81 366 TYR B CA 1
ATOM 5884 C C . TYR B 1 366 ? 1.978 -35.812 -8.227 1 85.81 366 TYR B C 1
ATOM 5886 O O . TYR B 1 366 ? 2.664 -35.656 -7.211 1 85.81 366 TYR B O 1
ATOM 5894 N N . LYS B 1 367 ? 2.428 -35.594 -9.492 1 89.44 367 LYS B N 1
ATOM 5895 C CA . LYS B 1 367 ? 3.77 -35.031 -9.695 1 89.44 367 LYS B CA 1
ATOM 5896 C C . LYS B 1 367 ? 3.713 -33.594 -10.141 1 89.44 367 LYS B C 1
ATOM 5898 O O . LYS B 1 367 ? 3.045 -33.25 -11.125 1 89.44 367 LYS B O 1
ATOM 5903 N N . LEU B 1 368 ? 4.426 -32.75 -9.414 1 93.75 368 LEU B N 1
ATOM 5904 C CA . LEU B 1 368 ? 4.484 -31.344 -9.781 1 93.75 368 LEU B CA 1
ATOM 5905 C C . LEU B 1 368 ? 5.242 -31.141 -11.086 1 93.75 368 LEU B C 1
ATOM 5907 O O . LEU B 1 368 ? 6.242 -31.828 -11.336 1 93.75 368 LEU B O 1
ATOM 5911 N N . LYS B 1 369 ? 4.773 -30.219 -11.93 1 91.31 369 LYS B N 1
ATOM 5912 C CA . LYS B 1 369 ? 5.352 -29.969 -13.242 1 91.31 369 LYS B CA 1
ATOM 5913 C C . LYS B 1 369 ? 6.723 -29.312 -13.125 1 91.31 369 LYS B C 1
ATOM 5915 O O . LYS B 1 369 ? 6.879 -28.312 -12.422 1 91.31 369 LYS B O 1
ATOM 5920 N N . THR B 1 370 ? 7.672 -29.891 -13.82 1 96.44 370 THR B N 1
ATOM 5921 C CA . THR B 1 370 ? 9.008 -29.312 -13.844 1 96.44 370 THR B CA 1
ATOM 5922 C C . THR B 1 370 ? 9.133 -28.281 -14.953 1 96.44 370 THR B C 1
ATOM 5924 O O . THR B 1 370 ? 8.289 -28.219 -15.852 1 96.44 370 THR B O 1
ATOM 5927 N N . TRP B 1 371 ? 10.18 -27.484 -14.859 1 96.5 371 TRP B N 1
ATOM 5928 C CA . TRP B 1 371 ? 10.477 -26.516 -15.906 1 96.5 371 TRP B CA 1
ATOM 5929 C C . TRP B 1 371 ? 10.672 -27.203 -17.25 1 96.5 371 TRP B C 1
ATOM 5931 O O . TRP B 1 371 ? 10.133 -26.766 -18.266 1 96.5 371 TRP B O 1
ATOM 5941 N N . GLN B 1 372 ? 11.422 -28.312 -17.219 1 97.12 372 GLN B N 1
ATOM 5942 C CA . GLN B 1 372 ? 11.68 -29.062 -18.438 1 97.12 372 GLN B CA 1
ATOM 5943 C C . GLN B 1 372 ? 10.375 -29.531 -19.078 1 97.12 372 GLN B C 1
ATOM 5945 O O . GLN B 1 372 ? 10.195 -29.422 -20.297 1 97.12 372 GLN B O 1
ATOM 5950 N N . GLN B 1 373 ? 9.5 -30.047 -18.25 1 96 373 GLN B N 1
ATOM 5951 C CA . GLN B 1 373 ? 8.203 -30.484 -18.75 1 96 373 GLN B CA 1
ATOM 5952 C C . GLN B 1 373 ? 7.395 -29.312 -19.312 1 96 373 GLN B C 1
ATOM 5954 O O . GLN B 1 373 ? 6.777 -29.438 -20.375 1 96 373 GLN B O 1
ATOM 5959 N N . TYR B 1 374 ? 7.383 -28.203 -18.625 1 92.81 374 TYR B N 1
ATOM 5960 C CA . TYR B 1 374 ? 6.668 -27.031 -19.078 1 92.81 374 TYR B CA 1
ATOM 5961 C C . TYR B 1 374 ? 7.191 -26.562 -20.438 1 92.81 374 TYR B C 1
ATOM 5963 O O . TYR B 1 374 ? 6.41 -26.281 -21.344 1 92.81 374 TYR B O 1
ATOM 5971 N N . VAL B 1 375 ? 8.57 -26.5 -20.594 1 94 375 VAL B N 1
ATOM 5972 C CA . VAL B 1 375 ? 9.195 -26.031 -21.828 1 94 375 VAL B CA 1
ATOM 5973 C C . VAL B 1 375 ? 8.781 -26.938 -22.984 1 94 375 VAL B C 1
ATOM 5975 O O . VAL B 1 375 ? 8.484 -26.453 -24.078 1 94 375 VAL B O 1
ATOM 5978 N N . LYS B 1 376 ? 8.688 -28.203 -22.719 1 93.75 376 LYS B N 1
ATOM 5979 C CA . LYS B 1 376 ? 8.336 -29.172 -23.766 1 93.75 376 LYS B CA 1
ATOM 5980 C C . LYS B 1 376 ? 6.875 -29.016 -24.172 1 93.75 376 LYS B C 1
ATOM 5982 O O . LYS B 1 376 ? 6.531 -29.219 -25.344 1 93.75 376 LYS B O 1
ATOM 5987 N N . GLU B 1 377 ? 6.047 -28.625 -23.25 1 88.56 377 GLU B N 1
ATOM 5988 C CA . GLU B 1 377 ? 4.605 -28.641 -23.484 1 88.56 377 GLU B CA 1
ATOM 5989 C C . GLU B 1 377 ? 4.121 -27.281 -23.984 1 88.56 377 GLU B C 1
ATOM 5991 O O . GLU B 1 377 ? 3.107 -27.188 -24.672 1 88.56 377 GLU B O 1
ATOM 5996 N N . GLU B 1 378 ? 4.789 -26.203 -23.641 1 85.75 378 GLU B N 1
ATOM 5997 C CA . GLU B 1 378 ? 4.367 -24.828 -23.953 1 85.75 378 GLU B CA 1
ATOM 5998 C C . GLU B 1 378 ? 4.551 -24.531 -25.438 1 85.75 378 GLU B C 1
ATOM 6000 O O . GLU B 1 378 ? 5.504 -25 -26.062 1 85.75 378 GLU B O 1
ATOM 6005 N N . ASP B 1 379 ? 3.6 -23.797 -25.984 1 82.56 379 ASP B N 1
ATOM 6006 C CA . ASP B 1 379 ? 3.738 -23.297 -27.344 1 82.56 379 ASP B CA 1
ATOM 6007 C C . ASP B 1 379 ? 4.559 -22.016 -27.391 1 82.56 379 ASP B C 1
ATOM 6009 O O . ASP B 1 379 ? 4.105 -20.969 -26.922 1 82.56 379 ASP B O 1
ATOM 6013 N N . TRP B 1 380 ? 5.715 -22.109 -27.938 1 83.81 380 TRP B N 1
ATOM 6014 C CA . TRP B 1 380 ? 6.648 -21 -27.953 1 83.81 380 TRP B CA 1
ATOM 6015 C C . TRP B 1 380 ? 6.629 -20.281 -29.297 1 83.81 380 TRP B C 1
ATOM 6017 O O . TRP B 1 380 ? 7.488 -19.438 -29.562 1 83.81 380 TRP B O 1
ATOM 6027 N N . SER B 1 381 ? 5.711 -20.469 -30.156 1 80.19 381 SER B N 1
ATOM 6028 C CA . SER B 1 381 ? 5.695 -19.953 -31.516 1 80.19 381 SER B CA 1
ATOM 6029 C C . SER B 1 381 ? 5.625 -18.438 -31.547 1 80.19 381 SER B C 1
ATOM 6031 O O . SER B 1 381 ? 6.148 -17.781 -32.438 1 80.19 381 SER B O 1
ATOM 6033 N N . SER B 1 382 ? 5.031 -17.875 -30.531 1 74 382 SER B N 1
ATOM 6034 C CA . SER B 1 382 ? 4.887 -16.438 -30.484 1 74 382 SER B CA 1
ATOM 6035 C C . SER B 1 382 ? 6.234 -15.75 -30.266 1 74 382 SER B C 1
ATOM 6037 O O . SER B 1 382 ? 6.391 -14.562 -30.547 1 74 382 SER B O 1
ATOM 6039 N N . LEU B 1 383 ? 7.191 -16.469 -29.797 1 76 383 LEU B N 1
ATOM 6040 C CA . LEU B 1 383 ? 8.5 -15.906 -29.516 1 76 383 LEU B CA 1
ATOM 6041 C C . LEU B 1 383 ? 9.461 -16.125 -30.688 1 76 383 LEU B C 1
ATOM 6043 O O . LEU B 1 383 ? 10.477 -15.438 -30.797 1 76 383 LEU B O 1
ATOM 6047 N N . LEU B 1 384 ? 9.156 -17.016 -31.453 1 73.12 384 LEU B N 1
ATOM 6048 C CA . LEU B 1 384 ? 10.039 -17.375 -32.562 1 73.12 384 LEU B CA 1
ATOM 6049 C C . LEU B 1 384 ? 9.633 -16.641 -33.844 1 73.12 384 LEU B C 1
ATOM 6051 O O . LEU B 1 384 ? 8.445 -16.375 -34.062 1 73.12 384 LEU B O 1
#

pLDDT: mean 70.68, std 30.79, range [17.73, 98.69]

Foldseek 3Di:
DPPPPPVPPPPPPPPPPPPVPQVPVVVVPPPPDPVPVVPPVPPPPPPVVPPVPPDDDDPDPPPPPPPCLDAAAEEAAADQPLPAPLDPPPLAQHQHAHQHCPPDPPPPPPQDDPPSRSPNNHNHQVDDLLDLVSLLVSCARHQEYEDDFDCVVPVDLVVRLNSLVSNLVSLLVHPNHQAYEYEAAPQCCPPPPRPQVLQSRRPSRVSSLVCSVVPRVVNLQRYEYEYEFAALVVPDDWDQDPVRETEDEAQDDQAFKFFYFHSNCPSQLVVLVVVVGRVRRPAYEYEGQDIGGNQVLQVLLCVLVVHHYDYDHDHLVVQLVVCVVVPDDNSSSNSVSSVRHVRGHNDPPRCPPRYHYSCVRGDPPDHTDDSNNCSNPDDCPSVD/DPPPPPVPPPPPPPPPPPPVPQVDVVVVPPPDDPVPVVPPVPPPPPPVVPPVPPDDDDPDPPPPPPPPLQAAAEEAAADQPCPQCLPPPPLHLHQHAYQHCPPDPPPPPPQDDPPSRSPNNHNHQVDDLLDLVSLLVSCAPHQEYEDDFDCVVPVDLVVRLNSLVSNLVSLLVHPNHQAYEYEAAPQCCPPPPRPQVLQSRRPSRVSSLVCSVVPRVVNLQRYEYEYEFAALVVPDDWDQDPVRETEDEAQDDQAFKFFYFHSNCVSQLVVLVVVVGRVRRPAYAYEGQDIGGNVVLQVLLCVLVVHHYDYDHDHLVVQLVVCVVVPDDNSSSNSVSSVRHVRGHNDPPRCPPRYHYSCVRGDPPDHTDDSNNCSNVDDPPSVD

Nearest PDB structures (foldseek):
  3e5m-assembly1_A  TM=7.642E-01  e=7.680E-17  Homo sapiens
  5f5l-assembly1_A  TM=7.736E-01  e=1.478E-15  Micromonospora okii
  8gym-assembly1_a9  TM=7.157E-01  e=5.691E-12  Tetrahymena thermophila SB210
  2vrc-assembly1_D  TM=7.391E-01  e=1.095E-10  Citrobacter sp. MY-5
  3i6q-assembly1_A  TM=7.319E-01  e=4.994E-09  Vitis vinifera

Radius of gyration: 30.34 Å; Cα contacts (8 Å, |Δi|>4): 1380; chains: 2; bounding box: 92×92×67 Å

Organism: Metarhizium acridum (strain CQMa 102) (NCBI:txid655827)

Sequence (768 aa):
MMFDWQVRKATSSISLNVPPGSLVASDFFQSPALSDVANLSAQSDAHLHQRLKPKGNSRSSGTRYPDTITKQQYYLNAQGTFNDTISPSFTVPIHIRTIPQIPNLTILTQTMTPSKRLVVVLELSEANFDDEDALRRALHGADAIFCLTNFFDQNSVDSELYRGLNIAKVASEIPELENFVFSALPDARDLFGGEYQRNLPYNAKSYIKEGIQKGFPELWKKTTVLYVAYYHQNWLKYAAQPDGSFILRMPHPGSDPVSMASSLDTGAVVDAILRAESKYHGHTVALVAERLSDEKKLAIWAEALGVKAVYQQVTPAEYKKGLQAAGVPVALAHGLTELAEVIARKEDYVQAPGVIRGEDIIERNYKLKTWQQYVKEEDWSSLLMMFDWQVRKATSSISLNVPPGSLVASDFFQSPALSDVANLSAQSDAHLHQRLKPKGNSRSSGTRYPDTITKQQYYLNAQGTFNDTISPSFTVPIHIRTIPQIPNLTILTQTMTPSKRLVVVLELSEANFDDEDALRRALHGADAIFCLTNFFDQNSVDSELYRGLNIAKVASEIPELENFVFSALPDARDLFGGEYQRNLPYNAKSYIKEGIQKGFPELWKKTTVLYVAYYHQNWLKYAAQPDGSFILRMPHPGSDPVSMASSLDTGAVVDAILRAESKYHGHTVALVAERLSDEKKLAIWAEALGVKAVYQQVTPAEYKKGLQAAGVPVALAHGLTELAEVIARKEDYVQAPGVIRGEDIIERNYKLKTWQQYVKEEDWSSLL

Solvent-accessible surface area (backbone atoms only — not comparable to full-atom values): 42005 Å² total; per-residue (Å²): 73,53,70,78,28,73,40,72,76,68,67,62,70,74,71,71,78,58,60,88,78,54,81,41,80,67,62,71,64,63,62,78,69,70,69,66,63,68,65,57,69,74,64,58,67,66,63,66,64,57,70,73,52,82,73,84,81,80,80,70,87,64,88,66,73,76,84,71,79,70,68,44,34,29,37,39,41,38,52,39,74,52,60,31,44,56,61,62,78,49,81,53,51,39,33,33,32,32,26,34,62,27,91,65,56,57,76,54,71,58,79,50,63,84,89,62,64,42,59,58,49,65,46,72,35,80,22,50,62,85,33,60,70,44,41,42,66,63,48,60,78,25,30,25,39,36,45,36,73,48,42,74,78,74,70,32,49,56,55,33,33,43,31,44,48,37,50,49,54,50,52,60,68,38,85,61,46,62,37,36,35,37,55,37,46,68,49,37,42,68,38,83,79,9,72,34,60,55,21,46,68,34,42,29,36,34,52,32,52,52,36,38,49,49,45,34,50,77,45,38,59,31,21,25,38,33,30,62,36,51,38,58,83,60,69,56,14,64,43,77,39,97,86,66,30,34,37,42,69,39,48,36,67,47,78,32,30,24,51,22,18,39,66,46,46,50,46,51,38,52,48,35,49,59,76,48,57,69,73,47,39,70,35,41,36,16,43,60,53,48,71,46,19,55,43,57,51,47,49,55,46,20,62,76,68,71,45,56,64,45,79,41,71,44,49,54,67,55,47,25,47,52,32,38,74,18,42,35,55,67,49,57,18,49,9,51,39,39,42,54,35,62,53,37,34,80,67,61,68,74,64,31,92,83,40,41,56,28,76,76,60,29,62,85,86,62,76,69,56,45,69,70,57,46,59,71,70,53,84,60,64,88,80,99,76,53,68,78,26,74,41,72,76,67,66,66,68,76,73,72,81,59,60,87,79,56,80,43,80,67,61,71,64,62,63,79,70,70,71,64,64,68,64,56,68,74,62,56,65,65,62,63,64,55,67,72,48,81,70,81,81,77,80,73,85,65,88,68,72,77,83,73,77,68,63,40,34,30,35,40,42,38,54,42,76,50,60,32,42,54,59,65,76,50,82,53,49,40,33,33,32,33,25,34,65,28,92,63,57,57,75,51,69,59,80,51,62,83,91,62,63,43,60,58,50,66,47,74,35,80,23,51,61,86,32,60,68,43,41,44,65,64,50,60,76,24,30,25,39,36,44,36,73,46,43,76,79,73,70,32,48,55,54,33,33,44,29,43,47,39,50,47,54,50,54,62,68,39,86,62,46,63,39,37,36,38,55,38,45,68,50,36,43,71,37,82,80,8,72,34,62,56,20,46,69,34,42,30,37,34,52,32,51,52,36,38,49,49,46,33,50,77,46,38,59,30,21,26,37,32,31,62,37,51,39,57,83,59,68,53,19,64,44,77,40,95,85,66,31,34,37,40,70,40,48,38,67,47,77,31,30,25,50,21,18,40,66,44,46,48,47,52,40,52,49,37,48,59,75,48,57,70,74,46,39,69,35,42,34,17,42,59,53,48,69,46,20,55,46,56,52,48,50,55,48,21,62,76,69,72,48,56,63,45,78,41,70,42,50,53,68,55,47,26,48,52,36,38,74,21,42,34,56,66,51,58,19,48,9,51,40,39,43,54,35,63,55,38,34,81,65,60,68,76,64,32,92,85,41,41,56,28,78,76,59,27,61,86,86,64,76,69,54,46,70,69,56,47,58,72,70,52,84,60,64,88,79,101

InterPro domains:
  IPR008030 NmrA-like domain [PF05368] (123-349)
  IPR036291 NAD(P)-binding domain superfamily [SSF51735] (125-344)
  IPR051164 NmrA-like oxidoreductase [PTHR42748] (115-380)

Secondary structure (DSSP, 8-state):
-------------------TTS--TTGGG--SGGGGGGGHHHHTHHHHHHH---------------------EEEEE-STT------TT--S--EEEE--SSS----------TTS----EEEE----TT-HHHHHHHHTT-SEEEEE--GGGTT-HHHHHHHHHHHHHHHHT-TT--EEEEEE---GGGSGGGT-TT-HHHHHHHHHHHHHHHH-HHHHTTEEEEEEPEEGGG----EE-TTS-EEEEESS-TTSEEEEE-GGGHHHHHHHHHHTGGGGTT-EEEE--EEEEHHHHHHHHHHHHT--EEEEE--HHHHHHHHHHTT--HHHHHHHHHHHHHHB-SS-GGG-TTPEEHHHHS-TT--PPPHHHHHHHS--TTT-/-------------------TTS--TTGGG--SGGGGGGGHHHHHHHHHHHH---------------S-TT--EEEEE-STT------TT--S---EEE--SSS----------TTS-----EEE----TT-HHHHHHHHTT-SEEEEE--GGGTT-HHHHHHHHHHHHHHHHT-TT--EEEEEE---GGGSGGGT-TT-HHHHHHHHHHHHHHHH-HHHHTTEEEEEEPEEGGG---EEE-TTS-EEEEESS-TTSEEEEE-GGGHHHHHHHHHHTGGGGTT-EEEE--EEEEHHHHHHHHHHHHT--EEEEE--HHHHHHHHHHTT--HHHHHHHHHHHHHHB-SS-GGG-TTPEEHHHHS-TT--PPPHHHHHHHS--TTT-